Protein AF-0000000084420882 (afdb_homodimer)

Secondary structure (DSSP, 8-state):
------------------------------------------------------------S--SSGGGHHHHHHHTHHHHTT-TT-EEEEE--TTSHHHHHHHHHTS-STT-EEEEE--GGGT-GGGHHHHHHHHHHHHHTT-TTSTTTEEEE-S-HHHHHHHHHHHHHHHHHHHHHHHHHHHHHHHS--S---------------------------------SS--S--HHHHHGGGTT--EEEEEE-S--SHHHHHHHHHHHHTTEEEEEEEEE--TT--S-TT-GGG-SHHHHHHHHHHTGGGEEEEEESSSEEEEE---/------------------------------------------------------------S--SSGGGHHHHHHHTHHHHTT-TT-EEEEE--TTSHHHHHHHHHTS-STT-EEEEE--GGGT-GGGHHHHHHHHHHHHHTT-TTSTTTEEEE-S-HHHHHHHHHHHHHHHHHHHHHHHHHHHHHHHS-SS---------------------------------SS--S--HHHHHTT--S--EEEEEE-S--SHHHHHHHHHHHHTTEEEEEEEEE--TT--S-TT-GGGSTHHHHHHHHHHTGGGEEEEEESSSEEEEE---

Solvent-accessible surface area (backbone atoms only — not comparable to full-atom values): 37674 Å² total; per-residue (Å²): 131,86,76,79,74,81,80,79,82,80,77,81,81,80,76,86,84,71,92,75,83,88,89,86,71,91,71,80,81,72,85,66,74,79,66,74,70,61,77,69,67,62,70,64,70,65,64,62,71,65,67,72,69,72,69,57,75,71,66,71,96,72,80,87,45,70,86,50,42,70,60,40,59,69,72,46,27,80,77,34,43,73,35,72,63,32,28,33,40,35,31,39,45,67,47,29,63,60,58,53,50,38,39,64,47,29,23,47,22,82,67,6,20,37,39,37,30,38,34,43,34,81,80,37,64,81,29,43,58,34,47,53,36,17,53,49,31,35,44,49,70,63,41,48,84,38,81,70,28,45,44,78,43,79,34,50,59,87,60,48,46,29,47,50,44,44,53,26,41,52,50,34,50,51,50,51,50,49,49,51,50,51,49,54,60,65,61,50,72,77,86,82,72,81,76,70,84,75,80,77,67,78,71,75,76,70,76,80,76,78,83,71,81,83,73,75,80,71,72,79,72,68,78,72,66,81,72,69,79,72,64,69,62,72,52,53,63,63,51,46,29,36,68,22,46,34,37,40,48,52,52,65,44,34,8,49,55,35,34,47,50,48,52,54,47,55,60,27,42,25,66,71,11,37,40,38,37,51,49,46,60,53,90,57,48,83,89,42,56,66,54,20,30,40,62,19,52,51,38,48,51,63,42,43,38,93,36,43,45,82,76,41,88,53,52,44,34,28,33,31,32,71,47,113,132,85,83,69,73,83,70,81,70,77,70,84,73,78,71,92,62,83,71,73,74,90,75,86,88,81,78,89,83,74,90,65,74,78,66,75,66,63,75,68,69,59,68,66,71,65,65,63,72,65,68,72,70,75,70,56,79,69,67,70,96,72,78,88,45,71,88,52,42,69,60,40,59,68,71,44,28,80,78,34,45,72,34,72,62,33,28,34,38,34,31,40,46,66,48,28,63,58,57,53,48,38,38,65,47,29,23,46,22,83,67,6,19,38,40,37,28,38,33,44,33,82,79,38,65,82,30,44,60,36,48,53,36,18,54,50,30,36,44,49,70,63,41,49,85,39,82,71,28,44,44,77,44,80,33,49,58,87,60,47,45,29,46,51,46,45,51,26,42,52,51,42,51,50,51,50,50,49,50,51,52,52,48,55,59,64,63,49,72,75,86,79,74,79,74,75,83,76,80,80,70,86,79,79,77,71,77,78,76,79,84,74,78,82,76,76,81,70,73,79,72,66,81,70,67,80,74,68,76,71,63,68,61,72,53,50,64,58,59,40,30,41,68,21,46,34,37,38,46,51,55,66,43,33,8,49,54,35,34,46,49,49,53,54,48,55,61,26,42,25,66,72,12,39,41,37,38,51,48,46,60,52,92,57,50,82,89,42,56,67,55,20,29,39,61,19,52,50,37,47,51,63,43,42,40,93,36,44,44,81,76,41,87,52,51,43,35,30,33,31,30,73,47,117

InterPro domains:
  IPR029063 S-adenosyl-L-methionine-dependent methyltransferase superfamily [G3DSA:3.40.50.150] (49-195)
  IPR029063 S-adenosyl-L-methionine-dependent methyltransferase superfamily [G3DSA:3.40.50.150] (230-313)
  IPR029063 S-adenosyl-L-methionine-dependent methyltransferase superfamily [SSF53335] (42-303)

pLDDT: mean 72.56, std 33.21, range [13.52, 98.94]

Radius of gyration: 39.11 Å; Cα contacts (8 Å, |Δi|>4): 878; chains: 2; bounding box: 100×159×98 Å

Structure (mmCIF, N/CA/C/O backbone):
data_AF-0000000084420882-model_v1
#
loop_
_entity.id
_entity.type
_entity.pdbx_description
1 polymer 'Methyltransferase domain-containing protein'
#
loop_
_atom_site.group_PDB
_atom_site.id
_atom_site.type_symbol
_atom_site.label_atom_id
_atom_site.label_alt_id
_atom_site.label_comp_id
_atom_site.label_asym_id
_atom_site.label_entity_id
_atom_site.label_seq_id
_atom_site.pdbx_PDB_ins_code
_atom_site.Cartn_x
_atom_site.Cartn_y
_atom_site.Cartn_z
_atom_site.occupancy
_atom_site.B_iso_or_equiv
_atom_site.auth_seq_id
_atom_site.auth_comp_id
_atom_site.auth_asym_id
_atom_site.auth_atom_id
_atom_site.pdbx_PDB_model_num
ATOM 1 N N . MET A 1 1 ? -30.562 -25.547 -27.672 1 20.39 1 MET A N 1
ATOM 2 C CA . MET A 1 1 ? -29.25 -25.688 -28.297 1 20.39 1 MET A CA 1
ATOM 3 C C . MET A 1 1 ? -28.594 -27 -27.891 1 20.39 1 MET A C 1
ATOM 5 O O . MET A 1 1 ? -28.703 -27.438 -26.75 1 20.39 1 MET A O 1
ATOM 9 N N . GLU A 1 2 ? -28.203 -27.766 -28.875 1 18.38 2 GLU A N 1
ATOM 10 C CA . GLU A 1 2 ? -27.859 -29.172 -28.891 1 18.38 2 GLU A CA 1
ATOM 11 C C . GLU A 1 2 ? -26.656 -29.453 -27.984 1 18.38 2 GLU A C 1
ATOM 13 O O . GLU A 1 2 ? -25.734 -28.656 -27.891 1 18.38 2 GLU A O 1
ATOM 18 N N . GLY A 1 3 ? -26.844 -30.266 -26.938 1 19.25 3 GLY A N 1
ATOM 19 C CA . GLY A 1 3 ? -26.281 -30.875 -25.75 1 19.25 3 GLY A CA 1
ATOM 20 C C . GLY A 1 3 ? -25.062 -31.734 -26.031 1 19.25 3 GLY A C 1
ATOM 21 O O . GLY A 1 3 ? -24.734 -32.625 -25.25 1 19.25 3 GLY A O 1
ATOM 22 N N . THR A 1 4 ? -24.234 -31.203 -27.156 1 18.59 4 THR A N 1
ATOM 23 C CA . THR A 1 4 ? -23.5 -32.281 -27.812 1 18.59 4 THR A CA 1
ATOM 24 C C . THR A 1 4 ? -22.547 -32.969 -26.844 1 18.59 4 THR A C 1
ATOM 26 O O . THR A 1 4 ? -21.781 -32.281 -26.125 1 18.59 4 THR A O 1
ATOM 29 N N . ALA A 1 5 ? -22.891 -34.156 -26.422 1 18.45 5 ALA A N 1
ATOM 30 C CA . ALA A 1 5 ? -22.406 -35.25 -25.578 1 18.45 5 ALA A CA 1
ATOM 31 C C . ALA A 1 5 ? -20.953 -35.594 -25.906 1 18.45 5 ALA A C 1
ATOM 33 O O . ALA A 1 5 ? -20.609 -35.844 -27.062 1 18.45 5 ALA A O 1
ATOM 34 N N . VAL A 1 6 ? -19.953 -34.812 -25.312 1 19.2 6 VAL A N 1
ATOM 35 C CA . VAL A 1 6 ? -18.547 -34.938 -25.641 1 19.2 6 VAL A CA 1
ATOM 36 C C . VAL A 1 6 ? -18.109 -36.406 -25.453 1 19.2 6 VAL A C 1
ATOM 38 O O . VAL A 1 6 ? -18.359 -37 -24.406 1 19.2 6 VAL A O 1
ATOM 41 N N . PRO A 1 7 ? -17.734 -37.219 -26.547 1 15.79 7 PRO A N 1
ATOM 42 C CA . PRO A 1 7 ? -17.516 -38.656 -26.781 1 15.79 7 PRO A CA 1
ATOM 43 C C . PRO A 1 7 ? -16.391 -39.219 -25.922 1 15.79 7 PRO A C 1
ATOM 45 O O . PRO A 1 7 ? -15.5 -38.5 -25.5 1 15.79 7 PRO A O 1
ATOM 48 N N . THR A 1 8 ? -16.578 -40.312 -25.062 1 17.08 8 THR A N 1
ATOM 49 C CA . THR A 1 8 ? -16.016 -41.25 -24.109 1 17.08 8 THR A CA 1
ATOM 50 C C . THR A 1 8 ? -14.883 -42.062 -24.75 1 17.08 8 THR A C 1
ATOM 52 O O . THR A 1 8 ? -14.359 -43 -24.141 1 17.08 8 THR A O 1
ATOM 55 N N . SER A 1 9 ? -13.875 -41.281 -25.422 1 14.81 9 SER A N 1
ATOM 56 C CA . SER A 1 9 ? -13.031 -42.031 -26.344 1 14.81 9 SER A CA 1
ATOM 57 C C . SER A 1 9 ? -12.43 -43.25 -25.688 1 14.81 9 SER A C 1
ATOM 59 O O . SER A 1 9 ? -11.961 -43.188 -24.547 1 14.81 9 SER A O 1
ATOM 61 N N . ALA A 1 10 ? -12.797 -44.438 -26.203 1 15.46 10 ALA A N 1
ATOM 62 C CA . ALA A 1 10 ? -12.781 -45.906 -26.156 1 15.46 10 ALA A CA 1
ATOM 63 C C . ALA A 1 10 ? -11.367 -46.438 -25.922 1 15.46 10 ALA A C 1
ATOM 65 O O . ALA A 1 10 ? -10.391 -45.688 -26.078 1 15.46 10 ALA A O 1
ATOM 66 N N . ALA A 1 11 ? -11.164 -47.594 -26.391 1 15.02 11 ALA A N 1
ATOM 67 C CA . ALA A 1 11 ? -10.844 -49.031 -26.312 1 15.02 11 ALA A CA 1
ATOM 68 C C . ALA A 1 11 ? -9.445 -49.312 -26.859 1 15.02 11 ALA A C 1
ATOM 70 O O . ALA A 1 11 ? -9.266 -49.469 -28.062 1 15.02 11 ALA A O 1
ATOM 71 N N . LYS A 1 12 ? -8.484 -48.25 -26.609 1 14.68 12 LYS A N 1
ATOM 72 C CA . LYS A 1 12 ? -7.27 -48.594 -27.344 1 14.68 12 LYS A CA 1
ATOM 73 C C . LYS A 1 12 ? -6.824 -50.031 -27.078 1 14.68 12 LYS A C 1
ATOM 75 O O . LYS A 1 12 ? -6.922 -50.5 -25.953 1 14.68 12 LYS A O 1
ATOM 80 N N . GLY A 1 13 ? -6.43 -50.688 -28.203 1 14.84 13 GLY A N 1
ATOM 81 C CA . GLY A 1 13 ? -6.203 -51.969 -28.844 1 14.84 13 GLY A CA 1
ATOM 82 C C . GLY A 1 13 ? -5.148 -52.812 -28.141 1 14.84 13 GLY A C 1
ATOM 83 O O . GLY A 1 13 ? -4.406 -52.281 -27.297 1 14.84 13 GLY A O 1
ATOM 84 N N . GLN A 1 14 ? -5.031 -54 -28.625 1 14.63 14 GLN A N 1
ATOM 85 C CA . GLN A 1 14 ? -4.832 -55.438 -28.562 1 14.63 14 GLN A CA 1
ATOM 86 C C . GLN A 1 14 ? -3.35 -55.781 -28.641 1 14.63 14 GLN A C 1
ATOM 88 O O . GLN A 1 14 ? -2.994 -56.969 -28.766 1 14.63 14 GLN A O 1
ATOM 93 N N . GLN A 1 15 ? -2.49 -54.594 -28.594 1 13.52 15 GLN A N 1
ATOM 94 C CA . GLN A 1 15 ? -1.379 -55.062 -29.422 1 13.52 15 GLN A CA 1
ATOM 95 C C . GLN A 1 15 ? -0.81 -56.375 -28.922 1 13.52 15 GLN A C 1
ATOM 97 O O . GLN A 1 15 ? -1.011 -56.75 -27.766 1 13.52 15 GLN A O 1
ATOM 102 N N . ALA A 1 16 ? 0.568 -56.5 -29.297 1 15.27 16 ALA A N 1
ATOM 103 C CA . ALA A 1 16 ? 1.396 -57.406 -30.109 1 15.27 16 ALA A CA 1
ATOM 104 C C . ALA A 1 16 ? 1.843 -58.625 -29.297 1 15.27 16 ALA A C 1
ATOM 106 O O . ALA A 1 16 ? 1.871 -58.594 -28.062 1 15.27 16 ALA A O 1
ATOM 107 N N . ALA A 1 17 ? 2.648 -59.281 -30.047 1 15.38 17 ALA A N 1
ATOM 108 C CA . ALA A 1 17 ? 2.963 -60.562 -30.688 1 15.38 17 ALA A CA 1
ATOM 109 C C . ALA A 1 17 ? 3.719 -61.469 -29.734 1 15.38 17 ALA A C 1
ATOM 111 O O . ALA A 1 17 ? 4.254 -61.031 -28.719 1 15.38 17 ALA A O 1
ATOM 112 N N . GLN A 1 18 ? 4.457 -62.281 -30.406 1 13.72 18 GLN A N 1
ATOM 113 C CA . GLN A 1 18 ? 4.613 -63.688 -30.719 1 13.72 18 GLN A CA 1
ATOM 114 C C . GLN A 1 18 ? 5.738 -64.312 -29.891 1 13.72 18 GLN A C 1
ATOM 116 O O . GLN A 1 18 ? 5.844 -65.562 -29.797 1 13.72 18 GLN A O 1
ATOM 121 N N . GLN A 1 19 ? 6.84 -63.5 -29.672 1 14.3 19 GLN A N 1
ATOM 122 C CA . GLN A 1 19 ? 8.023 -64.25 -30.078 1 14.3 19 GLN A CA 1
ATOM 123 C C . GLN A 1 19 ? 8.242 -65.5 -29.203 1 14.3 19 GLN A C 1
ATOM 125 O O . GLN A 1 19 ? 8.242 -65.375 -27.969 1 14.3 19 GLN A O 1
ATOM 130 N N . GLN A 1 20 ? 8.281 -66.562 -29.938 1 14.43 20 GLN A N 1
ATOM 131 C CA . GLN A 1 20 ? 8.109 -68 -29.859 1 14.43 20 GLN A CA 1
ATOM 132 C C . GLN A 1 20 ? 9.133 -68.625 -28.906 1 14.43 20 GLN A C 1
ATOM 134 O O . GLN A 1 20 ? 8.766 -69.375 -28 1 14.43 20 GLN A O 1
ATOM 139 N N . GLN A 1 21 ? 10.336 -69.062 -29.594 1 14.05 21 GLN A N 1
ATOM 140 C CA . GLN A 1 21 ? 10.57 -70.5 -29.812 1 14.05 21 GLN A CA 1
ATOM 141 C C . GLN A 1 21 ? 11.398 -71.125 -28.688 1 14.05 21 GLN A C 1
ATOM 143 O O . GLN A 1 21 ? 11.031 -72.125 -28.125 1 14.05 21 GLN A O 1
ATOM 148 N N . GLN A 1 22 ? 12.82 -71.062 -28.891 1 14.97 22 GLN A N 1
ATOM 149 C CA . GLN A 1 22 ? 13.609 -72.188 -29.297 1 14.97 22 GLN A CA 1
ATOM 150 C C . GLN A 1 22 ? 14.008 -73.062 -28.078 1 14.97 22 GLN A C 1
ATOM 152 O O . GLN A 1 22 ? 13.969 -72.562 -26.938 1 14.97 22 GLN A O 1
ATOM 157 N N . ARG A 1 23 ? 15.305 -73.688 -28.203 1 15.77 23 ARG A N 1
ATOM 158 C CA . ARG A 1 23 ? 15.891 -75 -28.391 1 15.77 23 ARG A CA 1
ATOM 159 C C . ARG A 1 23 ? 16.266 -75.625 -27.062 1 15.77 23 ARG A C 1
ATOM 161 O O . ARG A 1 23 ? 16.469 -74.938 -26.062 1 15.77 23 ARG A O 1
ATOM 168 N N . ASP A 1 24 ? 16.703 -76.875 -27.156 1 15.92 24 ASP A N 1
ATOM 169 C CA . ASP A 1 24 ? 16.547 -78.25 -26.703 1 15.92 24 ASP A CA 1
ATOM 170 C C . ASP A 1 24 ? 17.375 -78.5 -25.453 1 15.92 24 ASP A C 1
ATOM 172 O O . ASP A 1 24 ? 16.828 -78.938 -24.438 1 15.92 24 ASP A O 1
ATOM 176 N N . GLN A 1 25 ? 18.547 -79.312 -25.688 1 15.8 25 GLN A N 1
ATOM 177 C CA . GLN A 1 25 ? 18.766 -80.75 -25.344 1 15.8 25 GLN A CA 1
ATOM 178 C C . GLN A 1 25 ? 19.641 -80.875 -24.094 1 15.8 25 GLN A C 1
ATOM 180 O O . GLN A 1 25 ? 19.812 -82 -23.578 1 15.8 25 GLN A O 1
ATOM 185 N N . VAL A 1 26 ? 20.547 -80.062 -23.938 1 18.17 26 VAL A N 1
ATOM 186 C CA . VAL A 1 26 ? 21.844 -80.625 -23.609 1 18.17 26 VAL A CA 1
ATOM 187 C C . VAL A 1 26 ? 21.75 -81.375 -22.266 1 18.17 26 VAL A C 1
ATOM 189 O O . VAL A 1 26 ? 21.219 -80.812 -21.297 1 18.17 26 VAL A O 1
ATOM 192 N N . GLY A 1 27 ? 22.094 -82.688 -22.219 1 16.78 27 GLY A N 1
ATOM 193 C CA . GLY A 1 27 ? 21.906 -83.938 -21.516 1 16.78 27 GLY A CA 1
ATOM 194 C C . GLY A 1 27 ? 22.516 -83.938 -20.125 1 16.78 27 GLY A C 1
ATOM 195 O O . GLY A 1 27 ? 22.203 -84.812 -19.297 1 16.78 27 GLY A O 1
ATOM 196 N N . GLY A 1 28 ? 23.797 -83.5 -20.125 1 18.58 28 GLY A N 1
ATOM 197 C CA . GLY A 1 28 ? 24.766 -84.312 -19.406 1 18.58 28 GLY A CA 1
ATOM 198 C C . GLY A 1 28 ? 24.406 -84.562 -17.953 1 18.58 28 GLY A C 1
ATOM 199 O O . GLY A 1 28 ? 23.766 -83.688 -17.328 1 18.58 28 GLY A O 1
ATOM 200 N N . GLU A 1 29 ? 24.703 -85.75 -17.516 1 19.34 29 GLU A N 1
ATOM 201 C CA . GLU A 1 29 ? 24.234 -86.688 -16.516 1 19.34 29 GLU A CA 1
ATOM 202 C C . GLU A 1 29 ? 24.406 -86.125 -15.109 1 19.34 29 GLU A C 1
ATOM 204 O O . GLU A 1 29 ? 25.031 -85.062 -14.922 1 19.34 29 GLU A O 1
ATOM 209 N N . GLU A 1 30 ? 24.859 -87.062 -14.289 1 19.81 30 GLU A N 1
ATOM 210 C CA . GLU A 1 30 ? 24.25 -87.75 -13.141 1 19.81 30 GLU A CA 1
ATOM 211 C C . GLU A 1 30 ? 24.656 -87.062 -11.828 1 19.81 30 GLU A C 1
ATOM 213 O O . GLU A 1 30 ? 23.875 -87 -10.883 1 19.81 30 GLU A O 1
ATOM 218 N N . LEU A 1 31 ? 26.078 -86.875 -11.688 1 23.55 31 LEU A N 1
ATOM 219 C CA . LEU A 1 31 ? 26.562 -87.312 -10.391 1 23.55 31 LEU A CA 1
ATOM 220 C C . LEU A 1 31 ? 25.828 -86.625 -9.258 1 23.55 31 LEU A C 1
ATOM 222 O O . LEU A 1 31 ? 25.562 -85.375 -9.328 1 23.55 31 LEU A O 1
ATOM 226 N N . GLN A 1 32 ? 25.328 -87.312 -8.336 1 20.06 32 GLN A N 1
ATOM 227 C CA . GLN A 1 32 ? 24.25 -87.188 -7.375 1 20.06 32 GLN A CA 1
ATOM 228 C C . GLN A 1 32 ? 24.672 -86.312 -6.207 1 20.06 32 GLN A C 1
ATOM 230 O O . GLN A 1 32 ? 23.906 -86.062 -5.277 1 20.06 32 GLN A O 1
ATOM 235 N N . PRO A 1 33 ? 25.984 -85.875 -6.254 1 24.27 33 PRO A N 1
ATOM 236 C CA . PRO A 1 33 ? 26.312 -85.625 -4.844 1 24.27 33 PRO A CA 1
ATOM 237 C C . PRO A 1 33 ? 25.234 -84.875 -4.098 1 24.27 33 PRO A C 1
ATOM 239 O O . PRO A 1 33 ? 24.531 -84.062 -4.703 1 24.27 33 PRO A O 1
ATOM 242 N N . GLN A 1 34 ? 24.734 -85.375 -3.105 1 20.5 34 GLN A N 1
ATOM 243 C CA . GLN A 1 34 ? 23.625 -84.812 -2.332 1 20.5 34 GLN A CA 1
ATOM 244 C C . GLN A 1 34 ? 23.906 -83.438 -1.835 1 20.5 34 GLN A C 1
ATOM 246 O O . GLN A 1 34 ? 24.828 -83.188 -1.039 1 20.5 34 GLN A O 1
ATOM 251 N N . ALA A 1 35 ? 23.969 -82.438 -2.607 1 22.84 35 ALA A N 1
ATOM 252 C CA . ALA A 1 35 ? 24.328 -81.125 -2.219 1 22.84 35 ALA A CA 1
ATOM 253 C C . ALA A 1 35 ? 23.469 -80.625 -1.06 1 22.84 35 ALA A C 1
ATOM 255 O O . ALA A 1 35 ? 22.234 -80.75 -1.095 1 22.84 35 ALA A O 1
ATOM 256 N N . ARG A 1 36 ? 24.094 -80.688 0.025 1 23.47 36 ARG A N 1
ATOM 257 C CA . ARG A 1 36 ? 23.391 -80.125 1.172 1 23.47 36 ARG A CA 1
ATOM 258 C C . ARG A 1 36 ? 22.609 -78.875 0.772 1 23.47 36 ARG A C 1
ATOM 260 O O . ARG A 1 36 ? 23.141 -78 0.088 1 23.47 36 ARG A O 1
ATOM 267 N N . THR A 1 37 ? 21.422 -78.938 0.604 1 22.7 37 THR A N 1
ATOM 268 C CA . THR A 1 37 ? 20.547 -77.812 0.237 1 22.7 37 THR A CA 1
ATOM 269 C C . THR A 1 37 ? 20.828 -76.625 1.106 1 22.7 37 THR A C 1
ATOM 271 O O . THR A 1 37 ? 20.812 -76.688 2.336 1 22.7 37 THR A O 1
ATOM 274 N N . GLN A 1 38 ? 21.953 -75.938 0.766 1 22.3 38 GLN A N 1
ATOM 275 C CA . GLN A 1 38 ? 21.938 -74.688 1.511 1 22.3 38 GLN A CA 1
ATOM 276 C C . GLN A 1 38 ? 20.516 -74.125 1.611 1 22.3 38 GLN A C 1
ATOM 278 O O . GLN A 1 38 ? 19.75 -74.188 0.652 1 22.3 38 GLN A O 1
ATOM 283 N N . PRO A 1 39 ? 19.969 -74 2.777 1 23.14 39 PRO A N 1
ATOM 284 C CA . PRO A 1 39 ? 18.609 -73.438 2.695 1 23.14 39 PRO A CA 1
ATOM 285 C C . PRO A 1 39 ? 18.516 -72.25 1.696 1 23.14 39 PRO A C 1
ATOM 287 O O . PRO A 1 39 ? 19.453 -71.5 1.543 1 23.14 39 PRO A O 1
ATOM 290 N N . GLN A 1 40 ? 18.016 -72.562 0.459 1 23.89 40 GLN A N 1
ATOM 291 C CA . GLN A 1 40 ? 17.734 -71.438 -0.41 1 23.89 40 GLN A CA 1
ATOM 292 C C . GLN A 1 40 ? 17.172 -70.25 0.386 1 23.89 40 GLN A C 1
ATOM 294 O O . GLN A 1 40 ? 16.125 -70.375 1.009 1 23.89 40 GLN A O 1
ATOM 299 N N . LEU A 1 41 ? 18.078 -69.5 0.971 1 25.73 41 LEU A N 1
ATOM 300 C CA . LEU A 1 41 ? 17.422 -68.312 1.439 1 25.73 41 LEU A CA 1
ATOM 301 C C . LEU A 1 41 ? 16.406 -67.812 0.425 1 25.73 41 LEU A C 1
ATOM 303 O O . LEU A 1 41 ? 16.734 -67.625 -0.75 1 25.73 41 LEU A O 1
ATOM 307 N N . GLN A 1 42 ? 15.203 -68.312 0.526 1 25.09 42 GLN A N 1
ATOM 308 C CA . GLN A 1 42 ? 14.258 -67.688 -0.382 1 25.09 42 GLN A CA 1
ATOM 309 C C . GLN A 1 42 ? 14.617 -66.25 -0.617 1 25.09 42 GLN A C 1
ATOM 311 O O . GLN A 1 42 ? 15.031 -65.5 0.308 1 25.09 42 GLN A O 1
ATOM 316 N N . PRO A 1 43 ? 15.211 -65.938 -1.956 1 26.53 43 PRO A N 1
ATOM 317 C CA . PRO A 1 43 ? 15.352 -64.5 -2.025 1 26.53 43 PRO A CA 1
ATOM 318 C C . PRO A 1 43 ? 14.258 -63.75 -1.269 1 26.53 43 PRO A C 1
ATOM 320 O O . PRO A 1 43 ? 13.117 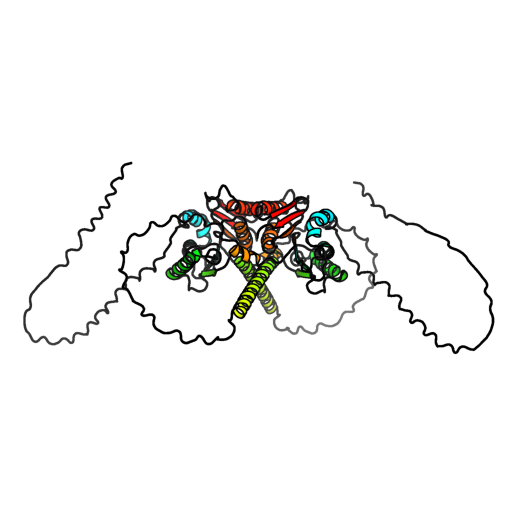-64.25 -1.222 1 26.53 43 PRO A O 1
ATOM 323 N N . SER A 1 44 ? 14.625 -63.312 -0.084 1 29.59 44 SER A N 1
ATOM 324 C CA . SER A 1 44 ? 13.586 -62.438 0.429 1 29.59 44 SER A CA 1
ATOM 325 C C . SER A 1 44 ? 12.836 -61.75 -0.707 1 29.59 44 SER A C 1
ATOM 327 O O . SER A 1 44 ? 13.445 -61.25 -1.652 1 29.59 44 SER A O 1
ATOM 329 N N . GLU A 1 45 ? 11.695 -62.469 -1.071 1 30.45 45 GLU A N 1
ATOM 330 C CA . GLU A 1 45 ? 10.93 -61.625 -2.006 1 30.45 45 GLU A CA 1
ATOM 331 C C . GLU A 1 45 ? 11.281 -60.156 -1.854 1 30.45 45 GLU A C 1
ATOM 333 O O . GLU A 1 45 ? 11.086 -59.562 -0.786 1 30.45 45 GLU A O 1
ATOM 338 N N . LYS A 1 46 ? 12.547 -59.75 -2.49 1 31.95 46 LYS A N 1
ATOM 339 C CA . LYS A 1 46 ? 12.539 -58.281 -2.625 1 31.95 46 LYS A CA 1
ATOM 340 C C . LYS A 1 46 ? 11.117 -57.75 -2.758 1 31.95 46 LYS A C 1
ATOM 342 O O . LYS A 1 46 ? 10.367 -58.188 -3.637 1 31.95 46 LYS A O 1
ATOM 347 N N . SER A 1 47 ? 10.539 -57.625 -1.589 1 33.25 47 SER A N 1
ATOM 348 C CA . SER A 1 47 ? 9.297 -56.875 -1.739 1 33.25 47 SER A CA 1
ATOM 349 C C . SER A 1 47 ? 9.305 -56.031 -3.004 1 33.25 47 SER A C 1
ATOM 351 O O . SER A 1 47 ? 10.266 -55.281 -3.25 1 33.25 47 SER A O 1
ATOM 353 N N . GLN A 1 48 ? 8.875 -56.719 -4.242 1 32.41 48 GLN A N 1
ATOM 354 C CA . GLN A 1 48 ? 8.703 -55.781 -5.324 1 32.41 48 GLN A CA 1
ATOM 355 C C . GLN A 1 48 ? 8.5 -54.375 -4.777 1 32.41 48 GLN A C 1
ATOM 357 O O . GLN A 1 48 ? 7.844 -54.188 -3.748 1 32.41 48 GLN A O 1
ATOM 362 N N . PRO A 1 49 ? 9.547 -53.5 -4.977 1 33.56 49 PRO A N 1
ATOM 363 C CA . PRO A 1 49 ? 9.094 -52.156 -4.551 1 33.56 49 PRO A CA 1
ATOM 364 C C . PRO A 1 49 ? 7.59 -51.969 -4.711 1 33.56 49 PRO A C 1
ATOM 366 O O . PRO A 1 49 ? 7 -52.469 -5.676 1 33.56 49 PRO A O 1
ATOM 369 N N . GLN A 1 50 ? 6.852 -52.219 -3.557 1 38.53 50 GLN A N 1
ATOM 370 C CA . GLN A 1 50 ? 5.473 -51.781 -3.754 1 38.53 50 GLN A CA 1
ATOM 371 C C . GLN A 1 50 ? 5.363 -50.781 -4.902 1 38.53 50 GLN A C 1
ATOM 373 O O . GLN A 1 50 ? 6.281 -50 -5.129 1 38.53 50 GLN A O 1
ATOM 378 N N . PRO A 1 51 ? 4.711 -51.219 -6.016 1 37.62 51 PRO A N 1
ATOM 379 C CA . PRO A 1 51 ? 4.57 -50.125 -6.98 1 37.62 51 PRO A CA 1
ATOM 380 C C . PRO A 1 51 ? 4.57 -48.75 -6.316 1 37.62 51 PRO A C 1
ATOM 382 O O . PRO A 1 51 ? 4.191 -48.625 -5.148 1 37.62 51 PRO A O 1
ATOM 385 N N . PRO A 1 52 ? 5.496 -47.938 -6.727 1 37.5 52 PRO A N 1
ATOM 386 C CA . PRO A 1 52 ? 5.398 -46.594 -6.125 1 37.5 52 PRO A CA 1
ATOM 387 C C . PRO A 1 52 ? 3.967 -46.219 -5.758 1 37.5 52 PRO A C 1
ATOM 389 O O . PRO A 1 52 ? 3.018 -46.688 -6.398 1 37.5 52 PRO A O 1
ATOM 392 N N . GLN A 1 53 ? 3.68 -46.219 -4.445 1 40.03 53 GLN A N 1
ATOM 393 C CA . GLN A 1 53 ? 2.389 -45.625 -4.086 1 40.03 53 GLN A CA 1
ATOM 394 C C . GLN A 1 53 ? 1.946 -44.594 -5.113 1 40.03 53 GLN A C 1
ATOM 396 O O . GLN A 1 53 ? 2.775 -43.875 -5.668 1 40.03 53 GLN A O 1
ATOM 401 N N . PRO A 1 54 ? 0.838 -44.906 -5.863 1 39.66 54 PRO A N 1
ATOM 402 C CA . PRO A 1 54 ? 0.423 -43.875 -6.789 1 39.66 54 PRO A CA 1
ATOM 403 C C . PRO A 1 54 ? 0.711 -42.469 -6.258 1 39.66 54 PRO A C 1
ATOM 405 O O . PRO A 1 54 ? 0.711 -42.25 -5.043 1 39.66 54 PRO A O 1
ATOM 408 N N . LEU A 1 55 ? 1.578 -41.75 -6.812 1 44.19 55 LEU A N 1
ATOM 409 C CA . LEU A 1 55 ? 1.74 -40.344 -6.5 1 44.19 55 LEU A CA 1
ATOM 410 C C . LEU A 1 55 ? 0.431 -39.719 -5.996 1 44.19 55 LEU A C 1
ATOM 412 O O . LEU A 1 55 ? -0.639 -40.031 -6.531 1 44.19 55 LEU A O 1
ATOM 416 N N . PRO A 1 56 ? 0.28 -39.469 -4.695 1 53.38 56 PRO A N 1
ATOM 417 C CA . PRO A 1 56 ? -0.964 -38.875 -4.207 1 53.38 56 PRO A CA 1
ATOM 418 C C . PRO A 1 56 ? -1.614 -37.938 -5.238 1 53.38 56 PRO A C 1
ATOM 420 O O . PRO A 1 56 ? -0.914 -37.25 -5.984 1 53.38 56 PRO A O 1
ATOM 423 N N . GLN A 1 57 ? -2.717 -38.344 -5.871 1 73.06 57 GLN A N 1
ATOM 424 C CA . GLN A 1 57 ? -3.465 -37.781 -6.98 1 73.06 57 GLN A CA 1
ATOM 425 C C . GLN A 1 57 ? -3.812 -36.312 -6.707 1 73.06 57 GLN A C 1
ATOM 427 O O . GLN A 1 57 ? -4.355 -36 -5.652 1 73.06 57 GLN A O 1
ATOM 432 N N . LEU A 1 58 ? -3.115 -35.406 -7.348 1 84.44 58 LEU A N 1
ATOM 433 C CA . LEU A 1 58 ? -3.512 -34 -7.363 1 84.44 58 LEU A CA 1
ATOM 434 C C . LEU A 1 58 ? -4.941 -33.844 -7.871 1 84.44 58 LEU A C 1
ATOM 436 O O . LEU A 1 58 ? -5.355 -34.531 -8.797 1 84.44 58 LEU A O 1
ATOM 440 N N . HIS A 1 59 ? -5.773 -33.188 -7.09 1 90.75 59 HIS A N 1
ATOM 441 C CA . HIS A 1 59 ? -7.16 -32.938 -7.461 1 90.75 59 HIS A CA 1
ATOM 442 C C . HIS A 1 59 ? -7.41 -31.469 -7.738 1 90.75 59 HIS A C 1
ATOM 444 O O . HIS A 1 59 ? -7.305 -30.641 -6.836 1 90.75 59 HIS A O 1
ATOM 450 N N . PHE A 1 60 ? -7.617 -31.172 -9.047 1 94.5 60 PHE A N 1
ATOM 451 C CA . PHE A 1 60 ? -7.992 -29.828 -9.438 1 94.5 60 PHE A CA 1
ATOM 452 C C . PHE A 1 60 ? -9.375 -29.812 -10.086 1 94.5 60 PHE A C 1
ATOM 454 O O . PHE A 1 60 ? -9.664 -30.625 -10.969 1 94.5 60 PHE A O 1
ATOM 461 N N . SER A 1 61 ? -10.172 -28.875 -9.688 1 94.56 61 SER A N 1
ATOM 462 C CA . SER A 1 61 ? -11.5 -28.781 -10.273 1 94.56 61 SER A CA 1
ATOM 463 C C . SER A 1 61 ? -11.484 -27.906 -11.531 1 94.56 61 SER A C 1
ATOM 465 O O . SER A 1 61 ? -12.422 -27.953 -12.328 1 94.56 61 SER A O 1
ATOM 467 N N . VAL A 1 62 ? -10.422 -27.047 -11.664 1 94.25 62 VAL A N 1
ATOM 468 C CA . VAL A 1 62 ? -10.281 -26.156 -12.805 1 94.25 62 VAL A CA 1
ATOM 469 C C . VAL A 1 62 ? -8.805 -25.969 -13.141 1 94.25 62 VAL A C 1
ATOM 471 O O . VAL A 1 62 ? -7.934 -26.234 -12.312 1 94.25 62 VAL A O 1
ATOM 474 N N . ASP A 1 63 ? -8.602 -25.625 -14.43 1 95.56 63 ASP A N 1
ATOM 475 C CA . ASP A 1 63 ? -7.246 -25.328 -14.883 1 95.56 63 ASP A CA 1
ATOM 476 C C . ASP A 1 63 ? -7.145 -23.906 -15.43 1 95.56 63 ASP A C 1
ATOM 478 O O . ASP A 1 63 ? -7.371 -23.672 -16.625 1 95.56 63 ASP A O 1
ATOM 482 N N . TRP A 1 64 ? -6.625 -23.016 -14.602 1 94.19 64 TRP A N 1
ATOM 483 C CA . TRP A 1 64 ? -6.484 -21.625 -15 1 94.19 64 TRP A CA 1
ATOM 484 C C . TRP A 1 64 ? -5.027 -21.297 -15.312 1 94.19 64 TRP A C 1
ATOM 486 O O . TRP A 1 64 ? -4.688 -20.141 -15.555 1 94.19 64 TRP A O 1
ATOM 496 N N . MET A 1 65 ? -4.18 -22.25 -15.32 1 95.94 65 MET A N 1
ATOM 497 C CA . MET A 1 65 ? -2.75 -22 -15.484 1 95.94 65 MET A CA 1
ATOM 498 C C . MET A 1 65 ? -2.277 -22.422 -16.875 1 95.94 65 MET A C 1
ATOM 500 O O . MET A 1 65 ? -1.561 -21.672 -17.547 1 95.94 65 MET A O 1
ATOM 504 N N . THR A 1 66 ? -2.74 -23.578 -17.312 1 95.5 66 THR A N 1
ATOM 505 C CA . THR A 1 66 ? -2.213 -24.203 -18.516 1 95.5 66 THR A CA 1
ATOM 506 C C . THR A 1 66 ? -2.348 -23.281 -19.719 1 95.5 66 THR A C 1
ATOM 508 O O . THR A 1 66 ? -1.413 -23.141 -20.516 1 95.5 66 THR A O 1
ATOM 511 N N . PRO A 1 67 ? -3.432 -22.578 -19.906 1 96.56 67 PRO A N 1
ATOM 512 C CA . PRO A 1 67 ? -3.572 -21.734 -21.094 1 96.56 67 PRO A CA 1
ATOM 513 C C . PRO A 1 67 ? -2.537 -20.609 -21.141 1 96.56 67 PRO A C 1
ATOM 515 O O . PRO A 1 67 ? -2.25 -20.078 -22.219 1 96.56 67 PRO A O 1
ATOM 518 N N . HIS A 1 68 ? -1.931 -20.234 -20.062 1 97.62 68 HIS A N 1
ATOM 519 C CA . HIS A 1 68 ? -1.028 -19.094 -20.016 1 97.62 68 HIS A CA 1
ATOM 520 C C . HIS A 1 68 ? 0.429 -19.547 -20.031 1 97.62 68 HIS A C 1
ATOM 522 O O . HIS A 1 68 ? 1.336 -18.703 -20.125 1 97.62 68 HIS A O 1
ATOM 528 N N . GLN A 1 69 ? 0.708 -20.812 -20.031 1 97.5 69 GLN A N 1
ATOM 529 C CA . GLN A 1 69 ? 2.041 -21.391 -19.906 1 97.5 69 GLN A CA 1
ATOM 530 C C . GLN A 1 69 ? 2.965 -20.891 -21.016 1 97.5 69 GLN A C 1
ATOM 532 O O . GLN A 1 69 ? 4.129 -20.578 -20.766 1 97.5 69 GLN A O 1
ATOM 537 N N . PRO A 1 70 ? 2.514 -20.812 -22.297 1 98.06 70 PRO A N 1
ATOM 538 C CA . PRO A 1 70 ? 3.438 -20.391 -23.359 1 98.06 70 PRO A CA 1
ATOM 539 C C . PRO A 1 70 ? 4.047 -19.016 -23.094 1 98.06 70 PRO A C 1
ATOM 541 O O . PRO A 1 70 ? 5.238 -18.812 -23.344 1 98.06 70 PRO A O 1
ATOM 544 N N . VAL A 1 71 ? 3.236 -18.078 -22.578 1 98.62 71 VAL A N 1
ATOM 545 C CA . VAL A 1 71 ? 3.744 -16.734 -22.312 1 98.62 71 VAL A CA 1
ATOM 546 C C . VAL A 1 71 ? 4.711 -16.766 -21.141 1 98.62 71 VAL A C 1
ATOM 548 O O . VAL A 1 71 ? 5.742 -16.078 -21.156 1 98.62 71 VAL A O 1
ATOM 551 N N . TRP A 1 72 ? 4.414 -17.578 -20.094 1 98.75 72 TRP A N 1
ATOM 552 C CA . TRP A 1 72 ? 5.301 -17.734 -18.938 1 98.75 72 TRP A CA 1
ATOM 553 C C . TRP A 1 72 ? 6.629 -18.359 -19.359 1 98.75 72 TRP A C 1
ATOM 555 O O . TRP A 1 72 ? 7.688 -17.953 -18.875 1 98.75 72 TRP A O 1
ATOM 565 N N . LEU A 1 73 ? 6.57 -19.359 -20.234 1 98.62 73 LEU A N 1
ATOM 566 C CA . LEU A 1 73 ? 7.766 -20.047 -20.719 1 98.62 73 LEU A CA 1
ATOM 567 C C . LEU A 1 73 ? 8.633 -19.094 -21.531 1 98.62 73 LEU A C 1
ATOM 569 O O . LEU A 1 73 ? 9.859 -19.25 -21.578 1 98.62 73 LEU A O 1
ATOM 573 N N . GLN A 1 74 ? 8.055 -18.094 -22.109 1 98.62 74 GLN A N 1
ATOM 574 C CA . GLN A 1 74 ? 8.781 -17.125 -22.922 1 98.62 74 GLN A CA 1
ATOM 575 C C . GLN A 1 74 ? 9.391 -16.031 -22.047 1 98.62 74 GLN A C 1
ATOM 577 O O . GLN A 1 74 ? 10.539 -15.641 -22.25 1 98.62 74 GLN A O 1
ATOM 582 N N . HIS A 1 75 ? 8.656 -15.523 -21 1 98.69 75 HIS A N 1
ATOM 583 C CA . HIS A 1 75 ? 9.047 -14.25 -20.406 1 98.69 75 HIS A CA 1
ATOM 584 C C . HIS A 1 75 ? 9.477 -14.43 -18.953 1 98.69 75 HIS A C 1
ATOM 586 O O . HIS A 1 75 ? 10.156 -13.562 -18.391 1 98.69 75 HIS A O 1
ATOM 592 N N . VAL A 1 76 ? 9.094 -15.539 -18.312 1 98.81 76 VAL A N 1
ATOM 593 C CA . VAL A 1 76 ? 9.312 -15.656 -16.875 1 98.81 76 VAL A CA 1
ATOM 594 C C . VAL A 1 76 ? 10.312 -16.781 -16.594 1 98.81 76 VAL A C 1
ATOM 596 O O . VAL A 1 76 ? 11.352 -16.547 -15.961 1 98.81 76 VAL A O 1
ATOM 599 N N . VAL A 1 77 ? 10.062 -17.938 -17.141 1 98.81 77 VAL A N 1
ATOM 600 C CA . VAL A 1 77 ? 10.797 -19.156 -16.781 1 98.81 77 VAL A CA 1
ATOM 601 C C . VAL A 1 77 ? 12.281 -18.969 -17.094 1 98.81 77 VAL A C 1
ATOM 603 O O . VAL A 1 77 ? 13.133 -19.266 -16.25 1 98.81 77 VAL A O 1
ATOM 606 N N . PRO A 1 78 ? 12.703 -18.422 -18.25 1 98.56 78 PRO A N 1
ATOM 607 C CA . PRO A 1 78 ? 14.133 -18.297 -18.547 1 98.56 78 PRO A CA 1
ATOM 608 C C . PRO A 1 78 ? 14.867 -17.406 -17.547 1 98.56 78 PRO A C 1
ATOM 610 O O . PRO A 1 78 ? 16.094 -17.5 -17.422 1 98.56 78 PRO A O 1
ATOM 613 N N . ARG A 1 79 ? 14.188 -16.609 -16.828 1 97.88 79 ARG A N 1
ATOM 614 C CA . ARG A 1 79 ? 14.805 -15.641 -15.922 1 97.88 79 ARG A CA 1
ATOM 615 C C . ARG A 1 79 ? 15.141 -16.281 -14.586 1 97.88 79 ARG A C 1
ATOM 617 O O . ARG A 1 79 ? 16.078 -15.859 -13.906 1 97.88 79 ARG A O 1
ATOM 624 N N . PHE A 1 80 ? 14.383 -17.359 -14.25 1 98.5 80 PHE A N 1
ATOM 625 C CA . PHE A 1 80 ? 14.477 -17.766 -12.852 1 98.5 80 PHE A CA 1
ATOM 626 C C . PHE A 1 80 ? 14.742 -19.25 -12.734 1 98.5 80 PHE A C 1
ATOM 628 O O . PHE A 1 80 ? 15.266 -19.719 -11.719 1 98.5 80 PHE A O 1
ATOM 635 N N . ALA A 1 81 ? 14.375 -20 -13.734 1 98.38 81 ALA A N 1
ATOM 636 C CA . ALA A 1 81 ? 14.484 -21.453 -13.664 1 98.38 81 ALA A CA 1
ATOM 637 C C . ALA A 1 81 ? 15.906 -21.875 -13.297 1 98.38 81 ALA A C 1
ATOM 639 O O . ALA A 1 81 ? 16.875 -21.344 -13.828 1 98.38 81 ALA A O 1
ATOM 640 N N . GLY A 1 82 ? 15.961 -22.781 -12.32 1 97.69 82 GLY A N 1
ATOM 641 C CA . GLY A 1 82 ? 17.234 -23.359 -11.945 1 97.69 82 GLY A CA 1
ATOM 642 C C . GLY A 1 82 ? 18.031 -22.5 -10.977 1 97.69 82 GLY A C 1
ATOM 643 O O . GLY A 1 82 ? 19.031 -22.953 -10.422 1 97.69 82 GLY A O 1
ATOM 644 N N . ARG A 1 83 ? 17.641 -21.312 -10.703 1 97.94 83 ARG A N 1
ATOM 645 C CA . ARG A 1 83 ? 18.375 -20.391 -9.82 1 97.94 83 ARG A CA 1
ATOM 646 C C . ARG A 1 83 ? 18.047 -20.672 -8.359 1 97.94 83 ARG A C 1
ATOM 648 O O . ARG A 1 83 ? 16.875 -20.859 -8 1 97.94 83 ARG A O 1
ATOM 655 N N . PRO A 1 84 ? 19.094 -20.719 -7.562 1 98.06 84 PRO A N 1
ATOM 656 C CA . PRO A 1 84 ? 18.828 -20.859 -6.129 1 98.06 84 PRO A CA 1
ATOM 657 C C . PRO A 1 84 ? 18.266 -19.578 -5.504 1 98.06 84 PRO A C 1
ATOM 659 O O . PRO A 1 84 ? 18.547 -18.469 -5.992 1 98.06 84 PRO A O 1
ATOM 662 N N . GLY A 1 85 ? 17.5 -19.719 -4.535 1 97.38 85 GLY A N 1
ATOM 663 C CA . GLY A 1 85 ? 17.078 -18.609 -3.695 1 97.38 85 GLY A CA 1
ATOM 664 C C . GLY A 1 85 ? 16 -17.75 -4.34 1 97.38 85 GLY A C 1
ATOM 665 O O . GLY A 1 85 ? 15.789 -16.609 -3.932 1 97.38 85 GLY A O 1
ATOM 666 N N . VAL A 1 86 ? 15.297 -18.25 -5.395 1 98.5 86 VAL A N 1
ATOM 667 C CA . VAL A 1 86 ? 14.195 -17.516 -6.02 1 98.5 86 VAL A CA 1
ATOM 668 C C . VAL A 1 86 ? 13 -17.484 -5.074 1 98.5 86 VAL A C 1
ATOM 670 O O . VAL A 1 86 ? 12.578 -18.516 -4.551 1 98.5 86 VAL A O 1
ATOM 673 N N . ARG A 1 87 ? 12.508 -16.312 -4.832 1 98.38 87 ARG A N 1
ATOM 674 C CA . ARG A 1 87 ? 11.352 -16.125 -3.967 1 98.38 87 ARG A CA 1
ATOM 675 C C . ARG A 1 87 ? 10.156 -15.602 -4.758 1 98.38 87 ARG A C 1
ATOM 677 O O . ARG A 1 87 ? 10.258 -14.578 -5.438 1 98.38 87 ARG A O 1
ATOM 684 N N . VAL A 1 88 ? 9.023 -16.266 -4.625 1 98.81 88 VAL A N 1
ATOM 685 C CA . VAL A 1 88 ? 7.805 -15.93 -5.359 1 98.81 88 VAL A CA 1
ATOM 686 C C . VAL A 1 88 ? 6.703 -15.539 -4.375 1 98.81 88 VAL A C 1
ATOM 688 O O . VAL A 1 88 ? 6.547 -16.172 -3.326 1 98.81 88 VAL A O 1
ATOM 691 N N . LEU A 1 89 ? 6.004 -14.477 -4.68 1 98.88 89 LEU A N 1
ATOM 692 C CA . LEU A 1 89 ? 4.777 -14.102 -3.986 1 98.88 89 LEU A CA 1
ATOM 693 C C . LEU A 1 89 ? 3.561 -14.312 -4.879 1 98.88 89 LEU A C 1
ATOM 695 O O . LEU A 1 89 ? 3.494 -13.773 -5.984 1 98.88 89 LEU A O 1
ATOM 699 N N . GLU A 1 90 ? 2.666 -15.133 -4.445 1 98.94 90 GLU A N 1
ATOM 700 C CA . GLU A 1 90 ? 1.407 -15.352 -5.152 1 98.94 90 GLU A CA 1
ATOM 701 C C . GLU A 1 90 ? 0.22 -14.859 -4.324 1 98.94 90 GLU A C 1
ATOM 703 O O . GLU A 1 90 ? 0.051 -15.266 -3.174 1 98.94 90 GLU A O 1
ATOM 708 N N . ILE A 1 91 ? -0.545 -13.984 -4.922 1 98.94 91 ILE A N 1
ATOM 709 C CA . ILE A 1 91 ? -1.795 -13.523 -4.328 1 98.94 91 ILE A CA 1
ATOM 710 C C . ILE A 1 91 ? -2.977 -14.18 -5.035 1 98.94 91 ILE A C 1
ATOM 712 O O . ILE A 1 91 ? -3.242 -13.898 -6.207 1 98.94 91 ILE A O 1
ATOM 716 N N . GLY A 1 92 ? -3.717 -14.992 -4.34 1 98.62 92 GLY A N 1
ATOM 717 C CA . GLY A 1 92 ? -4.738 -15.836 -4.938 1 98.62 92 GLY A CA 1
ATOM 718 C C . GLY A 1 92 ? -4.199 -17.172 -5.414 1 98.62 92 GLY A C 1
ATOM 719 O O . GLY A 1 92 ? -3.617 -17.266 -6.5 1 98.62 92 GLY A O 1
ATOM 720 N N . CYS A 1 93 ? -4.523 -18.266 -4.586 1 97.19 93 CYS A N 1
ATOM 721 C CA . CYS A 1 93 ? -3.877 -19.531 -4.91 1 97.19 93 CYS A CA 1
ATOM 722 C C . CYS A 1 93 ? -4.91 -20.594 -5.266 1 97.19 93 CYS A C 1
ATOM 724 O O . CYS A 1 93 ? -4.562 -21.641 -5.805 1 97.19 93 CYS A O 1
ATOM 726 N N . TRP A 1 94 ? -6.191 -20.297 -4.953 1 96.94 94 TRP A N 1
ATOM 727 C CA . TRP A 1 94 ? -7.289 -21.203 -5.281 1 96.94 94 TRP A CA 1
ATOM 728 C C . TRP A 1 94 ? -6.977 -22.625 -4.836 1 96.94 94 TRP A C 1
ATOM 730 O O . TRP A 1 94 ? -6.781 -22.891 -3.646 1 96.94 94 TRP A O 1
ATOM 740 N N . GLU A 1 95 ? -6.77 -23.578 -5.816 1 97.94 95 GLU A N 1
ATOM 741 C CA . GLU A 1 95 ? -6.543 -24.969 -5.441 1 97.94 95 GLU A CA 1
ATOM 742 C C . GLU A 1 95 ? -5.066 -25.328 -5.539 1 97.94 95 GLU A C 1
ATOM 744 O O . GLU A 1 95 ? -4.695 -26.5 -5.355 1 97.94 95 GLU A O 1
ATOM 749 N N . GLY A 1 96 ? -4.109 -24.391 -5.922 1 98.25 96 GLY A N 1
ATOM 750 C CA . GLY A 1 96 ? -2.67 -24.578 -5.793 1 98.25 96 GLY A CA 1
ATOM 751 C C . GLY A 1 96 ? -1.996 -24.938 -7.105 1 98.25 96 GLY A C 1
ATOM 752 O O . GLY A 1 96 ? -0.781 -25.141 -7.148 1 98.25 96 GLY A O 1
ATOM 753 N N . ARG A 1 97 ? -2.77 -24.969 -8.234 1 98.06 97 ARG A N 1
ATOM 754 C CA . ARG A 1 97 ? -2.176 -25.359 -9.508 1 98.06 97 ARG A CA 1
ATOM 755 C C . ARG A 1 97 ? -1.073 -24.391 -9.922 1 98.06 97 ARG A C 1
ATOM 757 O O . ARG A 1 97 ? 0.012 -24.812 -10.328 1 98.06 97 ARG A O 1
ATOM 764 N N . SER A 1 98 ? -1.358 -23.078 -9.828 1 98.31 98 SER A N 1
ATOM 765 C CA . SER A 1 98 ? -0.345 -22.094 -10.203 1 98.31 98 SER A CA 1
ATOM 766 C C . SER A 1 98 ? 0.842 -22.141 -9.242 1 98.31 98 SER A C 1
ATOM 768 O O . SER A 1 98 ? 1.992 -22.016 -9.672 1 98.31 98 SER A O 1
ATOM 770 N N . ALA A 1 99 ? 0.598 -22.281 -7.984 1 98.44 99 ALA A N 1
ATOM 771 C CA . ALA A 1 99 ? 1.684 -22.406 -7.012 1 98.44 99 ALA A CA 1
ATOM 772 C C . ALA A 1 99 ? 2.605 -23.562 -7.355 1 98.44 99 ALA A C 1
ATOM 774 O O . ALA A 1 99 ? 3.826 -23.406 -7.414 1 98.44 99 ALA A O 1
ATOM 775 N N . LEU A 1 100 ? 1.995 -24.719 -7.605 1 98.12 100 LEU A N 1
ATOM 776 C CA . LEU A 1 100 ? 2.781 -25.906 -7.926 1 98.12 100 LEU A CA 1
ATOM 777 C C . LEU A 1 100 ? 3.516 -25.734 -9.25 1 98.12 100 LEU A C 1
ATOM 779 O O . LEU A 1 100 ? 4.656 -26.172 -9.398 1 98.12 100 LEU A O 1
ATOM 783 N N . TRP A 1 101 ? 2.814 -25.141 -10.195 1 98.31 101 TRP A N 1
ATOM 784 C CA . TRP A 1 101 ? 3.459 -24.875 -11.477 1 98.31 101 TRP A CA 1
ATOM 785 C C . TRP A 1 101 ? 4.691 -24 -11.305 1 98.31 101 TRP A C 1
ATOM 787 O O . TRP A 1 101 ? 5.75 -24.281 -11.867 1 98.31 101 TRP A O 1
ATOM 797 N N . MET A 1 102 ? 4.598 -22.938 -10.492 1 98.69 102 MET A N 1
ATOM 798 C CA . MET A 1 102 ? 5.715 -22.016 -10.266 1 98.69 102 MET A CA 1
ATOM 799 C C . MET A 1 102 ? 6.832 -22.703 -9.484 1 98.69 102 MET A C 1
ATOM 801 O O . MET A 1 102 ? 8.016 -22.453 -9.727 1 98.69 102 MET A O 1
ATOM 805 N N . LEU A 1 103 ? 6.477 -23.578 -8.602 1 98.44 103 LEU A N 1
ATOM 806 C CA . LEU A 1 103 ? 7.48 -24.344 -7.867 1 98.44 103 LEU A CA 1
ATOM 807 C C . LEU A 1 103 ? 8.234 -25.281 -8.797 1 98.44 103 LEU A C 1
ATOM 809 O O . LEU A 1 103 ? 9.414 -25.562 -8.57 1 98.44 103 LEU A O 1
ATOM 813 N N . GLN A 1 104 ? 7.57 -25.734 -9.82 1 97.88 104 GLN A N 1
ATOM 814 C CA . GLN A 1 104 ? 8.156 -26.703 -10.742 1 97.88 104 GLN A CA 1
ATOM 815 C C . GLN A 1 104 ? 9 -26.016 -11.805 1 97.88 104 GLN A C 1
ATOM 817 O O . GLN A 1 104 ? 10.023 -26.547 -12.242 1 97.88 104 GLN A O 1
ATOM 822 N N . HIS A 1 105 ? 8.656 -24.797 -12.188 1 98.44 105 HIS A N 1
ATOM 823 C CA . HIS A 1 105 ? 9.25 -24.25 -13.406 1 98.44 105 HIS A CA 1
ATOM 824 C C . HIS A 1 105 ? 10.016 -22.969 -13.109 1 98.44 105 HIS A C 1
ATOM 826 O O . HIS A 1 105 ? 10.828 -22.516 -13.922 1 98.44 105 HIS A O 1
ATOM 832 N N . VAL A 1 106 ? 9.711 -22.266 -11.977 1 98.69 106 VAL A N 1
ATOM 833 C CA . VAL A 1 106 ? 10.289 -20.969 -11.672 1 98.69 106 VAL A CA 1
ATOM 834 C C . VAL A 1 106 ? 11.133 -21.062 -10.406 1 98.69 106 VAL A C 1
ATOM 836 O O . VAL A 1 106 ? 12.336 -20.766 -10.422 1 98.69 106 VAL A O 1
ATOM 839 N N . ALA A 1 107 ? 10.492 -21.453 -9.367 1 98.56 107 ALA A N 1
ATOM 840 C CA . ALA A 1 107 ? 11.156 -21.688 -8.086 1 98.56 107 ALA A CA 1
ATOM 841 C C . ALA A 1 107 ? 11.5 -23.156 -7.91 1 98.56 107 ALA A C 1
ATOM 843 O O . ALA A 1 107 ? 11.172 -23.75 -6.883 1 98.56 107 ALA A O 1
ATOM 844 N N . ASP A 1 108 ? 12.195 -23.703 -8.898 1 97.94 108 ASP A N 1
ATOM 845 C CA . ASP A 1 108 ? 12.367 -25.156 -8.969 1 97.94 108 ASP A CA 1
ATOM 846 C C . ASP A 1 108 ? 13.586 -25.609 -8.164 1 97.94 108 ASP A C 1
ATOM 848 O O . ASP A 1 108 ? 13.734 -26.797 -7.859 1 97.94 108 ASP A O 1
ATOM 852 N N . HIS A 1 109 ? 14.508 -24.734 -7.766 1 97.94 109 HIS A N 1
ATOM 853 C CA . HIS A 1 109 ? 15.625 -25.078 -6.895 1 97.94 109 HIS A CA 1
ATOM 854 C C . HIS A 1 109 ? 15.148 -25.359 -5.473 1 97.94 109 HIS A C 1
ATOM 856 O O .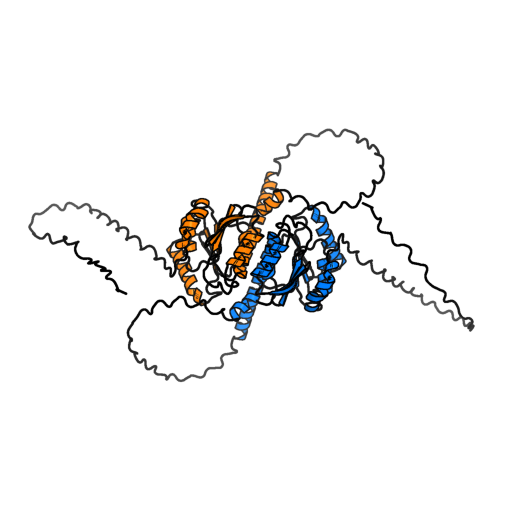 HIS A 1 109 ? 14.258 -24.672 -4.969 1 97.94 109 HIS A O 1
ATOM 862 N N . PRO A 1 110 ? 15.742 -26.25 -4.766 1 96.12 110 PRO A N 1
ATOM 863 C CA . PRO A 1 110 ? 15.289 -26.625 -3.426 1 96.12 110 PRO A CA 1
ATOM 864 C C . PRO A 1 110 ? 15.344 -25.469 -2.43 1 96.12 110 PRO A C 1
ATOM 866 O O . PRO A 1 110 ? 14.625 -25.484 -1.43 1 96.12 110 PRO A O 1
ATOM 869 N N . SER A 1 111 ? 16.188 -24.484 -2.715 1 97.31 111 SER A N 1
ATOM 870 C CA . SER A 1 111 ? 16.297 -23.359 -1.799 1 97.31 111 SER A CA 1
ATOM 871 C C . SER A 1 111 ? 15.297 -22.266 -2.143 1 97.31 111 SER A C 1
ATOM 873 O O . SER A 1 111 ? 15.188 -21.266 -1.429 1 97.31 111 SER A O 1
ATOM 875 N N . SER A 1 112 ? 14.617 -22.406 -3.232 1 98.19 112 SER A N 1
ATOM 876 C CA . SER A 1 112 ? 13.625 -21.438 -3.682 1 98.19 112 SER A CA 1
ATOM 877 C C . SER A 1 112 ? 12.242 -21.75 -3.104 1 98.19 112 SER A C 1
ATOM 879 O O . SER A 1 112 ? 12.016 -22.828 -2.578 1 98.19 112 SER A O 1
ATOM 881 N N . GLY A 1 113 ? 11.344 -20.734 -3.072 1 98.25 113 GLY A N 1
ATOM 882 C CA . GLY A 1 113 ? 10.047 -20.984 -2.461 1 98.25 113 GLY A CA 1
ATOM 883 C C . GLY A 1 113 ? 8.984 -20 -2.9 1 98.25 113 GLY A C 1
ATOM 884 O O . GLY A 1 113 ? 9.273 -19.047 -3.643 1 98.25 113 GLY A O 1
ATOM 885 N N . VAL A 1 114 ? 7.762 -20.281 -2.477 1 98.62 114 VAL A N 1
ATOM 886 C CA . VAL A 1 114 ? 6.602 -19.469 -2.805 1 98.62 114 VAL A CA 1
ATOM 887 C C . VAL A 1 114 ? 5.859 -19.094 -1.526 1 98.62 114 VAL A C 1
ATOM 889 O O . VAL A 1 114 ? 5.676 -19.922 -0.636 1 98.62 114 VAL A O 1
ATOM 892 N N . VAL A 1 115 ? 5.59 -17.828 -1.37 1 98.69 115 VAL A N 1
ATOM 893 C CA . VAL A 1 115 ? 4.641 -17.328 -0.375 1 98.69 115 VAL A CA 1
ATOM 894 C C . VAL A 1 115 ? 3.262 -17.172 -1.013 1 98.69 115 VAL A C 1
ATOM 896 O O . VAL A 1 115 ? 3.1 -16.406 -1.97 1 98.69 115 VAL A O 1
ATOM 899 N N . CYS A 1 116 ? 2.299 -17.922 -0.518 1 98.75 116 CYS A N 1
ATOM 900 C CA . CYS A 1 116 ? 0.929 -17.891 -1.021 1 98.75 116 CYS A CA 1
ATOM 901 C C . CYS A 1 116 ? 0.018 -17.109 -0.081 1 98.75 116 CYS A C 1
ATOM 903 O O . CYS A 1 116 ? -0.093 -17.453 1.101 1 98.75 116 CYS A O 1
ATOM 905 N N . VAL A 1 117 ? -0.653 -16.125 -0.618 1 98.88 117 VAL A N 1
ATOM 906 C CA . VAL A 1 117 ? -1.596 -15.32 0.154 1 98.88 117 VAL A CA 1
ATOM 907 C C . VAL A 1 117 ? -3.016 -15.555 -0.354 1 98.88 117 VAL A C 1
ATOM 909 O O . VAL A 1 117 ? -3.314 -15.297 -1.522 1 98.88 117 VAL A O 1
ATOM 912 N N . ASP A 1 118 ? -3.855 -16.031 0.492 1 98.75 118 ASP A N 1
ATOM 913 C CA . ASP A 1 118 ? -5.258 -16.281 0.171 1 98.75 118 ASP A CA 1
ATOM 914 C C . ASP A 1 118 ? -6.102 -16.391 1.439 1 98.75 118 ASP A C 1
ATOM 916 O O . ASP A 1 118 ? -5.793 -17.203 2.324 1 98.75 118 ASP A O 1
ATOM 920 N N . PRO A 1 119 ? -7.184 -15.609 1.489 1 98.12 119 PRO A N 1
ATOM 921 C CA . PRO A 1 119 ? -8.008 -15.695 2.697 1 98.12 119 PRO A CA 1
ATOM 922 C C . PRO A 1 119 ? -8.969 -16.891 2.674 1 98.12 119 PRO A C 1
ATOM 924 O O . PRO A 1 119 ? -9.461 -17.297 3.723 1 98.12 119 PRO A O 1
ATOM 927 N N . PHE A 1 120 ? -9.289 -17.375 1.469 1 97.81 120 PHE A N 1
ATOM 928 C CA . PHE A 1 120 ? -10.211 -18.484 1.295 1 97.81 120 PHE A CA 1
ATOM 929 C C . PHE A 1 120 ? -11.5 -18.266 2.076 1 97.81 120 PHE A C 1
ATOM 931 O O . PHE A 1 120 ? -12.188 -17.266 1.861 1 97.81 120 PHE A O 1
ATOM 938 N N . GLU A 1 121 ? -11.867 -19.156 3.035 1 96.44 121 GLU A N 1
ATOM 939 C CA . GLU A 1 121 ? -13.156 -19.141 3.723 1 96.44 121 GLU A CA 1
ATOM 940 C C . GLU A 1 121 ? -13.266 -17.938 4.656 1 96.44 121 GLU A C 1
ATOM 942 O O . GLU A 1 121 ? -14.367 -17.578 5.086 1 96.44 121 GLU A O 1
ATOM 947 N N . LEU A 1 122 ? -12.156 -17.344 5.023 1 94.5 122 LEU A N 1
ATOM 948 C CA . LEU A 1 122 ? -12.219 -16.172 5.902 1 94.5 122 LEU A CA 1
ATOM 949 C C . LEU A 1 122 ? -12.977 -15.031 5.238 1 94.5 122 LEU A C 1
ATOM 951 O O . LEU A 1 122 ? -13.617 -14.227 5.922 1 94.5 122 LEU A O 1
ATOM 955 N N . CYS A 1 123 ? -12.938 -14.984 3.9 1 94.06 123 CYS A N 1
ATOM 956 C CA . CYS A 1 123 ? -13.68 -13.961 3.166 1 94.06 123 CYS A CA 1
ATOM 957 C C . CYS A 1 123 ? -14.898 -14.562 2.48 1 94.06 123 CYS A C 1
ATOM 959 O O . CYS A 1 123 ? -15.906 -13.875 2.293 1 94.06 123 CYS A O 1
ATOM 961 N N . HIS A 1 124 ? -14.734 -15.812 2.094 1 94.62 124 HIS A N 1
ATOM 962 C CA . HIS A 1 124 ? -15.812 -16.531 1.412 1 94.62 124 HIS A CA 1
ATOM 963 C C . HIS A 1 124 ? -15.977 -17.938 1.974 1 94.62 124 HIS A C 1
ATOM 965 O O . HIS A 1 124 ? -15.336 -18.875 1.507 1 94.62 124 HIS A O 1
ATOM 971 N N . PRO A 1 125 ? -16.922 -18.094 2.861 1 94.88 125 PRO A N 1
ATOM 972 C CA . PRO A 1 125 ? -17.062 -19.359 3.596 1 94.88 125 PRO A CA 1
ATOM 973 C C . PRO A 1 125 ? -17.047 -20.578 2.68 1 94.88 125 PRO A C 1
ATOM 975 O O . PRO A 1 125 ? -16.391 -21.578 2.988 1 94.88 125 PRO A O 1
ATOM 978 N N . PRO A 1 126 ? -17.625 -20.594 1.459 1 94.94 126 PRO A N 1
ATOM 979 C CA . PRO A 1 126 ? -17.594 -21.781 0.6 1 94.94 126 PRO A CA 1
ATOM 980 C C . PRO A 1 126 ? -16.188 -22.125 0.122 1 94.94 126 PRO A C 1
ATOM 982 O O . PRO A 1 126 ? -15.945 -23.234 -0.367 1 94.94 126 PRO A O 1
ATOM 985 N N . PHE A 1 127 ? -15.195 -21.234 0.307 1 96.38 127 PHE A N 1
ATOM 986 C CA . PHE A 1 127 ? -13.852 -21.469 -0.198 1 96.38 127 PHE A CA 1
ATOM 987 C C . PHE A 1 127 ? -13.023 -22.266 0.812 1 96.38 127 PHE A C 1
ATOM 989 O O . PHE A 1 127 ? -11.828 -22.469 0.609 1 96.38 127 PHE A O 1
ATOM 996 N N . LEU A 1 128 ? -13.711 -22.703 1.876 1 96.88 128 LEU A N 1
ATOM 997 C CA . LEU A 1 128 ? -13.055 -23.656 2.75 1 96.88 128 LEU A CA 1
ATOM 998 C C . LEU A 1 128 ? -12.594 -24.891 1.96 1 96.88 128 LEU A C 1
ATOM 1000 O O . LEU A 1 128 ? -11.484 -25.375 2.168 1 96.88 128 LEU A O 1
ATOM 1004 N N . ARG A 1 129 ? -13.469 -25.312 1.082 1 96.19 129 ARG A N 1
ATOM 1005 C CA . ARG A 1 129 ? -13.141 -26.453 0.234 1 96.19 129 ARG A CA 1
ATOM 1006 C C . ARG A 1 129 ? -11.875 -26.203 -0.566 1 96.19 129 ARG A C 1
ATOM 1008 O O . ARG A 1 129 ? -11 -27.062 -0.655 1 96.19 129 ARG A O 1
ATOM 1015 N N . ASN A 1 130 ? -11.719 -25.016 -1.167 1 96.69 130 ASN A N 1
ATOM 1016 C CA . ASN A 1 130 ? -10.547 -24.656 -1.956 1 96.69 130 ASN A CA 1
ATOM 1017 C C . ASN A 1 130 ? -9.273 -24.688 -1.112 1 96.69 130 ASN A C 1
ATOM 1019 O O . ASN A 1 130 ? -8.227 -25.125 -1.577 1 96.69 130 ASN A O 1
ATOM 1023 N N . ARG A 1 131 ? -9.359 -24.156 0.123 1 97.81 131 ARG A N 1
ATOM 1024 C CA . ARG A 1 131 ? -8.188 -24.156 0.989 1 97.81 131 ARG A CA 1
ATOM 1025 C C . ARG A 1 131 ? -7.723 -25.578 1.287 1 97.81 131 ARG A C 1
ATOM 1027 O O . ARG A 1 131 ? -6.527 -25.875 1.23 1 97.81 131 ARG A O 1
ATOM 1034 N N . LEU A 1 132 ? -8.719 -26.422 1.569 1 97.25 132 LEU A N 1
ATOM 1035 C CA . LEU A 1 132 ? -8.383 -27.812 1.895 1 97.25 132 LEU A CA 1
ATOM 1036 C C . LEU A 1 132 ? -7.746 -28.516 0.701 1 97.25 132 LEU A C 1
ATOM 1038 O O . LEU A 1 132 ? -6.77 -29.25 0.858 1 97.25 132 LEU A O 1
ATOM 1042 N N . VAL A 1 133 ? -8.281 -28.297 -0.468 1 97.5 133 VAL A N 1
ATOM 1043 C CA . VAL A 1 133 ? -7.746 -28.891 -1.688 1 97.5 133 VAL A CA 1
ATOM 1044 C C . VAL A 1 133 ? -6.359 -28.328 -1.97 1 97.5 133 VAL A C 1
ATOM 1046 O O . VAL A 1 133 ? -5.445 -29.062 -2.344 1 97.5 133 VAL A O 1
ATOM 1049 N N . PHE A 1 134 ? -6.152 -27.047 -1.779 1 98.06 134 PHE A N 1
ATOM 1050 C CA . PHE A 1 134 ? -4.871 -26.375 -1.922 1 98.06 134 PHE A CA 1
ATOM 1051 C C . PHE A 1 134 ? -3.807 -27.031 -1.058 1 98.06 134 PHE A C 1
ATOM 1053 O O . PHE A 1 134 ? -2.75 -27.438 -1.558 1 98.06 134 PHE A O 1
ATOM 1060 N N . GLU A 1 135 ? -4.09 -27.172 0.183 1 97.38 135 GLU A N 1
ATOM 1061 C CA . GLU A 1 135 ? -3.146 -27.781 1.117 1 97.38 135 GLU A CA 1
ATOM 1062 C C . GLU A 1 135 ? -2.865 -29.234 0.747 1 97.38 135 GLU A C 1
ATOM 1064 O O . GLU A 1 135 ? -1.712 -29.672 0.766 1 97.38 135 GLU A O 1
ATOM 1069 N N . ALA A 1 136 ? -3.92 -29.953 0.395 1 97.19 136 ALA A N 1
ATOM 1070 C CA . ALA A 1 136 ? -3.781 -31.359 0.032 1 97.19 136 ALA A CA 1
ATOM 1071 C C . ALA A 1 136 ? -2.904 -31.516 -1.207 1 97.19 136 ALA A C 1
ATOM 1073 O O . ALA A 1 136 ? -2.051 -32.406 -1.259 1 97.19 136 ALA A O 1
ATOM 1074 N N . ASN A 1 137 ? -3.121 -30.656 -2.186 1 98 137 ASN A N 1
ATOM 1075 C CA . ASN A 1 137 ? -2.344 -30.734 -3.42 1 98 137 ASN A CA 1
ATOM 1076 C C . ASN A 1 137 ? -0.865 -30.453 -3.168 1 98 137 ASN A C 1
ATOM 1078 O O . ASN A 1 137 ? 0.001 -31.156 -3.686 1 98 137 ASN A O 1
ATOM 1082 N N . LEU A 1 138 ? -0.582 -29.453 -2.379 1 97.81 138 LEU A N 1
ATOM 1083 C CA . LEU A 1 138 ? 0.812 -29.094 -2.123 1 97.81 138 LEU A CA 1
ATOM 1084 C C . LEU A 1 138 ? 1.496 -30.172 -1.289 1 97.81 138 LEU A C 1
ATOM 1086 O O . LEU A 1 138 ? 2.686 -30.438 -1.47 1 97.81 138 LEU A O 1
ATOM 1090 N N . ARG A 1 139 ? 0.748 -30.797 -0.401 1 96.5 139 ARG A N 1
ATOM 1091 C CA . ARG A 1 139 ? 1.289 -31.906 0.375 1 96.5 139 ARG A CA 1
ATOM 1092 C C . ARG A 1 139 ? 1.562 -33.125 -0.515 1 96.5 139 ARG A C 1
ATOM 1094 O O . ARG A 1 139 ? 2.625 -33.719 -0.421 1 96.5 139 ARG A O 1
ATOM 1101 N N . ALA A 1 140 ? 0.567 -33.438 -1.34 1 96.31 140 ALA A N 1
ATOM 1102 C CA . ALA A 1 140 ? 0.702 -34.594 -2.238 1 96.31 140 ALA A CA 1
ATOM 1103 C C . ALA A 1 140 ? 1.904 -34.438 -3.162 1 96.31 140 ALA A C 1
ATOM 1105 O O . ALA A 1 140 ? 2.564 -35.406 -3.516 1 96.31 140 ALA A O 1
ATOM 1106 N N . ALA A 1 141 ? 2.197 -33.188 -3.479 1 96.31 141 ALA A N 1
ATOM 1107 C CA . ALA A 1 141 ? 3.322 -32.875 -4.363 1 96.31 141 ALA A CA 1
ATOM 1108 C C . ALA A 1 141 ? 4.641 -32.875 -3.592 1 96.31 141 ALA A C 1
ATOM 1110 O O . ALA A 1 141 ? 5.711 -32.719 -4.184 1 96.31 141 ALA A O 1
ATOM 1111 N N . GLY A 1 142 ? 4.574 -32.969 -2.236 1 95.31 142 GLY A N 1
ATOM 1112 C CA . GLY A 1 142 ? 5.766 -33.031 -1.4 1 95.31 142 GLY A CA 1
ATOM 1113 C C . GLY A 1 142 ? 6.371 -31.641 -1.152 1 95.31 142 GLY A C 1
ATOM 1114 O O . GLY A 1 142 ? 7.543 -31.531 -0.787 1 95.31 142 GLY A O 1
ATOM 1115 N N . GLU A 1 143 ? 5.605 -30.625 -1.389 1 96.81 143 GLU A N 1
ATOM 1116 C CA . GLU A 1 143 ? 6.156 -29.266 -1.314 1 96.81 143 GLU A CA 1
ATOM 1117 C C . GLU A 1 143 ? 5.773 -28.594 -0.002 1 96.81 143 GLU A C 1
ATOM 1119 O O . GLU A 1 143 ? 6.492 -27.703 0.478 1 96.81 143 GLU A O 1
ATOM 1124 N N . TRP A 1 144 ? 4.766 -28.969 0.653 1 95.81 144 TRP A N 1
ATOM 1125 C CA . TRP A 1 144 ? 4.125 -28.266 1.76 1 95.81 144 TRP A CA 1
ATOM 1126 C C . TRP A 1 144 ? 4.988 -28.328 3.016 1 95.81 144 TRP A C 1
ATOM 1128 O O . TRP A 1 144 ? 5.125 -27.328 3.732 1 95.81 144 TRP A O 1
ATOM 1138 N N . ASP A 1 145 ? 5.633 -29.438 3.246 1 92.81 145 ASP A N 1
ATOM 1139 C CA . ASP A 1 145 ? 6.285 -29.656 4.531 1 92.81 145 ASP A CA 1
ATOM 1140 C C . ASP A 1 145 ? 7.781 -29.359 4.449 1 92.81 145 ASP A C 1
ATOM 1142 O O . ASP A 1 145 ? 8.492 -29.453 5.449 1 92.81 145 ASP A O 1
ATOM 1146 N N . ARG A 1 146 ? 8.281 -29.016 3.316 1 94.44 146 ARG A N 1
ATOM 1147 C CA . ARG A 1 146 ? 9.68 -28.641 3.168 1 94.44 146 ARG A CA 1
ATOM 1148 C C . ARG A 1 146 ? 9.93 -27.219 3.652 1 94.44 146 ARG A C 1
ATOM 1150 O O . ARG A 1 146 ? 9.281 -26.281 3.191 1 94.44 146 ARG A O 1
ATOM 1157 N N . PRO A 1 147 ? 10.867 -27.094 4.527 1 93 147 PRO A N 1
ATOM 1158 C CA . PRO A 1 147 ? 11.109 -25.766 5.082 1 93 147 PRO A CA 1
ATOM 1159 C C . PRO A 1 147 ? 11.469 -24.734 4.012 1 93 147 PRO A C 1
ATOM 1161 O O . PRO A 1 147 ? 12.344 -24.984 3.178 1 93 147 PRO A O 1
ATOM 1164 N N . GLY A 1 148 ? 10.766 -23.688 4.023 1 93.44 148 GLY A N 1
ATOM 1165 C CA . GLY A 1 148 ? 11.086 -22.562 3.17 1 93.44 148 GLY A CA 1
ATOM 1166 C C . GLY A 1 148 ? 10.508 -22.688 1.771 1 93.44 148 GLY A C 1
ATOM 1167 O O . GLY A 1 148 ? 10.609 -21.75 0.966 1 93.44 148 GLY A O 1
ATOM 1168 N N . ARG A 1 149 ? 9.93 -23.812 1.456 1 97.19 149 ARG A N 1
ATOM 1169 C CA . ARG A 1 149 ? 9.438 -24.062 0.104 1 97.19 149 ARG A CA 1
ATOM 1170 C C . ARG A 1 149 ? 8.102 -23.359 -0.132 1 97.19 149 ARG A C 1
ATOM 1172 O O . ARG A 1 149 ? 7.902 -22.734 -1.17 1 97.19 149 ARG A O 1
ATOM 1179 N N . VAL A 1 150 ? 7.172 -23.594 0.868 1 98.38 150 VAL A N 1
ATOM 1180 C CA . VAL A 1 150 ? 5.852 -22.984 0.77 1 98.38 150 VAL A CA 1
ATOM 1181 C C . VAL A 1 150 ? 5.496 -22.312 2.09 1 98.38 150 VAL A C 1
ATOM 1183 O O . VAL A 1 150 ? 5.625 -22.906 3.158 1 98.38 150 VAL A O 1
ATOM 1186 N N . THR A 1 151 ? 5.191 -21.094 2.08 1 98 151 THR A N 1
ATOM 1187 C CA . THR A 1 151 ? 4.566 -20.375 3.188 1 98 151 THR A CA 1
ATOM 1188 C C . THR A 1 151 ? 3.154 -19.938 2.814 1 98 151 THR A C 1
ATOM 1190 O O . THR A 1 151 ? 2.959 -19.25 1.811 1 98 151 THR A O 1
ATOM 1193 N N . HIS A 1 152 ? 2.23 -20.391 3.514 1 98.19 152 HIS A N 1
ATOM 1194 C CA . HIS A 1 152 ? 0.848 -19.984 3.293 1 98.19 152 HIS A CA 1
ATOM 1195 C C . HIS A 1 152 ? 0.423 -18.906 4.297 1 98.19 152 HIS A C 1
ATOM 1197 O O . HIS A 1 152 ? 0.42 -19.156 5.508 1 98.19 152 HIS A O 1
ATOM 1203 N N . MET A 1 153 ? 0.125 -17.766 3.795 1 98.44 153 MET A N 1
ATOM 1204 C CA . MET A 1 153 ? -0.486 -16.719 4.602 1 98.44 153 MET A CA 1
ATOM 1205 C C . MET A 1 153 ? -2.002 -16.703 4.43 1 98.44 153 MET A C 1
ATOM 1207 O O . MET A 1 153 ? -2.521 -16.109 3.49 1 98.44 153 MET A O 1
ATOM 1211 N N . HIS A 1 154 ? -2.664 -17.359 5.32 1 98.38 154 HIS A N 1
ATOM 1212 C CA . HIS A 1 154 ? -4.113 -17.516 5.32 1 98.38 154 HIS A CA 1
ATOM 1213 C C . HIS A 1 154 ? -4.809 -16.266 5.816 1 98.38 154 HIS A C 1
ATOM 1215 O O . HIS A 1 154 ? -5.328 -16.234 6.934 1 98.38 154 HIS A O 1
ATOM 1221 N N . MET A 1 155 ? -4.828 -15.25 5.039 1 96.88 155 MET A N 1
ATOM 1222 C CA . MET A 1 155 ? -5.375 -13.938 5.375 1 96.88 155 MET A CA 1
ATOM 1223 C C . MET A 1 155 ? -5.559 -13.094 4.125 1 96.88 155 MET A C 1
ATOM 1225 O O . MET A 1 155 ? -5.094 -13.461 3.043 1 96.88 155 MET A O 1
ATOM 1229 N N . GLU A 1 156 ? -6.285 -12.023 4.168 1 97 156 GLU A N 1
ATOM 1230 C CA . GLU A 1 156 ? -6.449 -11.078 3.068 1 97 156 GLU A CA 1
ATOM 1231 C C . GLU A 1 156 ? -5.117 -10.445 2.68 1 97 156 GLU A C 1
ATOM 1233 O O . GLU A 1 156 ? -4.281 -10.172 3.543 1 97 156 GLU A O 1
ATOM 1238 N N . SER A 1 157 ? -4.977 -10.156 1.394 1 98.19 157 SER A N 1
ATOM 1239 C CA . SER A 1 157 ? -3.734 -9.555 0.915 1 98.19 157 SER A CA 1
ATOM 1240 C C . SER A 1 157 ? -3.502 -8.188 1.545 1 98.19 157 SER A C 1
ATOM 1242 O O . SER A 1 157 ? -2.359 -7.809 1.809 1 98.19 157 SER A O 1
ATOM 1244 N N . ARG A 1 158 ? -4.57 -7.406 1.809 1 95.81 158 ARG A N 1
ATOM 1245 C CA . ARG A 1 158 ? -4.426 -6.082 2.402 1 95.81 158 ARG A CA 1
ATOM 1246 C C . ARG A 1 158 ? -3.855 -6.172 3.812 1 95.81 158 ARG A C 1
ATOM 1248 O O . ARG A 1 158 ? -3.377 -5.176 4.359 1 95.81 158 ARG A O 1
ATOM 1255 N N . ILE A 1 159 ? -3.932 -7.332 4.449 1 96.06 159 ILE A N 1
ATOM 1256 C CA . ILE A 1 159 ? -3.365 -7.586 5.77 1 96.06 159 ILE A CA 1
ATOM 1257 C C . ILE A 1 159 ? -1.976 -8.203 5.629 1 96.06 159 ILE A C 1
ATOM 1259 O O . ILE A 1 159 ? -1.042 -7.812 6.332 1 96.06 159 ILE A O 1
ATOM 1263 N N . ALA A 1 160 ? -1.822 -9.078 4.711 1 97.88 160 ALA A N 1
ATOM 1264 C CA . ALA A 1 160 ? -0.585 -9.836 4.523 1 97.88 160 ALA A CA 1
ATOM 1265 C C . ALA A 1 160 ? 0.526 -8.945 3.979 1 97.88 160 ALA A C 1
ATOM 1267 O O . ALA A 1 160 ? 1.667 -9.008 4.441 1 97.88 160 ALA A O 1
ATOM 1268 N N . LEU A 1 161 ? 0.188 -8.141 2.961 1 98.12 161 LEU A N 1
ATOM 1269 C CA . LEU A 1 161 ? 1.217 -7.414 2.221 1 98.12 161 LEU A CA 1
ATOM 1270 C C . LEU A 1 161 ? 1.897 -6.379 3.107 1 98.12 161 LEU A C 1
ATOM 1272 O O . LEU A 1 161 ? 3.125 -6.273 3.117 1 98.12 161 LEU A O 1
ATOM 1276 N N . PRO A 1 162 ? 1.136 -5.609 3.936 1 97.44 162 PRO A N 1
ATOM 1277 C CA . PRO A 1 162 ? 1.838 -4.723 4.863 1 97.44 162 PRO A CA 1
ATOM 1278 C C . PRO A 1 162 ? 2.756 -5.477 5.824 1 97.44 162 PRO A C 1
ATOM 1280 O O . PRO A 1 162 ? 3.836 -4.984 6.164 1 97.44 162 PRO A O 1
ATOM 1283 N N . ARG A 1 163 ? 2.365 -6.598 6.273 1 97.38 163 ARG A N 1
ATOM 1284 C CA . ARG A 1 163 ? 3.201 -7.398 7.168 1 97.38 163 ARG A CA 1
ATOM 1285 C C . ARG A 1 163 ? 4.477 -7.844 6.465 1 97.38 163 ARG A C 1
ATOM 1287 O O . ARG A 1 163 ? 5.555 -7.84 7.062 1 97.38 163 ARG A O 1
ATOM 1294 N N . LEU A 1 164 ? 4.312 -8.211 5.238 1 97.94 164 LEU A N 1
ATOM 1295 C CA . LEU A 1 164 ? 5.484 -8.602 4.461 1 97.94 164 LEU A CA 1
ATOM 1296 C C . LEU A 1 164 ? 6.414 -7.41 4.246 1 97.94 164 LEU A C 1
ATOM 1298 O O . LEU A 1 164 ? 7.637 -7.559 4.297 1 97.94 164 LEU A O 1
ATOM 1302 N N . ILE A 1 165 ? 5.859 -6.215 4 1 97.62 165 ILE A N 1
ATOM 1303 C CA . ILE A 1 165 ? 6.668 -5.02 3.803 1 97.62 165 ILE A CA 1
ATOM 1304 C C . ILE A 1 165 ? 7.43 -4.691 5.086 1 97.62 165 ILE A C 1
ATOM 1306 O O . ILE A 1 165 ? 8.633 -4.43 5.047 1 97.62 165 ILE A O 1
ATOM 1310 N N . VAL A 1 166 ? 6.719 -4.754 6.23 1 96.81 166 VAL A N 1
ATOM 1311 C CA . VAL A 1 166 ? 7.336 -4.449 7.516 1 96.81 166 VAL A CA 1
ATOM 1312 C C . VAL A 1 166 ? 8.453 -5.453 7.805 1 96.81 166 VAL A C 1
ATOM 1314 O O . VAL A 1 166 ? 9.547 -5.074 8.219 1 96.81 166 VAL A O 1
ATOM 1317 N N . ALA A 1 167 ? 8.18 -6.711 7.566 1 95.81 167 ALA A N 1
ATOM 1318 C CA . ALA A 1 167 ? 9.18 -7.742 7.801 1 95.81 167 ALA A CA 1
ATOM 1319 C C . ALA A 1 167 ? 10.414 -7.516 6.93 1 95.81 167 ALA A C 1
ATOM 1321 O O . ALA A 1 167 ? 11.547 -7.676 7.391 1 95.81 167 ALA A O 1
ATOM 1322 N N . ALA A 1 168 ? 10.156 -7.176 5.684 1 95.06 168 ALA A N 1
ATOM 1323 C CA . ALA A 1 168 ? 11.258 -6.93 4.758 1 95.06 168 ALA A CA 1
ATOM 1324 C C . ALA A 1 168 ? 12.094 -5.734 5.211 1 95.06 168 ALA A C 1
ATOM 1326 O O . ALA A 1 168 ? 13.328 -5.781 5.168 1 95.06 168 ALA A O 1
ATOM 1327 N N . GLU A 1 169 ? 11.422 -4.672 5.637 1 93.38 169 GLU A N 1
ATOM 1328 C CA . GLU A 1 169 ? 12.109 -3.469 6.09 1 93.38 169 GLU A CA 1
ATOM 1329 C C . GLU A 1 169 ? 12.914 -3.738 7.359 1 93.38 169 GLU A C 1
ATOM 1331 O O . GLU A 1 169 ? 14.031 -3.24 7.512 1 93.38 169 GLU A O 1
ATOM 1336 N N . ASP A 1 170 ? 12.32 -4.504 8.289 1 92.81 170 ASP A N 1
ATOM 1337 C CA . ASP A 1 170 ? 13.016 -4.848 9.523 1 92.81 170 ASP A CA 1
ATOM 1338 C C . ASP A 1 170 ? 14.25 -5.703 9.25 1 92.81 170 ASP A C 1
ATOM 1340 O O . ASP A 1 170 ? 15.297 -5.516 9.867 1 92.81 170 ASP A O 1
ATOM 1344 N N . ALA A 1 171 ? 14.117 -6.594 8.344 1 90.56 171 ALA A N 1
ATOM 1345 C CA . ALA A 1 171 ? 15.25 -7.438 7.973 1 90.56 171 ALA A CA 1
ATOM 1346 C C . ALA A 1 171 ? 16.375 -6.613 7.34 1 90.56 171 ALA A C 1
ATOM 1348 O O . ALA A 1 171 ? 17.547 -6.828 7.629 1 90.56 171 ALA A O 1
ATOM 1349 N N . ALA A 1 172 ? 15.992 -5.703 6.512 1 89.25 172 ALA A N 1
ATOM 1350 C CA . ALA A 1 172 ? 16.984 -4.836 5.867 1 89.25 172 ALA A CA 1
ATOM 1351 C C . ALA A 1 172 ? 17.703 -3.969 6.895 1 89.25 172 ALA A C 1
ATOM 1353 O O . ALA A 1 172 ? 18.922 -3.793 6.816 1 89.25 172 ALA A O 1
ATOM 1354 N N . ALA A 1 173 ? 16.953 -3.461 7.816 1 88.12 173 ALA A N 1
ATOM 1355 C CA . ALA A 1 173 ? 17.547 -2.635 8.867 1 88.12 173 ALA A CA 1
ATOM 1356 C C . ALA A 1 173 ? 18.516 -3.445 9.727 1 88.12 173 ALA A C 1
ATOM 1358 O O . ALA A 1 173 ? 19.578 -2.957 10.094 1 88.12 173 ALA A O 1
ATOM 1359 N N . ALA A 1 174 ? 18.141 -4.648 10.008 1 88.19 174 ALA A N 1
ATOM 1360 C CA . ALA A 1 174 ? 18.984 -5.527 10.805 1 88.19 174 ALA A CA 1
ATOM 1361 C C . ALA A 1 174 ? 20.281 -5.863 10.055 1 88.19 174 ALA A C 1
ATOM 1363 O O . ALA A 1 174 ? 21.359 -5.891 10.648 1 88.19 174 ALA A O 1
ATOM 1364 N N . ALA A 1 175 ? 20.141 -6.066 8.82 1 86.44 175 ALA A N 1
ATOM 1365 C CA . ALA A 1 175 ? 21.312 -6.383 8.008 1 86.44 175 ALA A CA 1
ATOM 1366 C C . ALA A 1 175 ? 22.266 -5.191 7.938 1 86.44 175 ALA A C 1
ATOM 1368 O O . ALA A 1 175 ? 23.484 -5.363 8.008 1 86.44 175 ALA A O 1
ATOM 1369 N N . GLU A 1 176 ? 21.672 -4.051 7.797 1 84.38 176 GLU A N 1
ATOM 1370 C CA . GLU A 1 176 ? 22.484 -2.84 7.754 1 84.38 176 GLU A CA 1
ATOM 1371 C C . GLU A 1 176 ? 23.203 -2.609 9.078 1 84.38 176 GLU A C 1
ATOM 1373 O O . GLU A 1 176 ? 24.375 -2.234 9.094 1 84.38 176 GLU A O 1
ATOM 1378 N N . ALA A 1 177 ? 22.5 -2.844 10.109 1 86.62 177 ALA A N 1
ATOM 1379 C CA . ALA A 1 177 ? 23.094 -2.693 11.438 1 86.62 177 ALA A CA 1
ATOM 1380 C C . ALA A 1 177 ? 24.234 -3.697 11.641 1 86.62 177 ALA A C 1
ATOM 1382 O O . ALA A 1 177 ? 25.281 -3.352 12.188 1 86.62 177 ALA A O 1
ATOM 1383 N N . ALA A 1 178 ? 23.984 -4.816 11.188 1 86.88 178 ALA A N 1
ATOM 1384 C CA . ALA A 1 178 ? 25 -5.863 11.312 1 86.88 178 ALA A CA 1
ATOM 1385 C C . ALA A 1 178 ? 26.234 -5.539 10.477 1 86.88 178 ALA A C 1
ATOM 1387 O O . ALA A 1 178 ? 27.359 -5.746 10.914 1 86.88 178 ALA A O 1
ATOM 1388 N N . ALA A 1 179 ? 25.969 -5.027 9.375 1 86.19 179 ALA A N 1
ATOM 1389 C CA . ALA A 1 179 ? 27.062 -4.664 8.492 1 86.19 179 ALA A CA 1
ATOM 1390 C C . ALA A 1 179 ? 27.891 -3.52 9.086 1 86.19 179 ALA A C 1
ATOM 1392 O O . ALA A 1 179 ? 29.125 -3.529 9.016 1 86.19 179 ALA A O 1
ATOM 1393 N N . THR A 1 180 ? 27.203 -2.582 9.633 1 86.38 180 THR A N 1
ATOM 1394 C CA . THR A 1 180 ? 27.875 -1.448 10.266 1 86.38 180 THR A CA 1
ATOM 1395 C C . THR A 1 180 ? 28.688 -1.903 11.469 1 86.38 180 THR A C 1
ATOM 1397 O O . THR A 1 180 ? 29.828 -1.466 11.648 1 86.38 180 THR A O 1
ATOM 1400 N N . ALA A 1 181 ? 28.141 -2.791 12.203 1 87.62 181 ALA A N 1
ATOM 1401 C CA . ALA A 1 181 ? 28.844 -3.33 13.359 1 87.62 181 ALA A CA 1
ATOM 1402 C C . ALA A 1 181 ? 30.062 -4.125 12.938 1 87.62 181 ALA A C 1
ATOM 1404 O O . ALA A 1 181 ? 31.141 -3.994 13.539 1 87.62 181 ALA A O 1
ATOM 1405 N N . ALA A 1 182 ? 29.906 -4.855 11.914 1 88.25 182 ALA A N 1
ATOM 1406 C CA . ALA A 1 182 ? 31.016 -5.652 11.406 1 88.25 182 ALA A CA 1
ATOM 1407 C C . ALA A 1 182 ? 32.125 -4.758 10.859 1 88.25 182 ALA A C 1
ATOM 1409 O O . ALA A 1 182 ? 33.312 -5.031 11.062 1 88.25 182 ALA A O 1
ATOM 1410 N N . ALA A 1 183 ? 31.766 -3.691 10.25 1 86.69 183 ALA A N 1
ATOM 1411 C CA . ALA A 1 183 ? 32.719 -2.744 9.711 1 86.69 183 ALA A CA 1
ATOM 1412 C C . ALA A 1 183 ? 33.469 -2.014 10.828 1 86.69 183 ALA A C 1
ATOM 1414 O O . ALA A 1 183 ? 34.688 -1.765 10.727 1 86.69 183 ALA A O 1
ATOM 1415 N N . ALA A 1 184 ? 32.719 -1.674 11.82 1 83.94 184 ALA A N 1
ATOM 1416 C CA . ALA A 1 184 ? 33.344 -1.018 12.969 1 83.94 184 ALA A CA 1
ATOM 1417 C C . ALA A 1 184 ? 34.344 -1.942 13.664 1 83.94 184 ALA A C 1
ATOM 1419 O O . ALA A 1 184 ? 35.406 -1.502 14.102 1 83.94 184 ALA A O 1
ATOM 1420 N N . LEU A 1 185 ? 34.062 -3.166 13.688 1 82.06 185 LEU A N 1
ATOM 1421 C CA . LEU A 1 185 ? 34.938 -4.16 14.297 1 82.06 185 LEU A CA 1
ATOM 1422 C C . LEU A 1 185 ? 36.188 -4.391 13.438 1 82.06 185 LEU A C 1
ATOM 1424 O O . LEU A 1 185 ? 37.281 -4.574 13.969 1 82.06 185 LEU A O 1
ATOM 1428 N N . ALA A 1 186 ? 35.938 -4.309 12.18 1 81.5 186 ALA A N 1
ATOM 1429 C CA . ALA A 1 186 ? 37.062 -4.508 11.258 1 81.5 186 ALA A CA 1
ATOM 1430 C C . ALA A 1 186 ? 37.969 -3.295 11.242 1 81.5 186 ALA A C 1
ATOM 1432 O O . ALA A 1 186 ? 39.188 -3.422 10.977 1 81.5 186 ALA A O 1
ATOM 1433 N N . ALA A 1 187 ? 37.438 -2.133 11.391 1 70.44 187 ALA A N 1
ATOM 1434 C CA . ALA A 1 187 ? 38.219 -0.897 11.414 1 70.44 187 ALA A CA 1
ATOM 1435 C C . ALA A 1 187 ? 38.906 -0.714 12.758 1 70.44 187 ALA A C 1
ATOM 1437 O O . ALA A 1 187 ? 39.781 0.162 12.906 1 70.44 187 ALA A O 1
ATOM 1438 N N . ALA A 1 188 ? 38.594 -1.459 13.695 1 61 188 ALA A N 1
ATOM 1439 C CA . ALA A 1 188 ? 39.312 -1.333 14.953 1 61 188 ALA A CA 1
ATOM 1440 C C . ALA A 1 188 ? 40.781 -1.646 14.773 1 61 188 ALA A C 1
ATOM 1442 O O . ALA A 1 188 ? 41.156 -2.713 14.266 1 61 188 ALA A O 1
ATOM 1443 N N . PRO A 1 189 ? 41.594 -0.605 14.609 1 53.5 189 PRO A N 1
ATOM 1444 C CA . PRO A 1 189 ? 43.031 -0.749 14.375 1 53.5 189 PRO A CA 1
ATOM 1445 C C . PRO A 1 189 ? 43.625 -1.906 15.156 1 53.5 189 PRO A C 1
ATOM 1447 O O . PRO A 1 189 ? 43.125 -2.283 16.219 1 53.5 189 PRO A O 1
ATOM 1450 N N . ASP A 1 190 ? 44.438 -2.746 14.602 1 46.56 190 ASP A N 1
ATOM 1451 C CA . ASP A 1 190 ? 45.406 -3.551 15.359 1 46.56 190 ASP A CA 1
ATOM 1452 C C . ASP A 1 190 ? 46.031 -2.738 16.484 1 46.56 190 ASP A C 1
ATOM 1454 O O . ASP A 1 190 ? 46.062 -1.507 16.422 1 46.56 190 ASP A O 1
ATOM 1458 N N . GLY A 1 191 ? 46.906 -3.357 17.547 1 33.84 191 GLY A N 1
ATOM 1459 C CA . GLY A 1 191 ? 47.562 -2.717 18.672 1 33.84 191 GLY A CA 1
ATOM 1460 C C . GLY A 1 191 ? 48.344 -1.465 18.281 1 33.84 191 GLY A C 1
ATOM 1461 O O . GLY A 1 191 ? 48.625 -1.254 17.109 1 33.84 191 GLY A O 1
ATOM 1462 N N . ALA A 1 192 ? 48.594 -0.575 19.438 1 29.61 192 ALA A N 1
ATOM 1463 C CA . ALA A 1 192 ? 49.312 0.651 19.797 1 29.61 192 ALA A CA 1
ATOM 1464 C C . ALA A 1 192 ? 50.719 0.651 19.234 1 29.61 192 ALA A C 1
ATOM 1466 O O . ALA A 1 192 ? 51.594 -0.073 19.734 1 29.61 192 ALA A O 1
ATOM 1467 N N . ALA A 1 193 ? 50.969 0.475 18.062 1 28.06 193 ALA A N 1
ATOM 1468 C CA . ALA A 1 193 ? 52.375 0.798 17.859 1 28.06 193 ALA A CA 1
ATOM 1469 C C . ALA A 1 193 ? 52.781 2.051 18.625 1 28.06 193 ALA A C 1
ATOM 1471 O O . ALA A 1 193 ? 52 3.008 18.703 1 28.06 193 ALA A O 1
ATOM 1472 N N . ALA A 1 194 ? 53.812 1.954 19.516 1 27.14 194 ALA A N 1
ATOM 1473 C CA . ALA A 1 194 ? 54.438 2.867 20.469 1 27.14 194 ALA A CA 1
ATOM 1474 C C . ALA A 1 194 ? 54.781 4.195 19.797 1 27.14 194 ALA A C 1
ATOM 1476 O O . ALA A 1 194 ? 55.625 4.246 18.891 1 27.14 194 ALA A O 1
ATOM 1477 N N . ALA A 1 195 ? 53.906 5.078 19.547 1 26.53 195 ALA A N 1
ATOM 1478 C CA . ALA A 1 195 ? 54.156 6.395 18.969 1 26.53 195 ALA A CA 1
ATOM 1479 C C . ALA A 1 195 ? 55.25 7.125 19.734 1 26.53 195 ALA A C 1
ATOM 1481 O O . ALA A 1 195 ? 55.25 7.168 20.969 1 26.53 195 ALA A O 1
ATOM 1482 N N . GLY A 1 196 ? 56.531 7.016 19.203 1 27.8 196 GLY A N 1
ATOM 1483 C CA . GLY A 1 196 ? 57.656 7.754 19.719 1 27.8 196 GLY A CA 1
ATOM 1484 C C . GLY A 1 196 ? 57.344 9.203 20.047 1 27.8 196 GLY A C 1
ATOM 1485 O O . GLY A 1 196 ? 56.344 9.734 19.578 1 27.8 196 GLY A O 1
ATOM 1486 N N . PRO A 1 197 ? 58.094 9.859 21.016 1 25.66 197 PRO A N 1
ATOM 1487 C CA . PRO A 1 197 ? 57.875 11.102 21.766 1 25.66 197 PRO A CA 1
ATOM 1488 C C . PRO A 1 197 ? 57.875 12.336 20.875 1 25.66 197 PRO A C 1
ATOM 1490 O O . PRO A 1 197 ? 58.844 12.602 20.156 1 25.66 197 PRO A O 1
ATOM 1493 N N . ALA A 1 198 ? 56.938 12.492 19.938 1 22.98 198 ALA A N 1
ATOM 1494 C CA . ALA A 1 198 ? 57.094 13.656 19.062 1 22.98 198 ALA A CA 1
ATOM 1495 C C . ALA A 1 198 ? 57.312 14.93 19.891 1 22.98 198 ALA A C 1
ATOM 1497 O O . ALA A 1 198 ? 56.812 15.047 21.016 1 22.98 198 ALA A O 1
ATOM 1498 N N . ASP A 1 199 ? 58.5 15.523 19.656 1 23.03 199 ASP A N 1
ATOM 1499 C CA . ASP A 1 199 ? 59.062 16.766 20.172 1 23.03 199 ASP A CA 1
ATOM 1500 C C . ASP A 1 199 ? 58.094 17.922 20.031 1 23.03 199 ASP A C 1
ATOM 1502 O O . ASP A 1 199 ? 57.281 17.953 19.094 1 23.03 199 ASP A O 1
ATOM 1506 N N . GLY A 1 200 ? 57.781 18.656 21.109 1 22.3 200 GLY A N 1
ATOM 1507 C CA . GLY A 1 200 ? 56.875 19.641 21.641 1 22.3 200 GLY A CA 1
ATOM 1508 C C . GLY A 1 200 ? 56.875 20.953 20.875 1 22.3 200 GLY A C 1
ATOM 1509 O O . GLY A 1 200 ? 56.219 21.922 21.266 1 22.3 200 GLY A O 1
ATOM 1510 N N . ASN A 1 201 ? 57.719 21.047 19.781 1 21.39 201 ASN A N 1
ATOM 1511 C CA . ASN A 1 201 ? 58.094 22.453 19.844 1 21.39 201 ASN A CA 1
ATOM 1512 C C . ASN A 1 201 ? 56.969 23.375 19.391 1 21.39 201 ASN A C 1
ATOM 1514 O O . ASN A 1 201 ? 57.125 24.594 19.344 1 21.39 201 ASN A O 1
ATOM 1518 N N . ALA A 1 202 ? 55.906 22.922 18.844 1 21.2 202 ALA A N 1
ATOM 1519 C CA . ALA A 1 202 ? 55.406 23.875 17.844 1 21.2 202 ALA A CA 1
ATOM 1520 C C . ALA A 1 202 ? 54.781 25.094 18.516 1 21.2 202 ALA A C 1
ATOM 1522 O O . ALA A 1 202 ? 53.938 24.953 19.406 1 21.2 202 ALA A O 1
ATOM 1523 N N . GLY A 1 203 ? 55.562 26.109 18.812 1 21.97 203 GLY A N 1
ATOM 1524 C CA . GLY A 1 203 ? 55.125 27.344 19.438 1 21.97 203 GLY A CA 1
ATOM 1525 C C . GLY A 1 203 ? 53.969 28 18.703 1 21.97 203 GLY A C 1
ATOM 1526 O O . GLY A 1 203 ? 54 28.125 17.469 1 21.97 203 GLY A O 1
ATOM 1527 N N . PRO A 1 204 ? 52.75 27.672 19 1 22.02 204 PRO A N 1
ATOM 1528 C CA . PRO A 1 204 ? 51.594 28.094 18.234 1 22.02 204 PRO A CA 1
ATOM 1529 C C . PRO A 1 204 ? 51.438 29.609 18.172 1 22.02 204 PRO A C 1
ATOM 1531 O O . PRO A 1 204 ? 51.469 30.281 19.203 1 22.02 204 PRO A O 1
ATOM 1534 N N . SER A 1 205 ? 52.25 30.25 17.297 1 21.23 205 SER A N 1
ATOM 1535 C CA . SER A 1 205 ? 52.125 31.688 17.219 1 21.23 205 SER A CA 1
ATOM 1536 C C . SER A 1 205 ? 50.688 32.094 16.953 1 21.23 205 SER A C 1
ATOM 1538 O O . SER A 1 205 ? 50.031 31.547 16.062 1 21.23 205 SER A O 1
ATOM 1540 N N . THR A 1 206 ? 50 32.5 17.969 1 21.41 206 THR A N 1
ATOM 1541 C CA . THR A 1 206 ? 48.594 32.844 18.109 1 21.41 206 THR A CA 1
ATOM 1542 C C . THR A 1 206 ? 48.25 34.094 17.328 1 21.41 206 THR A C 1
ATOM 1544 O O . THR A 1 206 ? 47.094 34.562 17.344 1 21.41 206 THR A O 1
ATOM 1547 N N . SER A 1 207 ? 48.781 34.25 16.031 1 21.73 207 SER A N 1
ATOM 1548 C CA . SER A 1 207 ? 48.531 35.625 15.609 1 21.73 207 SER A CA 1
ATOM 1549 C C . SER A 1 207 ? 47.031 35.938 15.617 1 21.73 207 SER A C 1
ATOM 1551 O O . SER A 1 207 ? 46.219 35.094 15.344 1 21.73 207 SER A O 1
ATOM 1553 N N . PRO A 1 208 ? 46.688 37.094 16.266 1 22.66 208 PRO A N 1
ATOM 1554 C CA . PRO A 1 208 ? 45.375 37.625 16.625 1 22.66 208 PRO A CA 1
ATOM 1555 C C . PRO A 1 208 ? 44.562 38.094 15.391 1 22.66 208 PRO A C 1
ATOM 1557 O O . PRO A 1 208 ? 45.031 38.938 14.648 1 22.66 208 PRO A O 1
ATOM 1560 N N . GLY A 1 209 ? 44.312 37.188 14.438 1 20 209 GLY A N 1
ATOM 1561 C CA . GLY A 1 209 ? 43.688 37.75 13.234 1 20 209 GLY A CA 1
ATOM 1562 C C . GLY A 1 209 ? 42.5 38.625 13.531 1 20 209 GLY A C 1
ATOM 1563 O O . GLY A 1 209 ? 41.875 38.5 14.586 1 20 209 GLY A O 1
ATOM 1564 N N . THR A 1 210 ? 42.531 39.781 12.875 1 23.06 210 THR A N 1
ATOM 1565 C CA . THR A 1 210 ? 41.688 40.969 12.789 1 23.06 210 THR A CA 1
ATOM 1566 C C . THR A 1 210 ? 40.25 40.594 12.367 1 23.06 210 THR A C 1
ATOM 1568 O O . THR A 1 210 ? 40.062 39.688 11.547 1 23.06 210 THR A O 1
ATOM 1571 N N . ALA A 1 211 ? 39.25 40.969 13.234 1 21.7 211 ALA A N 1
ATOM 1572 C CA . ALA A 1 211 ? 37.812 40.75 13.297 1 21.7 211 ALA A CA 1
ATOM 1573 C C . ALA A 1 211 ? 37.094 41.375 12.078 1 21.7 211 ALA A C 1
ATOM 1575 O O . ALA A 1 211 ? 37.156 42.594 11.875 1 21.7 211 ALA A O 1
ATOM 1576 N N . ALA A 1 212 ? 37.5 40.875 10.797 1 22.48 212 ALA A N 1
ATOM 1577 C CA . ALA A 1 212 ? 36.844 41.594 9.711 1 22.48 212 ALA A CA 1
ATOM 1578 C C . ALA A 1 212 ? 35.344 41.719 9.953 1 22.48 212 ALA A C 1
ATOM 1580 O O . ALA A 1 212 ? 34.75 40.875 10.625 1 22.48 212 ALA A O 1
ATOM 1581 N N . PRO A 1 213 ? 34.844 42.812 9.297 1 22.48 213 PRO A N 1
ATOM 1582 C CA . PRO A 1 213 ? 33.5 43.406 9.43 1 22.48 213 PRO A CA 1
ATOM 1583 C C . PRO A 1 213 ? 32.375 42.406 9.07 1 22.48 213 PRO A C 1
ATOM 1585 O O . PRO A 1 213 ? 32.625 41.406 8.406 1 22.48 213 PRO A O 1
ATOM 1588 N N . GLY A 1 214 ? 31.234 42.562 9.703 1 25.34 214 GLY A N 1
ATOM 1589 C CA . GLY A 1 214 ? 30.016 41.781 9.883 1 25.34 214 GLY A CA 1
ATOM 1590 C C . GLY A 1 214 ? 29.234 41.594 8.602 1 25.34 214 GLY A C 1
ATOM 1591 O O . GLY A 1 214 ? 28.203 40.938 8.586 1 25.34 214 GLY A O 1
ATOM 1592 N N . PRO A 1 215 ? 29.703 42.125 7.34 1 25.84 215 PRO A N 1
ATOM 1593 C CA . PRO A 1 215 ? 28.516 42.844 6.852 1 25.84 215 PRO A CA 1
ATOM 1594 C C . PRO A 1 215 ? 27.359 41.906 6.52 1 25.84 215 PRO A C 1
ATOM 1596 O O . PRO A 1 215 ? 26.281 42 7.094 1 25.84 215 PRO A O 1
ATOM 1599 N N . PRO A 1 216 ? 26.938 41.969 5.168 1 26.08 216 PRO A N 1
ATOM 1600 C CA . PRO A 1 216 ? 25.609 42.188 4.617 1 26.08 216 PRO A CA 1
ATOM 1601 C C . PRO A 1 216 ? 24.797 40.906 4.473 1 26.08 216 PRO A C 1
ATOM 1603 O O . PRO A 1 216 ? 25.375 39.844 4.328 1 26.08 216 PRO A O 1
ATOM 1606 N N . VAL A 1 217 ? 23.594 40.875 5.008 1 27.61 217 VAL A N 1
ATOM 1607 C CA . VAL A 1 217 ? 22.625 39.781 5.02 1 27.61 217 VAL A CA 1
ATOM 1608 C C . VAL A 1 217 ? 22.422 39.25 3.602 1 27.61 217 VAL A C 1
ATOM 1610 O O . VAL A 1 217 ? 22.031 40 2.703 1 27.61 217 VAL A O 1
ATOM 1613 N N . PRO A 1 218 ? 23.344 38.375 3.123 1 29.22 218 PRO A N 1
ATOM 1614 C CA . PRO A 1 218 ? 23.109 38 1.725 1 29.22 218 PRO A CA 1
ATOM 1615 C C . PRO A 1 218 ? 21.641 37.656 1.44 1 29.22 218 PRO A C 1
ATOM 1617 O O . PRO A 1 218 ? 20.906 37.281 2.354 1 29.22 218 PRO A O 1
ATOM 1620 N N . PRO A 1 219 ? 21.141 38.219 0.325 1 28.72 219 PRO A N 1
ATOM 1621 C CA . PRO A 1 219 ? 19.766 38 -0.133 1 28.72 219 PRO A CA 1
ATOM 1622 C C . PRO A 1 219 ? 19.344 36.531 -0.057 1 28.72 219 PRO A C 1
ATOM 1624 O O . PRO A 1 219 ? 20.188 35.625 -0.143 1 28.72 219 PRO A O 1
ATOM 1627 N N . LEU A 1 220 ? 18.281 36.344 0.634 1 29.62 220 LEU A N 1
ATOM 1628 C CA . LEU A 1 220 ? 17.688 35.031 0.868 1 29.62 220 LEU A CA 1
ATOM 1629 C C . LEU A 1 220 ? 17.734 34.188 -0.402 1 29.62 220 LEU A C 1
ATOM 1631 O O . LEU A 1 220 ? 17.234 34.594 -1.448 1 29.62 220 LEU A O 1
ATOM 1635 N N . PRO A 1 221 ? 18.891 33.406 -0.699 1 31.39 221 PRO A N 1
ATOM 1636 C CA . PRO A 1 221 ? 18.922 32.656 -1.962 1 31.39 221 PRO A CA 1
ATOM 1637 C C . PRO A 1 221 ? 17.562 32.031 -2.297 1 31.39 221 PRO A C 1
ATOM 1639 O O . PRO A 1 221 ? 16.781 31.75 -1.395 1 31.39 221 PRO A O 1
ATOM 1642 N N . LEU A 1 222 ? 17.078 32.344 -3.512 1 32.94 222 LEU A N 1
ATOM 1643 C CA . LEU A 1 222 ? 15.953 31.688 -4.172 1 32.94 222 LEU A CA 1
ATOM 1644 C C . LEU A 1 222 ? 15.914 30.188 -3.84 1 32.94 222 LEU A C 1
ATOM 1646 O O . LEU A 1 222 ? 16.953 29.578 -3.619 1 32.94 222 LEU A O 1
ATOM 1650 N N . PRO A 1 223 ? 14.859 29.703 -3.24 1 35.03 223 PRO A N 1
ATOM 1651 C CA . PRO A 1 223 ? 14.891 28.281 -2.932 1 35.03 223 PRO A CA 1
ATOM 1652 C C . PRO A 1 223 ? 15.594 27.453 -4.008 1 35.03 223 PRO A C 1
ATOM 1654 O O . PRO A 1 223 ? 15.461 27.75 -5.199 1 35.03 223 PRO A O 1
ATOM 1657 N N . PRO A 1 224 ? 16.891 27.062 -3.779 1 35.75 224 PRO A N 1
ATOM 1658 C CA . PRO A 1 224 ? 17.641 26.344 -4.824 1 35.75 224 PRO A CA 1
ATOM 1659 C C . PRO A 1 224 ? 16.75 25.422 -5.645 1 35.75 224 PRO A C 1
ATOM 1661 O O . PRO A 1 224 ? 15.688 25 -5.176 1 35.75 224 PRO A O 1
ATOM 1664 N N . PRO A 1 225 ? 16.938 25.438 -7.016 1 35.28 225 PRO A N 1
ATOM 1665 C CA . PRO A 1 225 ? 16.25 24.484 -7.887 1 35.28 225 PRO A CA 1
ATOM 1666 C C . PRO A 1 225 ? 16.078 23.125 -7.238 1 35.28 225 PRO A C 1
ATOM 1668 O O . PRO A 1 225 ? 16.812 22.766 -6.316 1 35.28 225 PRO A O 1
ATOM 1671 N N . PRO A 1 226 ? 14.961 22.516 -7.43 1 35.97 226 PRO A N 1
ATOM 1672 C CA . PRO A 1 226 ? 14.828 21.188 -6.812 1 35.97 226 PRO A CA 1
ATOM 1673 C C . PRO A 1 226 ? 16.125 20.375 -6.855 1 35.97 226 PRO A C 1
ATOM 1675 O O . PRO A 1 226 ? 16.828 20.406 -7.863 1 35.97 226 PRO A O 1
ATOM 1678 N N . PRO A 1 227 ? 16.859 20.344 -5.734 1 34.72 227 PRO A N 1
ATOM 1679 C CA . PRO A 1 227 ? 18.156 19.641 -5.828 1 34.72 227 PRO A CA 1
ATOM 1680 C C . PRO A 1 227 ? 18.125 18.469 -6.809 1 34.72 227 PRO A C 1
ATOM 1682 O O . PRO A 1 227 ? 17.062 17.922 -7.082 1 34.72 227 PRO A O 1
ATOM 1685 N N . ALA A 1 228 ? 19.234 18.375 -7.684 1 32.94 228 ALA A N 1
ATOM 1686 C CA . ALA A 1 228 ? 19.547 17.188 -8.484 1 32.94 228 ALA A CA 1
ATOM 1687 C C . ALA A 1 228 ? 19.094 15.914 -7.777 1 32.94 228 ALA A C 1
ATOM 1689 O O . ALA A 1 228 ? 19.016 15.867 -6.547 1 32.94 228 ALA A O 1
ATOM 1690 N N . VAL A 1 229 ? 18.484 15.008 -8.539 1 35.41 229 VAL A N 1
ATOM 1691 C CA . VAL A 1 229 ? 18.156 13.672 -8.062 1 35.41 229 VAL A CA 1
ATOM 1692 C C . VAL A 1 229 ? 19.203 13.227 -7.031 1 35.41 229 VAL A C 1
ATOM 1694 O O . VAL A 1 229 ? 20.406 13.328 -7.27 1 35.41 229 VAL A O 1
ATOM 1697 N N . PRO A 1 230 ? 18.953 13.445 -5.773 1 36.44 230 PRO A N 1
ATOM 1698 C CA . PRO A 1 230 ? 20.016 13.031 -4.848 1 36.44 230 PRO A CA 1
ATOM 1699 C C . PRO A 1 230 ? 20.828 11.844 -5.363 1 36.44 230 PRO A C 1
ATOM 1701 O O . PRO A 1 230 ? 20.328 11.047 -6.16 1 36.44 230 PRO A O 1
ATOM 1704 N N . PRO A 1 231 ? 22.172 11.898 -5.219 1 32.69 231 PRO A N 1
ATOM 1705 C CA . PRO A 1 231 ? 23.062 10.805 -5.617 1 32.69 231 PRO A CA 1
ATOM 1706 C C . PRO A 1 231 ? 22.5 9.43 -5.289 1 32.69 231 PRO A C 1
ATOM 1708 O O . PRO A 1 231 ? 21.656 9.305 -4.402 1 32.69 231 PRO A O 1
ATOM 1711 N N . SER A 1 232 ? 22.859 8.367 -6.188 1 33.25 232 SER A N 1
ATOM 1712 C CA . SER A 1 232 ? 22.625 6.934 -6.277 1 33.25 232 SER A CA 1
ATOM 1713 C C . SER A 1 232 ? 22.656 6.281 -4.898 1 33.25 232 SER A C 1
ATOM 1715 O O . SER A 1 232 ? 22.094 5.195 -4.711 1 33.25 232 SER A O 1
ATOM 1717 N N . THR A 1 233 ? 23.438 6.895 -4.031 1 32 233 THR A N 1
ATOM 1718 C CA . THR A 1 233 ? 23.672 6.121 -2.816 1 32 233 THR A CA 1
ATOM 1719 C C . THR A 1 233 ? 22.406 6.062 -1.965 1 32 233 THR A C 1
ATOM 1721 O O . THR A 1 233 ? 22.125 5.039 -1.342 1 32 233 THR A O 1
ATOM 1724 N N . ALA A 1 234 ? 21.797 7.246 -1.711 1 36.06 234 ALA A N 1
ATOM 1725 C CA . ALA A 1 234 ? 20.609 7.23 -0.859 1 36.06 234 ALA A CA 1
ATOM 1726 C C . ALA A 1 234 ? 19.5 6.379 -1.476 1 36.06 234 ALA A C 1
ATOM 1728 O O . ALA A 1 234 ? 18.703 5.777 -0.757 1 36.06 234 ALA A O 1
ATOM 1729 N N . ARG A 1 235 ? 19.406 6.328 -2.766 1 37.44 235 ARG A N 1
ATOM 1730 C CA . ARG A 1 235 ? 18.516 5.434 -3.494 1 37.44 235 ARG A CA 1
ATOM 1731 C C . ARG A 1 235 ? 18.953 3.98 -3.344 1 37.44 235 ARG A C 1
ATOM 1733 O O . ARG A 1 235 ? 18.172 3.064 -3.641 1 37.44 235 ARG A O 1
ATOM 1740 N N . ALA A 1 236 ? 20.328 3.77 -3.217 1 36.69 236 ALA A N 1
ATOM 1741 C CA . ALA A 1 236 ? 20.797 2.4 -3.02 1 36.69 236 ALA A CA 1
ATOM 1742 C C . ALA A 1 236 ? 20.109 1.75 -1.824 1 36.69 236 ALA A C 1
ATOM 1744 O O . ALA A 1 236 ? 19.828 0.549 -1.839 1 36.69 236 ALA A O 1
ATOM 1745 N N . ALA A 1 237 ? 19.969 2.48 -0.697 1 38.84 237 ALA A N 1
ATOM 1746 C CA . ALA A 1 237 ? 19.297 1.949 0.482 1 38.84 237 ALA A CA 1
ATOM 1747 C C . ALA A 1 237 ? 17.828 1.649 0.183 1 38.84 237 ALA A C 1
ATOM 1749 O O . ALA A 1 237 ? 17.125 1.052 1.006 1 38.84 237 ALA A O 1
ATOM 1750 N N . ALA A 1 238 ? 17.266 2.256 -0.817 1 43.03 238 ALA A N 1
ATOM 1751 C CA . ALA A 1 238 ? 15.852 2 -1.113 1 43.03 238 ALA A CA 1
ATOM 1752 C C . ALA A 1 238 ? 15.633 0.546 -1.521 1 43.03 238 ALA A C 1
ATOM 1754 O O . ALA A 1 238 ? 14.508 0.145 -1.83 1 43.03 238 ALA A O 1
ATOM 1755 N N . LEU A 1 239 ? 16.75 -0.111 -1.968 1 43.78 239 LEU A N 1
ATOM 1756 C CA . LEU A 1 239 ? 16.641 -1.502 -2.387 1 43.78 239 LEU A CA 1
ATOM 1757 C C . LEU A 1 239 ? 16.094 -2.365 -1.255 1 43.78 239 LEU A C 1
ATOM 1759 O O . LEU A 1 239 ? 16.078 -3.594 -1.356 1 43.78 239 LEU A O 1
ATOM 1763 N N . ALA A 1 240 ? 16.203 -1.812 -0.019 1 50.69 240 ALA A N 1
ATOM 1764 C CA . ALA A 1 240 ? 16.219 -2.758 1.094 1 50.69 240 ALA A CA 1
ATOM 1765 C C . ALA A 1 240 ? 15.086 -3.764 0.978 1 50.69 240 ALA A C 1
ATOM 1767 O O . ALA A 1 240 ? 15.266 -4.953 1.252 1 50.69 240 ALA A O 1
ATOM 1768 N N . ALA A 1 241 ? 13.844 -3.277 0.943 1 61.53 241 ALA A N 1
ATOM 1769 C CA . ALA A 1 241 ? 12.836 -4.199 1.46 1 61.53 241 ALA A CA 1
ATOM 1770 C C . ALA A 1 241 ? 12.297 -5.098 0.352 1 61.53 241 ALA A C 1
ATOM 1772 O O . ALA A 1 241 ? 11.297 -5.793 0.541 1 61.53 241 ALA A O 1
ATOM 1773 N N . HIS A 1 242 ? 13.148 -5.23 -0.737 1 76.19 242 HIS A N 1
ATOM 1774 C CA . HIS A 1 242 ? 12.609 -6.062 -1.811 1 76.19 242 HIS A CA 1
ATOM 1775 C C . HIS A 1 242 ? 12.93 -7.535 -1.579 1 76.19 242 HIS A C 1
ATOM 1777 O O . HIS A 1 242 ? 14.094 -7.91 -1.446 1 76.19 242 HIS A O 1
ATOM 1783 N N . GLN A 1 243 ? 11.914 -8.289 -1.537 1 89.31 243 GLN A N 1
ATOM 1784 C CA . GLN A 1 243 ? 12.07 -9.664 -1.066 1 89.31 243 GLN A CA 1
ATOM 1785 C C . GLN A 1 243 ? 11.789 -10.664 -2.186 1 89.31 243 GLN A C 1
ATOM 1787 O O . GLN A 1 243 ? 12.266 -11.797 -2.143 1 89.31 243 GLN A O 1
ATOM 1792 N N . PHE A 1 244 ? 11.141 -10.242 -3.238 1 98 244 PHE A N 1
ATOM 1793 C CA . PHE A 1 244 ? 10.641 -11.258 -4.156 1 98 244 PHE A CA 1
ATOM 1794 C C . PHE A 1 244 ? 11.195 -11.047 -5.559 1 98 244 PHE A C 1
ATOM 1796 O O . PHE A 1 244 ? 11.352 -9.906 -6.004 1 98 244 PHE A O 1
ATOM 1803 N N . ASP A 1 245 ? 11.469 -12.125 -6.227 1 98.38 245 ASP A N 1
ATOM 1804 C CA . ASP A 1 245 ? 11.922 -12.133 -7.613 1 98.38 245 ASP A CA 1
ATOM 1805 C C . ASP A 1 245 ? 10.727 -12.109 -8.57 1 98.38 245 ASP A C 1
ATOM 1807 O O . ASP A 1 245 ? 10.836 -11.594 -9.688 1 98.38 245 ASP A O 1
ATOM 1811 N N . 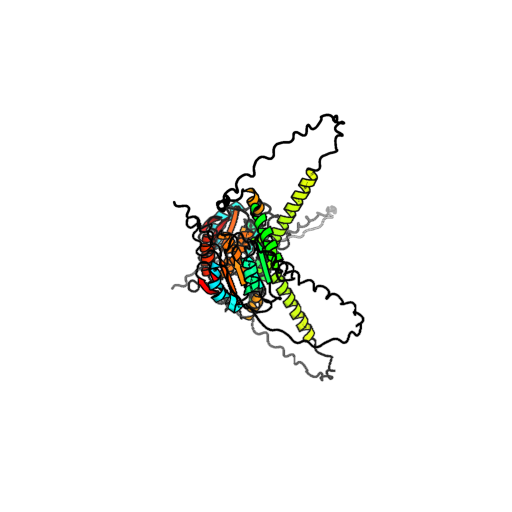LEU A 1 246 ? 9.656 -12.711 -8.148 1 98.81 246 LEU A N 1
ATOM 1812 C CA . LEU A 1 246 ? 8.43 -12.812 -8.93 1 98.81 246 LEU A CA 1
ATOM 1813 C C . LEU A 1 246 ? 7.203 -12.57 -8.055 1 98.81 246 LEU A C 1
ATOM 1815 O O . LEU A 1 246 ? 7.121 -13.078 -6.938 1 98.81 246 LEU A O 1
ATOM 1819 N N . VAL A 1 247 ? 6.301 -11.734 -8.562 1 98.88 247 VAL A N 1
ATOM 1820 C CA . VAL A 1 247 ? 5 -11.523 -7.934 1 98.88 247 VAL A CA 1
ATOM 1821 C C . VAL A 1 247 ? 3.889 -11.852 -8.93 1 98.88 247 VAL A C 1
ATOM 1823 O O . VAL A 1 247 ? 3.895 -11.367 -10.062 1 98.88 247 VAL A O 1
ATOM 1826 N N . TYR A 1 248 ? 3.008 -12.75 -8.539 1 98.94 248 TYR A N 1
ATOM 1827 C CA . TYR A 1 248 ? 1.828 -13.109 -9.312 1 98.94 248 TYR A CA 1
ATOM 1828 C C . TYR A 1 248 ? 0.554 -12.656 -8.609 1 98.94 248 TYR A C 1
ATOM 1830 O O . TYR A 1 248 ? 0.218 -13.156 -7.535 1 98.94 248 TYR A O 1
ATOM 1838 N N . VAL A 1 249 ? -0.172 -11.672 -9.219 1 98.94 249 VAL A N 1
ATOM 1839 C CA . VAL A 1 249 ? -1.382 -11.102 -8.633 1 98.94 249 VAL A CA 1
ATOM 1840 C C . VAL A 1 249 ? -2.613 -11.703 -9.305 1 98.94 249 VAL A C 1
ATOM 1842 O O . VAL A 1 249 ? -2.904 -11.406 -10.461 1 98.94 249 VAL A O 1
ATOM 1845 N N . ASP A 1 250 ? -3.336 -12.508 -8.609 1 98.62 250 ASP A N 1
ATOM 1846 C CA . ASP A 1 250 ? -4.543 -13.164 -9.109 1 98.62 250 ASP A CA 1
ATOM 1847 C C . ASP A 1 250 ? -5.539 -13.414 -7.977 1 98.62 250 ASP A C 1
ATOM 1849 O O . ASP A 1 250 ? -6.117 -14.5 -7.883 1 98.62 250 ASP A O 1
ATOM 1853 N N . GLY A 1 251 ? -5.648 -12.391 -7.043 1 98 251 GLY A N 1
ATOM 1854 C CA . GLY A 1 251 ? -6.637 -12.453 -5.977 1 98 251 GLY A CA 1
ATOM 1855 C C . GLY A 1 251 ? -7.988 -11.898 -6.383 1 98 251 GLY A C 1
ATOM 1856 O O . GLY A 1 251 ? -8.594 -12.367 -7.352 1 98 251 GLY A O 1
ATOM 1857 N N . SER A 1 252 ? -8.469 -10.859 -5.672 1 97.38 252 SER A N 1
ATOM 1858 C CA . SER A 1 252 ? -9.727 -10.172 -5.957 1 97.38 252 SER A CA 1
ATOM 1859 C C . SER A 1 252 ? -9.703 -9.539 -7.344 1 97.38 252 SER A C 1
ATOM 1861 O O . SER A 1 252 ? -8.672 -9.047 -7.797 1 97.38 252 SER A O 1
ATOM 1863 N N . HIS A 1 253 ? -10.914 -9.523 -7.988 1 97.75 253 HIS A N 1
ATOM 1864 C CA . HIS A 1 253 ? -11.016 -8.883 -9.297 1 97.75 253 HIS A CA 1
ATOM 1865 C C . HIS A 1 253 ? -11.555 -7.461 -9.172 1 97.75 253 HIS A C 1
ATOM 1867 O O . HIS A 1 253 ? -11.711 -6.762 -10.172 1 97.75 253 HIS A O 1
ATOM 1873 N N . LEU A 1 254 ? -11.891 -7.027 -7.918 1 96.94 254 LEU A N 1
ATOM 1874 C CA . LEU A 1 254 ? -12.281 -5.637 -7.715 1 96.94 254 LEU A CA 1
ATOM 1875 C C . LEU A 1 254 ? -11.102 -4.703 -7.98 1 96.94 254 LEU A C 1
ATOM 1877 O O . LEU A 1 254 ? -10.023 -4.879 -7.402 1 96.94 254 LEU A O 1
ATOM 1881 N N . ARG A 1 255 ? -11.312 -3.785 -8.812 1 97.81 255 ARG A N 1
ATOM 1882 C CA . ARG A 1 255 ? -10.203 -2.963 -9.297 1 97.81 255 ARG A CA 1
ATOM 1883 C C . ARG A 1 255 ? -9.492 -2.275 -8.133 1 97.81 255 ARG A C 1
ATOM 1885 O O . ARG A 1 255 ? -8.266 -2.115 -8.164 1 97.81 255 ARG A O 1
ATOM 1892 N N . ALA A 1 256 ? -10.227 -1.849 -7.059 1 97.81 256 ALA A N 1
ATOM 1893 C CA . ALA A 1 256 ? -9.586 -1.208 -5.91 1 97.81 256 ALA A CA 1
ATOM 1894 C C . ALA A 1 256 ? -8.664 -2.18 -5.18 1 97.81 256 ALA A C 1
ATOM 1896 O O . ALA A 1 256 ? -7.562 -1.81 -4.77 1 97.81 256 ALA A O 1
ATOM 1897 N N . ASP A 1 257 ? -9.102 -3.441 -5.027 1 98 257 ASP A N 1
ATOM 1898 C CA . ASP A 1 257 ? -8.281 -4.473 -4.406 1 98 257 ASP A CA 1
ATOM 1899 C C . ASP A 1 257 ? -7.051 -4.789 -5.258 1 98 257 ASP A C 1
ATOM 1901 O O . ASP A 1 257 ? -5.953 -4.969 -4.73 1 98 257 ASP A O 1
ATOM 1905 N N . VAL A 1 258 ? -7.277 -4.816 -6.566 1 98.81 258 VAL A N 1
ATOM 1906 C CA . VAL A 1 258 ? -6.203 -5.148 -7.496 1 98.81 258 VAL A CA 1
ATOM 1907 C C . VAL A 1 258 ? -5.109 -4.086 -7.426 1 98.81 258 VAL A C 1
ATOM 1909 O O . VAL A 1 258 ? -3.924 -4.414 -7.301 1 98.81 258 VAL A O 1
ATOM 1912 N N . LEU A 1 259 ? -5.492 -2.826 -7.473 1 98.88 259 LEU A N 1
ATOM 1913 C CA . LEU A 1 259 ? -4.48 -1.777 -7.414 1 98.88 259 LEU A CA 1
ATOM 1914 C C . LEU A 1 259 ? -3.768 -1.786 -6.062 1 98.88 259 LEU A C 1
ATOM 1916 O O . LEU A 1 259 ? -2.559 -1.557 -5.992 1 98.88 259 LEU A O 1
ATOM 1920 N N . THR A 1 260 ? -4.508 -2.023 -4.977 1 98.62 260 THR A N 1
ATOM 1921 C CA . THR A 1 260 ? -3.904 -2.115 -3.65 1 98.62 260 THR A CA 1
ATOM 1922 C C . THR A 1 260 ? -2.85 -3.217 -3.609 1 98.62 260 THR A C 1
ATOM 1924 O O . THR A 1 260 ? -1.729 -2.994 -3.146 1 98.62 260 THR A O 1
ATOM 1927 N N . ASP A 1 261 ? -3.191 -4.371 -4.137 1 98.88 261 ASP A N 1
ATOM 1928 C CA . ASP A 1 261 ? -2.254 -5.488 -4.195 1 98.88 261 ASP A CA 1
ATOM 1929 C C . ASP A 1 261 ? -1.019 -5.125 -5.016 1 98.88 261 ASP A C 1
ATOM 1931 O O . ASP A 1 261 ? 0.11 -5.391 -4.598 1 98.88 261 ASP A O 1
ATOM 1935 N N . ILE A 1 262 ? -1.272 -4.512 -6.172 1 98.88 262 ILE A N 1
ATOM 1936 C CA . ILE A 1 262 ? -0.186 -4.188 -7.086 1 98.88 262 ILE A CA 1
ATOM 1937 C C . ILE A 1 262 ? 0.784 -3.217 -6.418 1 98.88 262 ILE A C 1
ATOM 1939 O O . ILE A 1 262 ? 1.993 -3.455 -6.395 1 98.88 262 ILE A O 1
ATOM 1943 N N . VAL A 1 263 ? 0.249 -2.197 -5.824 1 98.44 263 VAL A N 1
ATOM 1944 C CA . VAL A 1 263 ? 1.071 -1.127 -5.27 1 98.44 263 VAL A CA 1
ATOM 1945 C C . VAL A 1 263 ? 1.866 -1.651 -4.074 1 98.44 263 VAL A C 1
ATOM 1947 O O . VAL A 1 263 ? 3.066 -1.389 -3.957 1 98.44 263 VAL A O 1
ATOM 1950 N N . MET A 1 264 ? 1.245 -2.402 -3.227 1 98.06 264 MET A N 1
ATOM 1951 C CA . MET A 1 264 ? 1.95 -2.918 -2.057 1 98.06 264 MET A CA 1
ATOM 1952 C C . MET A 1 264 ? 2.961 -3.986 -2.457 1 98.06 264 MET A C 1
ATOM 1954 O O . MET A 1 264 ? 4.086 -4 -1.953 1 98.06 264 MET A O 1
ATOM 1958 N N . ALA A 1 265 ? 2.586 -4.793 -3.402 1 98.38 265 ALA A N 1
ATOM 1959 C CA . ALA A 1 265 ? 3.498 -5.848 -3.838 1 98.38 265 ALA A CA 1
ATOM 1960 C C . ALA A 1 265 ? 4.684 -5.266 -4.605 1 98.38 265 ALA A C 1
ATOM 1962 O O . ALA A 1 265 ? 5.781 -5.82 -4.578 1 98.38 265 ALA A O 1
ATOM 1963 N N . TRP A 1 266 ? 4.445 -4.18 -5.324 1 97.69 266 TRP A N 1
ATOM 1964 C CA . TRP A 1 266 ? 5.52 -3.508 -6.047 1 97.69 266 TRP A CA 1
ATOM 1965 C C . TRP A 1 266 ? 6.645 -3.105 -5.098 1 97.69 266 TRP A C 1
ATOM 1967 O O . TRP A 1 266 ? 7.82 -3.137 -5.469 1 97.69 266 TRP A O 1
ATOM 1977 N N . GLN A 1 267 ? 6.262 -2.812 -3.781 1 96.31 267 GLN A N 1
ATOM 1978 C CA . GLN A 1 267 ? 7.262 -2.436 -2.791 1 96.31 267 GLN A CA 1
ATOM 1979 C C . GLN A 1 267 ? 8.148 -3.623 -2.428 1 96.31 267 GLN A C 1
ATOM 1981 O O . GLN A 1 267 ? 9.242 -3.445 -1.878 1 96.31 267 GLN A O 1
ATOM 1986 N N . LEU A 1 268 ? 7.691 -4.805 -2.738 1 97.31 268 LEU A N 1
ATOM 1987 C CA . LEU A 1 268 ? 8.359 -6.031 -2.312 1 97.31 268 LEU A CA 1
ATOM 1988 C C . LEU A 1 268 ? 9.164 -6.633 -3.453 1 97.31 268 LEU A C 1
ATOM 1990 O O . LEU A 1 268 ? 9.984 -7.531 -3.232 1 97.31 268 LEU A O 1
ATOM 1994 N N . LEU A 1 269 ? 8.922 -6.16 -4.656 1 97.62 269 LEU A N 1
ATOM 1995 C CA . LEU A 1 269 ? 9.547 -6.73 -5.844 1 97.62 269 LEU A CA 1
ATOM 1996 C C . LEU A 1 269 ? 10.953 -6.18 -6.039 1 97.62 269 LEU A C 1
ATOM 1998 O O . LEU A 1 269 ? 11.156 -4.961 -6.008 1 97.62 269 LEU A O 1
ATOM 2002 N N . LYS A 1 270 ? 11.906 -7.047 -6.266 1 96.06 270 LYS A N 1
ATOM 2003 C CA . LYS A 1 270 ? 13.297 -6.676 -6.508 1 96.06 270 LYS A CA 1
ATOM 2004 C C . LYS A 1 270 ? 13.453 -5.977 -7.855 1 96.06 270 LYS A C 1
ATOM 2006 O O . LYS A 1 270 ? 12.711 -6.262 -8.797 1 96.06 270 LYS A O 1
ATOM 2011 N N . PRO A 1 271 ? 14.461 -4.996 -7.914 1 94.56 271 PRO A N 1
ATOM 2012 C CA . PRO A 1 271 ? 14.867 -4.605 -9.266 1 94.56 271 PRO A CA 1
ATOM 2013 C C . PRO A 1 271 ? 15.25 -5.801 -10.141 1 94.56 271 PRO A C 1
ATOM 2015 O O . PRO A 1 271 ? 15.945 -6.707 -9.672 1 94.56 271 PRO A O 1
ATOM 2018 N N . GLY A 1 272 ? 14.75 -5.824 -11.305 1 96 272 GLY A N 1
ATOM 2019 C CA . GLY A 1 272 ? 14.969 -6.965 -12.18 1 96 272 GLY A CA 1
ATOM 2020 C C . GLY A 1 272 ? 13.922 -8.055 -12.016 1 96 272 GLY A C 1
ATOM 2021 O O . GLY A 1 272 ? 13.852 -8.984 -12.82 1 96 272 GLY A O 1
ATOM 2022 N N . GLY A 1 273 ? 13.102 -7.91 -10.969 1 97.94 273 GLY A N 1
ATOM 2023 C CA . GLY A 1 273 ? 12.023 -8.852 -10.75 1 97.94 273 GLY A CA 1
ATOM 2024 C C . GLY A 1 273 ? 10.883 -8.688 -11.742 1 97.94 273 GLY A C 1
ATOM 2025 O O . GLY A 1 273 ? 10.844 -7.715 -12.492 1 97.94 273 GLY A O 1
ATOM 2026 N N . VAL A 1 274 ? 9.961 -9.672 -11.75 1 98.81 274 VAL A N 1
ATOM 2027 C CA . VAL A 1 274 ? 8.836 -9.672 -12.68 1 98.81 274 VAL A CA 1
ATOM 2028 C C . VAL A 1 274 ? 7.523 -9.703 -11.906 1 98.81 274 VAL A C 1
ATOM 2030 O O . VAL A 1 274 ? 7.406 -10.406 -10.898 1 98.81 274 VAL A O 1
ATOM 2033 N N . MET A 1 275 ? 6.617 -8.906 -12.375 1 98.88 275 MET A N 1
ATOM 2034 C CA . MET A 1 275 ? 5.25 -8.953 -11.867 1 98.88 275 MET A CA 1
ATOM 2035 C C . MET A 1 275 ? 4.277 -9.391 -12.961 1 98.88 275 MET A C 1
ATOM 2037 O O . MET A 1 275 ? 4.32 -8.867 -14.078 1 98.88 275 MET A O 1
ATOM 2041 N N . VAL A 1 276 ? 3.465 -10.391 -12.625 1 98.94 276 VAL A N 1
ATOM 2042 C CA . VAL A 1 276 ? 2.426 -10.883 -13.523 1 98.94 276 VAL A CA 1
ATOM 2043 C C . VAL A 1 276 ? 1.05 -10.523 -12.969 1 98.94 276 VAL A C 1
ATOM 2045 O O . VAL A 1 276 ? 0.728 -10.859 -11.828 1 98.94 276 VAL A O 1
ATOM 2048 N N . LEU A 1 277 ? 0.286 -9.82 -13.758 1 98.94 277 LEU A N 1
ATOM 2049 C CA . LEU A 1 277 ? -1.052 -9.359 -13.391 1 98.94 277 LEU A CA 1
ATOM 2050 C C . LEU A 1 277 ? -2.115 -10.094 -14.203 1 98.94 277 LEU A C 1
ATOM 2052 O O . LEU A 1 277 ? -2.172 -9.961 -15.43 1 98.94 277 LEU A O 1
ATOM 2056 N N . ASP A 1 278 ? -2.943 -10.82 -13.539 1 98.69 278 ASP A N 1
ATOM 2057 C CA . ASP A 1 278 ? -3.885 -11.719 -14.203 1 98.69 278 ASP A CA 1
ATOM 2058 C C . ASP A 1 278 ? -5.156 -10.984 -14.609 1 98.69 278 ASP A C 1
ATOM 2060 O O . ASP A 1 278 ? -5.445 -9.898 -14.094 1 98.69 278 ASP A O 1
ATOM 2064 N N . ASP A 1 279 ? -5.891 -11.492 -15.602 1 98.31 279 ASP A N 1
ATOM 2065 C CA . ASP A 1 279 ? -7.266 -11.18 -15.977 1 98.31 279 ASP A CA 1
ATOM 2066 C C . ASP A 1 279 ? -7.367 -9.797 -16.625 1 98.31 279 ASP A C 1
ATOM 2068 O O . ASP A 1 279 ? -8.398 -9.141 -16.531 1 98.31 279 ASP A O 1
ATOM 2072 N N . TYR A 1 280 ? -6.328 -9.32 -17.203 1 98.38 280 TYR A N 1
ATOM 2073 C CA . TYR A 1 280 ? -6.363 -8.031 -17.875 1 98.38 280 TYR A CA 1
ATOM 2074 C C . TYR A 1 280 ? -7.387 -8.031 -19 1 98.38 280 TYR A C 1
ATOM 2076 O O . TYR A 1 280 ? -8.109 -7.059 -19.203 1 98.38 280 TYR A O 1
ATOM 2084 N N . SER A 1 281 ? -7.461 -9.125 -19.766 1 97.12 281 SER A N 1
ATOM 2085 C CA . SER A 1 281 ? -8.406 -9.227 -20.875 1 97.12 281 SER A CA 1
ATOM 2086 C C . SER A 1 281 ? -9.555 -10.18 -20.531 1 97.12 281 SER A C 1
ATOM 2088 O O . SER A 1 281 ? -10.055 -10.898 -21.406 1 97.12 281 SER A O 1
ATOM 2090 N N . TRP A 1 282 ? -9.875 -10.266 -19.219 1 95.38 282 TRP A N 1
ATOM 2091 C CA . TRP A 1 282 ? -11.008 -11.086 -18.781 1 95.38 282 TRP A CA 1
ATOM 2092 C C . TRP A 1 282 ? -12.289 -10.648 -19.484 1 95.38 282 TRP A C 1
ATOM 2094 O O . TRP A 1 282 ? -12.586 -9.453 -19.562 1 95.38 282 TRP A O 1
ATOM 2104 N N . ASP A 1 283 ? -13.031 -11.531 -20.016 1 94.56 283 ASP A N 1
ATOM 2105 C CA . ASP A 1 283 ? -14.18 -11.195 -20.844 1 94.56 283 ASP A CA 1
ATOM 2106 C C . ASP A 1 283 ? -15.461 -11.094 -20.016 1 94.56 283 ASP A C 1
ATOM 2108 O O . ASP A 1 283 ? -16.562 -11.125 -20.562 1 94.56 283 ASP A O 1
ATOM 2112 N N . GLN A 1 284 ? -15.312 -10.984 -18.75 1 92.25 284 GLN A N 1
ATOM 2113 C CA . GLN A 1 284 ? -16.469 -10.828 -17.875 1 92.25 284 GLN A CA 1
ATOM 2114 C C . GLN A 1 284 ? -16.484 -9.445 -17.234 1 92.25 284 GLN A C 1
ATOM 2116 O O . GLN A 1 284 ? -15.484 -8.742 -17.234 1 92.25 284 GLN A O 1
ATOM 2121 N N . TYR A 1 285 ? -17.688 -8.969 -16.766 1 92 285 TYR A N 1
ATOM 2122 C CA . TYR A 1 285 ? -17.906 -7.738 -16.016 1 92 285 TYR A CA 1
ATOM 2123 C C . TYR A 1 285 ? -17.5 -6.52 -16.828 1 92 285 TYR A C 1
ATOM 2125 O O . TYR A 1 285 ? -16.969 -5.547 -16.281 1 92 285 TYR A O 1
ATOM 2133 N N . LEU A 1 286 ? -17.672 -6.602 -18.125 1 92.06 286 LEU A N 1
ATOM 2134 C CA . LEU A 1 286 ? -17.312 -5.492 -19 1 92.06 286 LEU A CA 1
ATOM 2135 C C . LEU A 1 286 ? -18.297 -4.344 -18.859 1 92.06 286 LEU A C 1
ATOM 2137 O O . LEU A 1 286 ? -18.016 -3.217 -19.266 1 92.06 286 LEU A O 1
ATOM 2141 N N . ASP A 1 287 ? -19.453 -4.629 -18.172 1 92.81 287 ASP A N 1
ATOM 2142 C CA . ASP A 1 287 ? -20.469 -3.609 -17.922 1 92.81 287 ASP A CA 1
ATOM 2143 C C . ASP A 1 287 ? -20.312 -3 -16.531 1 92.81 287 ASP A C 1
ATOM 2145 O O . ASP A 1 287 ? -21.031 -2.068 -16.172 1 92.81 287 ASP A O 1
ATOM 2149 N N . ASN A 1 288 ? -19.516 -3.523 -15.734 1 93.62 288 ASN A N 1
ATOM 2150 C CA . ASN A 1 288 ? -19.203 -3.01 -14.406 1 93.62 288 ASN A CA 1
ATOM 2151 C C . ASN A 1 288 ? -17.703 -3.074 -14.117 1 93.62 288 ASN A C 1
ATOM 2153 O O . ASN A 1 288 ? -17.234 -3.969 -13.406 1 93.62 288 ASN A O 1
ATOM 2157 N N . LEU A 1 289 ? -17.078 -2.115 -14.453 1 93.62 289 LEU A N 1
ATOM 2158 C CA . LEU A 1 289 ? -15.625 -2.137 -14.484 1 93.62 289 LEU A CA 1
ATOM 2159 C C . LEU A 1 289 ? -15.055 -2.082 -13.07 1 93.62 289 LEU A C 1
ATOM 2161 O O . LEU A 1 289 ? -13.859 -2.336 -12.867 1 93.62 289 LEU A O 1
ATOM 2165 N N . ALA A 1 290 ? -15.852 -1.75 -12.07 1 94 290 ALA A N 1
ATOM 2166 C CA . ALA A 1 290 ? -15.398 -1.816 -10.68 1 94 290 ALA A CA 1
ATOM 2167 C C . ALA A 1 290 ? -15.055 -3.25 -10.289 1 94 290 ALA A C 1
ATOM 2169 O O . ALA A 1 290 ? -14.273 -3.475 -9.359 1 94 290 ALA A O 1
ATOM 2170 N N . CYS A 1 291 ? -15.562 -4.234 -11.062 1 96.56 291 CYS A N 1
ATOM 2171 C CA . CYS A 1 291 ? -15.359 -5.648 -10.773 1 96.56 291 CYS A CA 1
ATOM 2172 C C . CYS A 1 291 ? -14.383 -6.273 -11.766 1 96.56 291 CYS A C 1
ATOM 2174 O O . CYS A 1 291 ? -14.406 -7.484 -11.984 1 96.56 291 CYS A O 1
ATOM 2176 N N . HIS A 1 292 ? -13.609 -5.473 -12.375 1 97.94 292 HIS A N 1
ATOM 2177 C CA . HIS A 1 292 ? -12.672 -5.891 -13.406 1 97.94 292 HIS A CA 1
ATOM 2178 C C . HIS A 1 292 ? -11.281 -5.336 -13.141 1 97.94 292 HIS A C 1
ATOM 2180 O O . HIS A 1 292 ? -11.125 -4.16 -12.805 1 97.94 292 HIS A O 1
ATOM 2186 N N . PRO A 1 293 ? -10.188 -6.117 -13.391 1 98.5 293 PRO A N 1
ATOM 2187 C CA . PRO A 1 293 ? -8.836 -5.699 -13.023 1 98.5 293 PRO A CA 1
ATOM 2188 C C . PRO A 1 293 ? -8.266 -4.637 -13.953 1 98.5 293 PRO A C 1
ATOM 2190 O O . PRO A 1 293 ? -7.297 -3.961 -13.609 1 98.5 293 PRO A O 1
ATOM 2193 N N . LYS A 1 294 ? -8.82 -4.438 -15.086 1 98.56 294 LYS A N 1
ATOM 2194 C CA . LYS A 1 294 ? -8.172 -3.725 -16.188 1 98.56 294 LYS A CA 1
ATOM 2195 C C . LYS A 1 294 ? -7.836 -2.291 -15.781 1 98.56 294 LYS A C 1
ATOM 2197 O O . LYS A 1 294 ? -6.723 -1.818 -16.031 1 98.56 294 LYS A O 1
ATOM 2202 N N . GLN A 1 295 ? -8.789 -1.586 -15.18 1 98.5 295 GLN A N 1
ATOM 2203 C CA . GLN A 1 295 ? -8.539 -0.184 -14.859 1 98.5 295 GLN A CA 1
ATOM 2204 C C . GLN A 1 295 ? -7.445 -0.044 -13.812 1 98.5 295 GLN A C 1
ATOM 2206 O O . GLN A 1 295 ? -6.676 0.918 -13.836 1 98.5 295 GLN A O 1
ATOM 2211 N N . ALA A 1 296 ? -7.379 -0.989 -12.867 1 98.88 296 ALA A N 1
ATOM 2212 C CA . ALA A 1 296 ? -6.301 -0.986 -11.875 1 98.88 296 ALA A CA 1
ATOM 2213 C C . ALA A 1 296 ? -4.945 -1.201 -12.539 1 98.88 296 ALA A C 1
ATOM 2215 O O . ALA A 1 296 ? -3.98 -0.494 -12.242 1 98.88 296 ALA A O 1
ATOM 2216 N N . ILE A 1 297 ? -4.902 -2.117 -13.477 1 98.94 297 ILE A N 1
ATOM 2217 C CA . ILE A 1 297 ? -3.662 -2.447 -14.164 1 98.94 297 ILE A CA 1
ATOM 2218 C C . ILE A 1 297 ? -3.244 -1.284 -15.062 1 98.94 297 ILE A C 1
ATOM 2220 O O . ILE A 1 297 ? -2.068 -0.917 -15.102 1 98.94 297 ILE A O 1
ATOM 2224 N N . ASP A 1 298 ? -4.211 -0.654 -15.727 1 98.81 298 ASP A N 1
ATOM 2225 C CA . ASP A 1 298 ? -3.928 0.527 -16.531 1 98.81 298 ASP A CA 1
ATOM 2226 C C . ASP A 1 298 ? -3.344 1.65 -15.68 1 98.81 298 ASP A C 1
ATOM 2228 O O . ASP A 1 298 ? -2.387 2.312 -16.094 1 98.81 298 ASP A O 1
ATOM 2232 N N . ALA A 1 299 ? -3.928 1.872 -14.578 1 98.88 299 ALA A N 1
ATOM 2233 C CA . ALA A 1 299 ? -3.438 2.898 -13.664 1 98.88 299 ALA A CA 1
ATOM 2234 C C . ALA A 1 299 ? -1.999 2.613 -13.242 1 98.88 299 ALA A C 1
ATOM 2236 O O . ALA A 1 299 ? -1.157 3.514 -13.227 1 98.88 299 ALA A O 1
ATOM 2237 N N . PHE A 1 300 ? -1.737 1.353 -12.898 1 98.88 300 PHE A N 1
ATOM 2238 C CA . PHE A 1 300 ? -0.395 0.93 -12.516 1 98.88 300 PHE A CA 1
ATOM 2239 C C . PHE A 1 300 ? 0.6 1.202 -13.641 1 98.88 300 PHE A C 1
ATOM 2241 O O . PHE A 1 300 ? 1.65 1.805 -13.414 1 98.88 300 PHE A O 1
ATOM 2248 N N . LEU A 1 301 ? 0.253 0.835 -14.828 1 98.75 301 LEU A N 1
ATOM 2249 C CA . LEU A 1 301 ? 1.146 1.005 -15.969 1 98.75 301 LEU A CA 1
ATOM 2250 C C . LEU A 1 301 ? 1.405 2.482 -16.25 1 98.75 301 LEU A C 1
ATOM 2252 O O . LEU A 1 301 ? 2.514 2.863 -16.625 1 98.75 301 LEU A O 1
ATOM 2256 N N . THR A 1 302 ? 0.415 3.281 -16.031 1 98.38 302 THR A N 1
ATOM 2257 C CA . THR A 1 302 ? 0.564 4.715 -16.25 1 98.38 302 THR A CA 1
ATOM 2258 C C . THR A 1 302 ? 1.454 5.336 -15.172 1 98.38 302 THR A C 1
ATOM 2260 O O . THR A 1 302 ? 2.438 6.008 -15.492 1 98.38 302 THR A O 1
ATOM 2263 N N . VAL A 1 303 ? 1.204 5.078 -13.961 1 98.56 303 VAL A N 1
ATOM 2264 C CA . VAL A 1 303 ? 1.814 5.797 -12.844 1 98.56 303 VAL A CA 1
ATOM 2265 C C . VAL A 1 303 ? 3.225 5.262 -12.594 1 98.56 303 VAL A C 1
ATOM 2267 O O . VAL A 1 303 ? 4.137 6.027 -12.281 1 98.56 303 VAL A O 1
ATOM 2270 N N . PHE A 1 304 ? 3.441 3.99 -12.812 1 98.06 304 PHE A N 1
ATOM 2271 C CA . PHE A 1 304 ? 4.738 3.387 -12.531 1 98.06 304 PHE A CA 1
ATOM 2272 C C . PHE A 1 304 ? 5.508 3.131 -13.828 1 98.06 304 PHE A C 1
ATOM 2274 O O . PHE A 1 304 ? 6.559 2.486 -13.812 1 98.06 304 PHE A O 1
ATOM 2281 N N . GLY A 1 305 ? 5 3.617 -14.93 1 97.38 305 GLY A N 1
ATOM 2282 C CA . GLY A 1 305 ? 5.551 3.33 -16.25 1 97.38 305 GLY A CA 1
ATOM 2283 C C . GLY A 1 305 ? 7.031 3.641 -16.359 1 97.38 305 GLY A C 1
ATOM 2284 O O . GLY A 1 305 ? 7.77 2.934 -17.047 1 97.38 305 GLY A O 1
ATOM 2285 N N . HIS A 1 306 ? 7.555 4.648 -15.688 1 94.62 306 HIS A N 1
ATOM 2286 C CA . HIS A 1 306 ? 8.945 5.09 -15.773 1 94.62 306 HIS A CA 1
ATOM 2287 C C . HIS A 1 306 ? 9.875 4.129 -15.039 1 94.62 306 HIS A C 1
ATOM 2289 O O . HIS A 1 306 ? 11.094 4.23 -15.164 1 94.62 306 HIS A O 1
ATOM 2295 N N . GLN A 1 307 ? 9.266 3.154 -14.289 1 95.69 307 GLN A N 1
ATOM 2296 C CA . GLN A 1 307 ? 10.055 2.234 -13.477 1 95.69 307 GLN A CA 1
ATOM 2297 C C . GLN A 1 307 ? 9.977 0.812 -14.031 1 95.69 307 GLN A C 1
ATOM 2299 O O . GLN A 1 307 ? 10.438 -0.133 -13.383 1 95.69 307 GLN A O 1
ATOM 2304 N N . LEU A 1 308 ? 9.289 0.653 -15.195 1 97.81 308 LEU A N 1
ATOM 2305 C CA . LEU A 1 308 ? 9.055 -0.729 -15.602 1 97.81 308 LEU A CA 1
ATOM 2306 C C . LEU A 1 308 ? 9.203 -0.89 -17.109 1 97.81 308 LEU A C 1
ATOM 2308 O O . LEU A 1 308 ? 9.203 0.099 -17.844 1 97.81 308 LEU A O 1
ATOM 2312 N N . ARG A 1 309 ? 9.492 -2.109 -17.5 1 98.19 309 ARG A N 1
ATOM 2313 C CA . ARG A 1 309 ? 9.438 -2.562 -18.891 1 98.19 309 ARG A CA 1
ATOM 2314 C C . ARG A 1 309 ? 8.344 -3.607 -19.078 1 98.19 309 ARG A C 1
ATOM 2316 O O . ARG A 1 309 ? 8.266 -4.582 -18.328 1 98.19 309 ARG A O 1
ATOM 2323 N N . ILE A 1 310 ? 7.492 -3.373 -20.047 1 98.69 310 ILE A N 1
ATOM 2324 C CA . ILE A 1 310 ? 6.422 -4.324 -20.344 1 98.69 310 ILE A CA 1
ATOM 2325 C C . ILE A 1 310 ? 6.98 -5.516 -21.109 1 98.69 310 ILE A C 1
ATOM 2327 O O . ILE A 1 310 ? 7.598 -5.344 -22.172 1 98.69 310 ILE A O 1
ATOM 2331 N N . LEU A 1 311 ? 6.801 -6.684 -20.562 1 98.75 311 LEU A N 1
ATOM 2332 C CA . LEU A 1 311 ? 7.254 -7.914 -21.203 1 98.75 311 LEU A CA 1
ATOM 2333 C C . LEU A 1 311 ? 6.145 -8.523 -22.047 1 98.75 311 LEU A C 1
ATOM 2335 O O . LEU A 1 311 ? 6.41 -9.109 -23.094 1 98.75 311 LEU A O 1
ATOM 2339 N N . SER A 1 312 ? 4.914 -8.438 -21.609 1 98.69 312 SER A N 1
ATOM 2340 C CA . SER A 1 312 ? 3.738 -8.969 -22.281 1 98.69 312 SER A CA 1
ATOM 2341 C C . SER A 1 312 ? 2.482 -8.188 -21.922 1 98.69 312 SER A C 1
ATOM 2343 O O . SER A 1 312 ? 2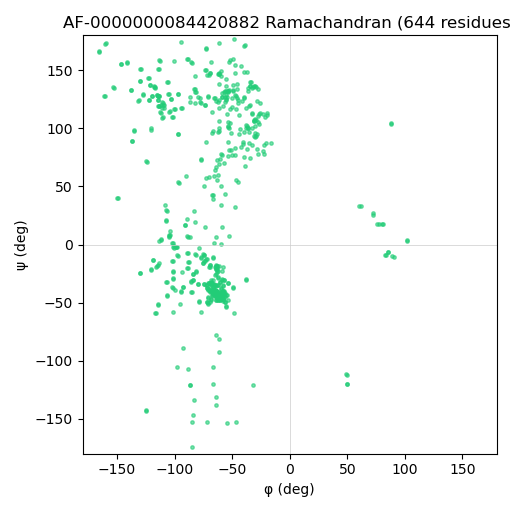.291 -7.828 -20.75 1 98.69 312 SER A O 1
ATOM 2345 N N . LEU A 1 313 ? 1.645 -7.844 -22.891 1 98.44 313 LEU A N 1
ATOM 2346 C CA . LEU A 1 313 ? 0.356 -7.184 -22.719 1 98.44 313 LEU A CA 1
ATOM 2347 C C . LEU A 1 313 ? -0.761 -7.988 -23.359 1 98.44 313 LEU A C 1
ATOM 2349 O O . LEU A 1 313 ? -1.329 -7.566 -24.375 1 98.44 313 LEU A O 1
ATOM 2353 N N . LEU A 1 314 ? -1.113 -9.094 -22.797 1 97.88 314 LEU A N 1
ATOM 2354 C CA . LEU A 1 314 ? -2.125 -10.031 -23.266 1 97.88 314 LEU A CA 1
ATOM 2355 C C . LEU A 1 314 ? -3.172 -10.297 -22.203 1 97.88 314 LEU A C 1
ATOM 2357 O O . LEU A 1 314 ? -3.646 -9.359 -21.547 1 97.88 314 LEU A O 1
ATOM 2361 N N . TYR A 1 315 ? -3.664 -11.531 -22.078 1 98.25 315 TYR A N 1
ATOM 2362 C CA . TYR A 1 315 ? -4.629 -11.844 -21.031 1 98.25 315 TYR A CA 1
ATOM 2363 C C . TYR A 1 315 ? -4.055 -11.547 -19.656 1 98.25 315 TYR A C 1
ATOM 2365 O O . TYR A 1 315 ? -4.77 -11.086 -18.766 1 98.25 315 TYR A O 1
ATOM 2373 N N . GLN A 1 316 ? -2.816 -11.891 -19.5 1 98.75 316 GLN A N 1
ATOM 2374 C CA . GLN A 1 316 ? -2.018 -11.461 -18.359 1 98.75 316 GLN A CA 1
ATOM 2375 C C . GLN A 1 316 ? -1.015 -10.383 -18.766 1 98.75 316 GLN A C 1
ATOM 2377 O O . GLN A 1 316 ? -0.42 -10.453 -19.844 1 98.75 316 GLN A O 1
ATOM 2382 N N . VAL A 1 317 ? -0.84 -9.375 -17.922 1 98.94 317 VAL A N 1
ATOM 2383 C CA . VAL A 1 317 ? 0.19 -8.359 -18.141 1 98.94 317 VAL A CA 1
ATOM 2384 C C . VAL A 1 317 ? 1.436 -8.719 -17.328 1 98.94 317 VAL A C 1
ATOM 2386 O O . VAL A 1 317 ? 1.338 -9.078 -16.156 1 98.94 317 VAL A O 1
ATOM 2389 N N . MET A 1 318 ? 2.607 -8.711 -18.016 1 98.94 318 MET A N 1
ATOM 2390 C CA . MET A 1 318 ? 3.881 -8.992 -17.359 1 98.94 318 MET A CA 1
ATOM 2391 C C . MET A 1 318 ? 4.828 -7.801 -17.469 1 98.94 318 MET A C 1
ATOM 2393 O O . MET A 1 318 ? 5.008 -7.25 -18.562 1 98.94 318 MET A O 1
ATOM 2397 N N . VAL A 1 319 ? 5.359 -7.375 -16.359 1 98.88 319 VAL A N 1
ATOM 2398 C CA . VAL A 1 319 ? 6.293 -6.254 -16.359 1 98.88 319 VAL A CA 1
ATOM 2399 C C . VAL A 1 319 ? 7.555 -6.621 -15.586 1 98.88 319 VAL A C 1
ATOM 2401 O O . VAL A 1 319 ? 7.512 -7.469 -14.688 1 98.88 319 VAL A O 1
ATOM 2404 N N . GLU A 1 320 ? 8.672 -6.035 -15.953 1 98.62 320 GLU A N 1
ATOM 2405 C CA . GLU A 1 320 ? 9.93 -6.09 -15.211 1 98.62 320 GLU A CA 1
ATOM 2406 C C . GLU A 1 320 ? 10.211 -4.773 -14.492 1 98.62 320 GLU A C 1
ATOM 2408 O O . GLU A 1 320 ? 10.062 -3.699 -15.078 1 98.62 320 GLU A O 1
ATOM 2413 N N . ARG A 1 321 ? 10.516 -4.82 -13.242 1 97.44 321 ARG A N 1
ATOM 2414 C CA . ARG A 1 321 ? 10.945 -3.619 -12.531 1 97.44 321 ARG A CA 1
ATOM 2415 C C . ARG A 1 321 ? 12.359 -3.227 -12.938 1 97.44 321 ARG A C 1
ATOM 2417 O O . ARG A 1 321 ? 13.312 -3.979 -12.703 1 97.44 321 ARG A O 1
ATOM 2424 N N . THR A 1 322 ? 12.578 -2.016 -13.5 1 94.19 322 THR A N 1
ATOM 2425 C CA . THR A 1 322 ? 13.883 -1.61 -14.023 1 94.19 322 THR A CA 1
ATOM 2426 C C . THR A 1 322 ? 14.602 -0.695 -13.031 1 94.19 322 THR A C 1
ATOM 2428 O O . THR A 1 322 ? 15.828 -0.571 -13.07 1 94.19 322 THR A O 1
ATOM 2431 N N . LEU A 1 323 ? 13.938 0.096 -12.211 1 74.31 323 LEU A N 1
ATOM 2432 C CA . LEU A 1 323 ? 14.555 1.048 -11.297 1 74.31 323 LEU A CA 1
ATOM 2433 C C . LEU A 1 323 ? 14.32 0.639 -9.852 1 74.31 323 LEU A C 1
ATOM 2435 O O . LEU A 1 323 ? 13.344 -0.045 -9.547 1 74.31 323 LEU A O 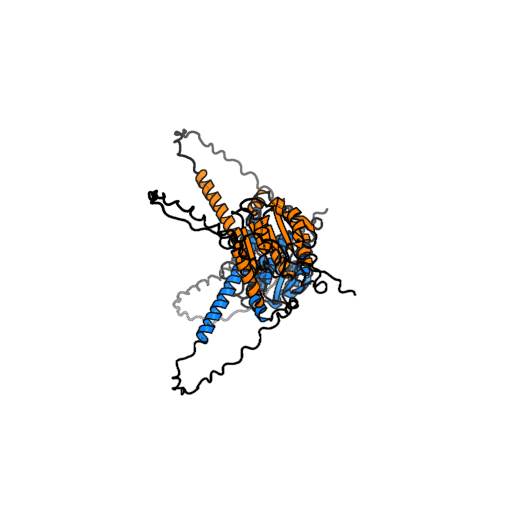1
ATOM 2439 N N . PRO A 1 324 ? 15.391 1.098 -9.07 1 66.19 324 PRO A N 1
ATOM 2440 C CA . PRO A 1 324 ? 15.133 0.833 -7.652 1 66.19 324 PRO A CA 1
ATOM 2441 C C . PRO A 1 324 ? 14.023 1.706 -7.078 1 66.19 324 PRO A C 1
ATOM 2443 O O . PRO A 1 324 ? 13.75 2.789 -7.602 1 66.19 324 PRO A O 1
ATOM 2446 N N . MET B 1 1 ? 9.984 53.125 -14.938 1 20.53 1 MET B N 1
ATOM 2447 C CA . MET B 1 1 ? 8.68 53.25 -14.297 1 20.53 1 MET B CA 1
ATOM 2448 C C . MET B 1 1 ? 8.836 53.719 -12.852 1 20.53 1 MET B C 1
ATOM 2450 O O . MET B 1 1 ? 9.781 53.344 -12.172 1 20.53 1 MET B O 1
ATOM 2454 N N . GLU B 1 2 ? 8.18 54.781 -12.531 1 20.27 2 GLU B N 1
ATOM 2455 C CA . GLU B 1 2 ? 8.227 55.781 -11.484 1 20.27 2 GL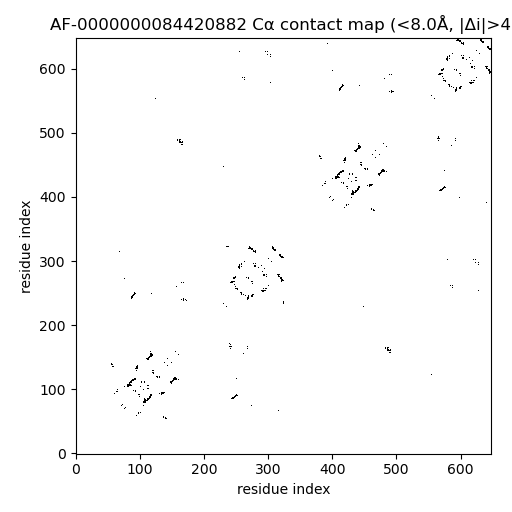U B CA 1
ATOM 2456 C C . GLU B 1 2 ? 8 55.188 -10.109 1 20.27 2 GLU B C 1
ATOM 2458 O O . GLU B 1 2 ? 7.098 54.344 -9.93 1 20.27 2 GLU B O 1
ATOM 2463 N N . GLY B 1 3 ? 9.117 54.969 -9.367 1 21.67 3 GLY B N 1
ATOM 2464 C CA . GLY B 1 3 ? 9.648 54.375 -8.141 1 21.67 3 GLY B CA 1
ATOM 2465 C C . GLY B 1 3 ? 8.977 54.906 -6.887 1 21.67 3 GLY B C 1
ATOM 2466 O O . GLY B 1 3 ? 9.523 55.781 -6.199 1 21.67 3 GL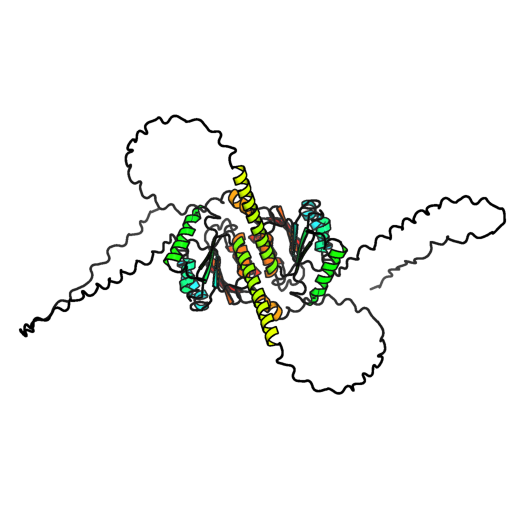Y B O 1
ATOM 2467 N N . THR B 1 4 ? 7.504 54.938 -7.203 1 19.86 4 THR B N 1
ATOM 2468 C CA . THR B 1 4 ? 6.727 55.906 -6.449 1 19.86 4 THR B CA 1
ATOM 2469 C C . THR B 1 4 ? 7.051 55.812 -4.961 1 19.86 4 THR B C 1
ATOM 2471 O O . THR B 1 4 ? 7.566 54.781 -4.488 1 19.86 4 THR B O 1
ATOM 2474 N N . ALA B 1 5 ? 6.535 56.594 -4.117 1 19.17 5 ALA B N 1
ATOM 2475 C CA . ALA B 1 5 ? 6.793 57.625 -3.111 1 19.17 5 ALA B CA 1
ATOM 2476 C C . ALA B 1 5 ? 6.66 57.031 -1.701 1 19.17 5 ALA B C 1
ATOM 2478 O O . ALA B 1 5 ? 7 57.719 -0.721 1 19.17 5 ALA B O 1
ATOM 2479 N N . VAL B 1 6 ? 6.578 55.5 -1.534 1 19.67 6 VAL B N 1
ATOM 2480 C CA . VAL B 1 6 ? 5.59 55.281 -0.486 1 19.67 6 VAL B CA 1
ATOM 2481 C C . VAL B 1 6 ? 6.113 55.812 0.844 1 19.67 6 VAL B C 1
ATOM 2483 O O . VAL B 1 6 ? 7.207 55.438 1.284 1 19.67 6 VAL B O 1
ATOM 2486 N N . PRO B 1 7 ? 5.766 57.031 1.315 1 18.33 7 PRO B N 1
ATOM 2487 C CA . PRO B 1 7 ? 6.223 57.969 2.354 1 18.33 7 PRO B CA 1
ATOM 2488 C C . PRO B 1 7 ? 6.066 57.406 3.762 1 18.33 7 PRO B C 1
ATOM 2490 O O . PRO B 1 7 ? 4.965 57 4.152 1 18.33 7 PRO B O 1
ATOM 2493 N N . THR B 1 8 ? 6.816 56.344 4.121 1 17.64 8 THR B N 1
ATOM 2494 C CA . THR B 1 8 ? 6.527 55.656 5.363 1 17.64 8 THR B CA 1
ATOM 2495 C C . THR B 1 8 ? 6.707 56.594 6.562 1 17.64 8 THR B C 1
ATOM 2497 O O . THR B 1 8 ? 7.812 57.031 6.836 1 17.64 8 THR B O 1
ATOM 2500 N N . SER B 1 9 ? 5.797 57.594 6.688 1 16.17 9 SER B N 1
ATOM 2501 C CA . SER B 1 9 ? 5.715 58.812 7.496 1 16.17 9 SER B CA 1
ATOM 2502 C C . SER B 1 9 ? 5.766 58.469 8.984 1 16.17 9 SER B C 1
ATOM 2504 O O . SER B 1 9 ? 5.434 59.312 9.82 1 16.17 9 SER B O 1
ATOM 2506 N N . ALA B 1 10 ? 6.176 57.25 9.32 1 16.95 10 ALA B N 1
ATOM 2507 C CA . ALA B 1 10 ? 5.762 56.812 10.648 1 16.95 10 ALA B CA 1
ATOM 2508 C C . ALA B 1 10 ? 6.43 57.656 11.734 1 16.95 10 ALA B C 1
ATOM 2510 O O . ALA B 1 10 ? 7.555 57.375 12.148 1 16.95 10 ALA B O 1
ATOM 2511 N N . ALA B 1 11 ? 6.457 58.969 11.477 1 16.78 11 ALA B N 1
ATOM 2512 C CA . ALA B 1 11 ? 7.109 59.875 12.438 1 16.78 11 ALA B CA 1
ATOM 2513 C C . ALA B 1 11 ? 6.551 59.656 13.836 1 16.78 11 ALA B C 1
ATOM 2515 O O . ALA B 1 11 ? 5.348 59.844 14.062 1 16.78 11 ALA B O 1
ATOM 2516 N N . LYS B 1 12 ? 6.996 58.688 14.523 1 18.38 12 LYS B N 1
ATOM 2517 C CA . LYS B 1 12 ? 6.809 58.062 15.82 1 18.38 12 LYS B CA 1
ATOM 2518 C C . LYS B 1 12 ? 6.797 59.094 16.938 1 18.38 12 LYS B C 1
ATOM 2520 O O . LYS B 1 12 ? 7.039 58.75 18.109 1 18.38 12 LYS B O 1
ATOM 2525 N N . GLY B 1 13 ? 6.258 60.438 16.672 1 15.65 13 GLY B N 1
ATOM 2526 C CA . GLY B 1 13 ? 6.684 61.594 17.406 1 15.65 13 GLY B CA 1
ATOM 2527 C C . GLY B 1 13 ? 6.391 61.5 18.891 1 15.65 13 GLY B C 1
ATOM 2528 O O . GLY B 1 13 ? 7.285 61.688 19.734 1 15.65 13 GLY B O 1
ATOM 2529 N N . GLN B 1 14 ? 5.129 61.812 19.297 1 15.95 14 GLN B N 1
ATOM 2530 C CA . GLN B 1 14 ? 4.922 63.031 20.078 1 15.95 14 GLN B CA 1
ATOM 2531 C C . GLN B 1 14 ? 4.82 62.688 21.578 1 15.95 14 GLN B C 1
ATOM 2533 O O . GLN B 1 14 ? 5.07 63.562 22.422 1 15.95 14 GLN B O 1
ATOM 2538 N N . GLN B 1 15 ? 4.117 61.5 21.922 1 15.62 15 GLN B N 1
ATOM 2539 C CA . GLN B 1 15 ? 3.07 61.875 22.875 1 15.62 15 GLN B CA 1
ATOM 2540 C C . GLN B 1 15 ? 3.643 62.094 24.266 1 15.62 15 GLN B C 1
ATOM 2542 O O . GLN B 1 15 ? 3.262 63.031 24.953 1 15.62 15 GLN B O 1
ATOM 2547 N N . ALA B 1 16 ? 4.34 61.094 24.953 1 18.48 16 ALA B N 1
ATOM 2548 C CA . ALA B 1 16 ? 3.844 60.812 26.297 1 18.48 16 ALA B CA 1
ATOM 2549 C C . ALA B 1 16 ? 4.531 61.688 27.344 1 18.48 16 ALA B C 1
ATOM 2551 O O . ALA B 1 16 ? 5.684 61.438 27.703 1 18.48 16 ALA B O 1
ATOM 2552 N N . ALA B 1 17 ? 4.332 62.969 27.078 1 17.41 17 ALA B N 1
ATOM 2553 C CA . ALA B 1 17 ? 5.129 64 27.734 1 17.41 17 ALA B CA 1
ATOM 2554 C C . ALA B 1 17 ? 5.012 63.875 29.25 1 17.41 17 ALA B C 1
ATOM 2556 O O . ALA B 1 17 ? 5.957 64.188 29.984 1 17.41 17 ALA B O 1
ATOM 2557 N N . GLN B 1 18 ? 3.779 63.781 29.688 1 16.41 18 GLN B N 1
ATOM 2558 C CA . GLN B 1 18 ? 3.42 64.875 30.609 1 16.41 18 GLN B CA 1
ATOM 2559 C C . GLN B 1 18 ? 3.918 64.562 32.031 1 16.41 18 GLN B C 1
ATOM 2561 O O . GLN B 1 18 ? 3.123 64.25 32.906 1 16.41 18 GLN B O 1
ATOM 2566 N N . GLN B 1 19 ? 4.875 63.656 32.25 1 18.33 19 GLN B N 1
ATOM 2567 C CA . GLN B 1 19 ? 4.949 63.031 33.531 1 18.33 19 GLN B CA 1
ATOM 2568 C C . GLN B 1 19 ? 5.492 63.969 34.594 1 18.33 19 GLN B C 1
ATOM 2570 O O . GLN B 1 19 ? 5.762 63.562 35.75 1 18.33 19 GLN B O 1
ATOM 2575 N N . GLN B 1 20 ? 5.488 65.312 34.219 1 15.12 20 GLN B N 1
ATOM 2576 C CA . GLN B 1 20 ? 6.68 65.875 34.875 1 15.12 20 GLN B CA 1
ATOM 2577 C C . GLN B 1 20 ? 6.57 65.812 36.375 1 15.12 20 GLN B C 1
ATOM 2579 O O . GLN B 1 20 ? 5.527 65.438 36.906 1 15.12 20 GLN B O 1
ATOM 2584 N N . GLN B 1 21 ? 6.871 67 37.125 1 16.59 21 GLN B N 1
ATOM 2585 C CA . GLN B 1 21 ? 7.953 67.375 38.031 1 16.59 21 GLN B CA 1
ATOM 2586 C C . GLN B 1 21 ? 7.445 67.562 39.469 1 16.59 21 GLN B C 1
ATOM 2588 O O . GLN B 1 21 ? 8.172 68 40.344 1 16.59 21 GLN B O 1
ATOM 2593 N N . GLN B 1 22 ? 6.129 67.312 39.719 1 16.86 22 GLN B N 1
ATOM 2594 C CA . GLN B 1 22 ? 5.613 68.188 40.781 1 16.86 22 GLN B CA 1
ATOM 2595 C C . GLN B 1 22 ? 6.43 68 42.062 1 16.86 22 GLN B C 1
ATOM 2597 O O . GLN B 1 22 ? 6.609 66.938 42.562 1 16.86 22 GLN B O 1
ATOM 2602 N N . ARG B 1 23 ? 7.059 69.125 42.5 1 16.08 23 ARG B N 1
ATOM 2603 C CA . ARG B 1 23 ? 8.211 69.562 43.281 1 16.08 23 ARG B CA 1
ATOM 2604 C C . ARG B 1 23 ? 8.07 69.188 44.75 1 16.08 23 ARG B C 1
ATOM 2606 O O . ARG B 1 23 ? 8.922 68.5 45.312 1 16.08 23 ARG B O 1
ATOM 2613 N N . ASP B 1 24 ? 7.773 70.188 45.594 1 16.2 24 ASP B N 1
ATOM 2614 C CA . ASP B 1 24 ? 8.766 70.75 46.5 1 16.2 24 ASP B CA 1
ATOM 2615 C C . ASP B 1 24 ? 8.633 70.125 47.906 1 16.2 24 ASP B C 1
ATOM 2617 O O . ASP B 1 24 ? 9.609 69.625 48.469 1 16.2 24 ASP B O 1
ATOM 2621 N N . GLN B 1 25 ? 8.023 70.938 49 1 18.06 25 GLN B N 1
ATOM 2622 C CA . GLN B 1 25 ? 8.664 71.562 50.156 1 18.06 25 GLN B CA 1
ATOM 2623 C C . GLN B 1 25 ? 8.445 70.688 51.406 1 18.06 25 GLN B C 1
ATOM 2625 O O . GLN B 1 25 ? 7.445 70 51.5 1 18.06 25 GLN B O 1
ATOM 2630 N N . VAL B 1 26 ? 9.375 70.875 52.469 1 19.06 26 VAL B N 1
ATOM 2631 C CA . VAL B 1 26 ? 10.148 70.062 53.438 1 19.06 26 VAL B CA 1
ATOM 2632 C C . VAL B 1 26 ? 9.375 69.938 54.75 1 19.06 26 VAL B C 1
ATOM 2634 O O . VAL B 1 26 ? 9.555 69 55.5 1 19.06 26 VAL B O 1
ATOM 2637 N N . GLY B 1 27 ? 8.391 70.875 55.156 1 19.06 27 GLY B N 1
ATOM 2638 C CA . GLY B 1 27 ? 8.758 71.312 56.469 1 19.06 27 GLY B CA 1
ATOM 2639 C C . GLY B 1 27 ? 8.57 70.312 57.562 1 19.06 27 GLY B C 1
ATOM 2640 O O . GLY B 1 27 ? 8 69.25 57.281 1 19.06 27 GLY B O 1
ATOM 2641 N N . GLY B 1 28 ? 8.344 70.875 58.875 1 19.16 28 GLY B N 1
ATOM 2642 C CA . GLY B 1 28 ? 8.914 70.625 60.188 1 19.16 28 GLY B CA 1
ATOM 2643 C C . GLY B 1 28 ? 8.273 69.438 60.906 1 19.16 28 GLY B C 1
ATOM 2644 O O . GLY B 1 28 ? 7.332 68.875 60.375 1 19.16 28 GLY B O 1
ATOM 2645 N N . GLU B 1 29 ? 7.914 69.625 62.281 1 22.91 29 GLU B N 1
ATOM 2646 C CA . GLU B 1 29 ? 8.602 69.062 63.438 1 22.91 29 GLU B CA 1
ATOM 2647 C C . GLU B 1 29 ? 7.855 67.875 63.969 1 22.91 29 GLU B C 1
ATOM 2649 O O . GLU B 1 29 ? 8.477 66.875 64.312 1 22.91 29 GLU B O 1
ATOM 2654 N N . GLU B 1 30 ? 6.672 68.125 64.312 1 26.98 30 GLU B N 1
ATOM 2655 C CA . GLU B 1 30 ? 6.133 67.75 65.625 1 26.98 30 GLU B CA 1
ATOM 2656 C C . GLU B 1 30 ? 5.988 66.25 65.812 1 26.98 30 GLU B C 1
ATOM 2658 O O . GLU B 1 30 ? 5.785 65.562 64.812 1 26.98 30 GLU B O 1
ATOM 2663 N N . LEU B 1 31 ? 5.965 65.75 67.125 1 26.11 31 LEU B N 1
ATOM 2664 C CA . LEU B 1 31 ? 6.363 64.438 67.75 1 26.11 31 LEU B CA 1
ATOM 2665 C C . LEU B 1 31 ? 5.355 63.375 67.438 1 26.11 31 LEU B C 1
ATOM 2667 O O . LEU B 1 31 ? 4.281 63.312 68.062 1 26.11 31 LEU B O 1
ATOM 2671 N N . GLN B 1 32 ? 4.934 63.125 66.25 1 21.83 32 GLN B N 1
ATOM 2672 C CA . GLN B 1 32 ? 3.703 62.438 65.875 1 21.83 32 GLN B CA 1
ATOM 2673 C C . GLN B 1 32 ? 3.719 60.969 66.25 1 21.83 32 GLN B C 1
ATOM 2675 O O . GLN B 1 32 ? 4.699 60.281 66.062 1 21.83 32 GLN B O 1
ATOM 2680 N N . PRO B 1 33 ? 2.865 60.719 67.125 1 28.09 33 PRO B N 1
ATOM 2681 C CA . PRO B 1 33 ? 2.791 59.406 67.812 1 28.09 33 PRO B CA 1
ATOM 2682 C C . PRO B 1 33 ? 2.887 58.25 66.812 1 28.09 33 PRO B C 1
ATOM 2684 O O . PRO B 1 33 ? 2.418 58.375 65.688 1 28.09 33 PRO B O 1
ATOM 2687 N N . GLN B 1 34 ? 3.877 57.438 66.875 1 22.67 34 GLN B N 1
ATOM 2688 C CA . GLN B 1 34 ? 4.258 56.531 65.75 1 22.67 34 GLN B CA 1
ATOM 2689 C C . GLN B 1 34 ? 3.143 55.531 65.438 1 22.67 34 GLN B C 1
ATOM 2691 O O . GLN B 1 34 ? 2.744 54.75 66.312 1 22.67 34 GLN B O 1
ATOM 2696 N N . ALA B 1 35 ? 2.031 56 64.812 1 23.97 35 ALA B N 1
ATOM 2697 C CA . ALA B 1 35 ? 0.991 55.031 64.438 1 23.97 35 ALA B CA 1
ATOM 2698 C C . ALA B 1 35 ? 1.599 53.719 63.906 1 23.97 35 ALA B C 1
ATOM 2700 O O . ALA B 1 35 ? 2.48 53.719 63.062 1 23.97 35 ALA B O 1
ATOM 2701 N N . ARG B 1 36 ? 1.684 52.781 64.812 1 22.86 36 ARG B N 1
ATOM 2702 C CA . ARG B 1 36 ? 2.227 51.531 64.312 1 22.86 36 ARG B CA 1
ATOM 2703 C C . ARG B 1 36 ? 1.725 51.188 62.938 1 22.86 36 ARG B C 1
ATOM 2705 O O . ARG B 1 36 ? 0.52 51.031 62.719 1 22.86 36 ARG B O 1
ATOM 2712 N N . THR B 1 37 ? 2.25 51.875 61.969 1 24.2 37 THR B N 1
ATOM 2713 C CA . THR B 1 37 ? 1.727 51.625 60.625 1 24.2 37 THR B CA 1
ATOM 2714 C C . THR B 1 37 ? 1.57 50.156 60.375 1 24.2 37 THR B C 1
ATOM 2716 O O . THR B 1 37 ? 2.465 49.344 60.688 1 24.2 37 THR B O 1
ATOM 2719 N N . GLN B 1 38 ? 0.309 49.688 60.625 1 23.95 38 GLN B N 1
ATOM 2720 C CA . GLN B 1 38 ? 0.04 48.344 60.094 1 23.95 38 GLN B CA 1
ATOM 2721 C C . GLN B 1 38 ? 0.842 48.062 58.844 1 23.95 38 GLN B C 1
ATOM 2723 O O . GLN B 1 38 ? 0.943 48.906 57.969 1 23.95 38 GLN B O 1
ATOM 2728 N N . PRO B 1 39 ? 1.946 47.281 58.938 1 23.47 39 PRO B N 1
ATOM 2729 C CA . PRO B 1 39 ? 2.635 47.156 57.656 1 23.47 39 PRO B CA 1
ATOM 2730 C C . PRO B 1 39 ? 1.675 47.188 56.469 1 23.47 39 PRO B C 1
ATOM 2732 O O . PRO B 1 39 ? 0.607 46.562 56.531 1 23.47 39 PRO B O 1
ATOM 2735 N N . GLN B 1 40 ? 1.348 48.469 56 1 23.78 40 GLN B N 1
ATOM 2736 C CA . GLN B 1 40 ? 0.609 48.312 54.75 1 23.78 40 GLN B CA 1
ATOM 2737 C C . GLN B 1 40 ? 1.137 47.125 53.969 1 23.78 40 GLN B C 1
ATOM 2739 O O . GLN B 1 40 ? 2.32 47.062 53.625 1 23.78 40 GLN B O 1
ATOM 2744 N N . LEU B 1 41 ? 0.642 45.969 54.219 1 25.91 41 LEU B N 1
ATOM 2745 C CA . LEU B 1 41 ? 1.009 44.938 53.25 1 25.91 41 LEU B CA 1
ATOM 2746 C C . LEU B 1 41 ? 1.126 45.562 51.844 1 25.91 41 LEU B C 1
ATOM 2748 O O . LEU B 1 41 ? 0.159 46.125 51.344 1 25.91 41 LEU B O 1
ATOM 2752 N N . GLN B 1 42 ? 2.283 46.312 51.688 1 26.22 42 GLN B N 1
ATOM 2753 C CA . GLN B 1 42 ? 2.359 46.719 50.281 1 26.22 42 GLN B CA 1
ATOM 2754 C C . GLN B 1 42 ? 1.644 45.719 49.375 1 26.22 42 GLN B C 1
ATOM 2756 O O . GLN B 1 42 ? 1.724 44.5 49.594 1 26.22 42 GLN B O 1
ATOM 2761 N N . PRO B 1 43 ? 0.435 46.281 48.812 1 27.02 43 PRO B N 1
ATOM 2762 C CA . PRO B 1 43 ? -0.039 45.219 47.906 1 27.02 43 PRO B CA 1
ATOM 2763 C C . PRO B 1 43 ? 1.102 44.469 47.219 1 27.02 43 PRO B C 1
ATOM 2765 O O . PRO B 1 43 ? 2.148 45.062 46.938 1 27.02 43 PRO B O 1
ATOM 2768 N N . SER B 1 44 ? 1.451 43.281 47.844 1 28.62 44 SER B N 1
ATOM 2769 C CA . SER B 1 44 ? 2.35 42.562 46.969 1 28.62 44 SER B CA 1
ATOM 2770 C C . SER B 1 44 ? 2.219 43.031 45.531 1 28.62 44 SER B C 1
ATOM 2772 O O . SER B 1 44 ? 1.107 43.156 45 1 28.62 44 SER B O 1
ATOM 2774 N N . GLU B 1 45 ? 3.088 44.156 45.281 1 31.27 45 GLU B N 1
ATOM 2775 C CA . GLU B 1 45 ? 3.049 44.344 43.844 1 31.27 45 GLU B CA 1
ATOM 2776 C C . GLU B 1 45 ? 2.637 43.031 43.125 1 31.27 45 GLU B C 1
ATOM 2778 O O . GLU B 1 45 ? 3.328 42.031 43.219 1 31.27 45 GLU B O 1
ATOM 2783 N N . LYS B 1 46 ? 1.222 42.781 43.125 1 32.94 46 LYS B N 1
ATOM 2784 C CA . LYS B 1 46 ? 0.91 41.781 42.094 1 32.94 46 LYS B CA 1
ATOM 2785 C C . LYS B 1 46 ? 1.921 41.812 40.969 1 32.94 46 LYS B C 1
ATOM 2787 O O . LYS B 1 46 ? 2.115 42.875 40.344 1 32.94 46 LYS B O 1
ATOM 2792 N N . SER B 1 47 ? 3.08 41.188 41.312 1 33.5 47 SER B N 1
ATOM 2793 C CA . SER B 1 47 ? 3.883 41.031 40.094 1 33.5 47 SER B CA 1
ATOM 2794 C C . SER B 1 47 ? 3.037 41.219 38.844 1 33.5 47 SER B C 1
ATOM 2796 O O . SER B 1 47 ? 1.966 40.625 38.719 1 33.5 47 SER B O 1
ATOM 2798 N N . GLN B 1 48 ? 2.936 42.594 38.406 1 32.5 48 GLN B N 1
ATOM 2799 C CA . GLN B 1 48 ? 2.303 42.594 37.062 1 32.5 48 GLN B CA 1
ATOM 2800 C C . GLN B 1 48 ? 2.492 41.281 36.375 1 32.5 48 GLN B C 1
ATOM 2802 O O . GLN B 1 48 ? 3.545 40.625 36.5 1 32.5 48 GLN B O 1
ATOM 2807 N N . PRO B 1 49 ? 1.378 40.562 36.188 1 33.94 49 PRO B N 1
ATOM 2808 C CA . PRO B 1 49 ? 1.683 39.375 35.344 1 33.94 49 PRO B CA 1
ATOM 2809 C C . PRO B 1 49 ? 2.818 39.656 34.375 1 33.94 49 PRO B C 1
ATOM 2811 O O . PRO B 1 49 ? 2.924 40.75 33.812 1 33.94 49 PRO B O 1
ATOM 2814 N N . GLN B 1 50 ? 4.09 39.25 34.812 1 38.62 50 GLN B N 1
ATOM 2815 C CA . GLN B 1 50 ? 5.055 39.312 33.719 1 38.62 50 GLN B CA 1
ATOM 2816 C C . GLN B 1 50 ? 4.352 39.312 32.375 1 38.62 50 GLN B C 1
ATOM 2818 O O . GLN B 1 50 ? 3.301 38.719 32.188 1 38.62 50 GLN B O 1
ATOM 2823 N N . PRO B 1 51 ? 4.469 40.5 31.656 1 37.47 51 PRO B N 1
ATOM 2824 C CA . PRO B 1 51 ? 3.852 40.344 30.328 1 37.47 51 PRO B CA 1
ATOM 2825 C C . PRO B 1 51 ? 3.902 38.906 29.844 1 37.47 51 PRO B C 1
ATOM 2827 O O . PRO B 1 51 ? 4.789 38.125 30.234 1 37.47 51 PRO B O 1
ATOM 2830 N N . PRO B 1 52 ? 2.779 38.344 29.531 1 37.94 52 PRO B N 1
ATOM 2831 C CA . PRO B 1 52 ? 2.861 37 28.984 1 37.94 52 PRO B CA 1
ATOM 2832 C C . PRO B 1 52 ? 4.152 36.75 28.203 1 37.94 52 PRO B C 1
ATOM 2834 O O . PRO B 1 52 ? 4.723 37.688 27.641 1 37.94 52 PRO B O 1
ATOM 2837 N N . GLN B 1 53 ? 5.07 35.938 28.781 1 40.16 53 GLN B N 1
ATOM 2838 C CA . GLN B 1 53 ? 6.203 35.5 27.953 1 40.16 53 GLN B CA 1
ATOM 2839 C C . GLN B 1 53 ? 5.84 35.5 26.484 1 40.16 53 GLN B C 1
ATOM 2841 O O . GLN B 1 53 ? 4.711 35.188 26.109 1 40.16 53 GLN B O 1
ATOM 2846 N N . PRO B 1 54 ? 6.496 36.438 25.688 1 39.72 54 PRO B N 1
ATOM 2847 C CA . PRO B 1 54 ? 6.148 36.344 24.266 1 39.72 54 PRO B CA 1
ATOM 2848 C C . PRO B 1 54 ? 5.855 34.906 23.812 1 39.72 54 PRO B C 1
ATOM 2850 O O . PRO B 1 54 ? 6.398 33.969 24.375 1 39.72 54 PRO B O 1
ATOM 2853 N N . LEU B 1 55 ? 4.691 34.594 23.453 1 44.19 55 LEU B N 1
ATOM 2854 C CA . LEU B 1 55 ? 4.379 33.312 22.797 1 44.19 55 LEU B CA 1
ATOM 2855 C C . LEU B 1 55 ? 5.582 32.781 22.031 1 44.19 55 LEU B C 1
ATOM 2857 O O . LEU B 1 55 ? 6.285 33.562 21.359 1 44.19 55 LEU B O 1
ATOM 2861 N N . PRO B 1 56 ? 6.305 31.75 22.5 1 53.5 56 PRO B N 1
ATOM 2862 C CA . PRO B 1 56 ? 7.445 31.219 21.75 1 53.5 56 PRO B CA 1
ATOM 2863 C C . PRO B 1 56 ? 7.281 31.359 20.234 1 53.5 56 PRO B C 1
ATOM 2865 O O . PRO B 1 56 ? 6.168 31.234 19.719 1 53.5 56 PRO B O 1
ATOM 2868 N N . GLN B 1 57 ? 8 32.281 19.578 1 73.38 57 GLN B N 1
ATOM 2869 C CA . GLN B 1 57 ? 7.934 32.75 18.203 1 73.38 57 GLN B CA 1
ATOM 2870 C C . GLN B 1 57 ? 8.008 31.578 17.219 1 73.38 57 GLN B C 1
ATOM 2872 O O . GLN B 1 57 ? 8.938 30.766 17.281 1 73.38 57 GLN B O 1
ATOM 2877 N N . LEU B 1 58 ? 6.883 31.141 16.672 1 84.81 58 LEU B N 1
ATOM 2878 C CA . LEU B 1 58 ? 6.859 30.219 15.539 1 84.81 58 LEU B CA 1
ATOM 2879 C C . LEU B 1 58 ? 7.664 30.766 14.367 1 84.81 58 LEU B C 1
ATOM 2881 O O . LEU B 1 58 ? 7.621 31.969 14.086 1 84.81 58 LEU B O 1
ATOM 2885 N N . HIS B 1 59 ? 8.617 30 13.906 1 90.88 59 HIS B N 1
ATOM 2886 C CA . HIS B 1 59 ? 9.438 30.391 12.773 1 90.88 59 HIS B CA 1
ATOM 2887 C C . HIS B 1 59 ? 9.125 29.531 11.547 1 90.88 59 HIS B C 1
ATOM 2889 O O . HIS B 1 59 ? 9.367 28.328 11.539 1 90.88 59 HIS B O 1
ATOM 2895 N N . PHE B 1 60 ? 8.469 30.203 10.555 1 94.56 60 PHE B N 1
ATOM 2896 C CA . PHE B 1 60 ? 8.219 29.547 9.273 1 94.56 60 PHE B CA 1
ATOM 2897 C C . PHE B 1 60 ? 8.938 30.281 8.148 1 94.56 60 PHE B C 1
ATOM 2899 O O . PHE B 1 60 ? 8.867 31.5 8.047 1 94.56 60 PHE B O 1
ATOM 2906 N N . SER B 1 61 ? 9.562 29.5 7.297 1 94.56 61 SER B N 1
ATOM 2907 C CA . SER B 1 61 ? 10.25 30.125 6.164 1 94.56 61 SER B CA 1
ATOM 2908 C C . SER B 1 61 ? 9.312 30.281 4.969 1 94.56 61 SER B C 1
ATOM 2910 O O . SER B 1 61 ? 9.602 31.031 4.043 1 94.56 61 SER B O 1
ATOM 2912 N N . VAL B 1 62 ? 8.203 29.469 4.977 1 94.25 62 VAL B N 1
ATOM 2913 C CA . VAL B 1 62 ? 7.227 29.5 3.891 1 94.25 62 VAL B CA 1
ATOM 2914 C C . VAL B 1 62 ? 5.828 29.234 4.445 1 94.25 62 VAL B C 1
ATOM 2916 O O . VAL B 1 62 ? 5.676 28.719 5.551 1 94.25 62 VAL B O 1
ATOM 2919 N N . ASP B 1 63 ? 4.852 29.766 3.645 1 95.69 63 ASP B N 1
ATOM 2920 C CA . ASP B 1 63 ? 3.457 29.531 3.996 1 95.69 63 ASP B CA 1
ATOM 2921 C C . ASP B 1 63 ? 2.723 28.812 2.865 1 95.69 63 ASP B C 1
ATOM 2923 O O . ASP B 1 63 ? 2.176 29.453 1.967 1 95.69 63 ASP B O 1
ATOM 2927 N N . TRP B 1 64 ? 2.58 27.484 3.004 1 94.12 64 TRP B N 1
ATOM 2928 C CA . TRP B 1 64 ? 1.906 26.688 1.99 1 94.12 64 TRP B CA 1
ATOM 2929 C C . TRP B 1 64 ? 0.508 26.281 2.451 1 94.12 64 TRP B C 1
ATOM 2931 O O . TRP B 1 64 ? -0.18 25.516 1.775 1 94.12 64 TRP B O 1
ATOM 2941 N N . MET B 1 65 ? 0.059 26.797 3.551 1 95.94 65 MET B N 1
ATOM 2942 C CA . MET B 1 65 ? -1.218 26.375 4.117 1 95.94 65 MET B CA 1
ATOM 2943 C C . MET B 1 65 ? -2.281 27.453 3.93 1 95.94 65 MET B C 1
ATOM 2945 O O . MET B 1 65 ? -3.404 27.156 3.521 1 95.94 65 MET B O 1
ATOM 2949 N N . THR B 1 66 ? -1.892 28.703 4.191 1 95.5 66 THR B N 1
ATOM 2950 C CA . THR B 1 66 ? -2.842 29.797 4.27 1 95.5 66 THR B CA 1
ATOM 2951 C C . THR B 1 66 ? -3.643 29.922 2.975 1 95.5 66 THR B C 1
ATOM 2953 O O . THR B 1 66 ? -4.863 30.109 3.008 1 95.5 66 THR B O 1
ATOM 2956 N N . PRO B 1 67 ? -3.074 29.766 1.811 1 96.62 67 PRO B N 1
ATOM 2957 C CA . PRO B 1 67 ? -3.842 29.922 0.573 1 96.62 67 PRO B CA 1
ATOM 2958 C C . PRO B 1 67 ? -4.945 28.875 0.432 1 96.62 67 PRO B C 1
ATOM 2960 O O . PRO B 1 67 ? -5.918 29.094 -0.3 1 96.62 67 PRO B O 1
ATOM 2963 N N . HIS B 1 68 ? -4.906 27.75 1.094 1 97.5 68 HIS B N 1
ATOM 2964 C CA . HIS B 1 68 ? -5.855 26.656 0.91 1 97.5 68 HIS B CA 1
ATOM 2965 C C . HIS B 1 68 ? -6.906 26.656 2.014 1 97.5 68 HIS B C 1
ATOM 2967 O O . HIS B 1 68 ? -7.867 25.875 1.958 1 97.5 68 HIS B O 1
ATOM 2973 N N . GLN B 1 69 ? -6.805 27.547 2.982 1 97.5 69 GLN B N 1
ATOM 2974 C CA . GLN B 1 69 ? -7.641 27.578 4.176 1 97.5 69 GLN B CA 1
ATOM 2975 C C . GLN B 1 69 ? -9.117 27.703 3.814 1 97.5 69 GLN B C 1
ATOM 2977 O O . GLN B 1 69 ? -9.969 27.031 4.406 1 97.5 69 GLN B O 1
ATOM 2982 N N . PRO B 1 70 ? -9.523 28.562 2.84 1 98.06 70 PRO B N 1
ATOM 2983 C CA . PRO B 1 70 ? -10.945 28.703 2.553 1 98.06 70 PRO B CA 1
ATOM 2984 C C . PRO B 1 70 ? -11.609 27.375 2.166 1 98.06 70 PRO B C 1
ATOM 2986 O O . PRO B 1 70 ? -12.734 27.109 2.578 1 98.06 70 PRO B O 1
ATOM 2989 N N . VAL B 1 71 ? -10.906 26.562 1.359 1 98.62 71 VAL B N 1
ATOM 2990 C CA . VAL B 1 71 ? -11.477 25.281 0.936 1 98.62 71 VAL B CA 1
ATOM 2991 C C . VAL B 1 71 ? -11.547 24.328 2.127 1 98.62 71 VAL B C 1
ATOM 2993 O O . VAL B 1 71 ? -12.531 23.594 2.279 1 98.62 71 VAL B O 1
ATOM 2996 N N . TRP B 1 72 ? -10.539 24.344 3.027 1 98.81 72 TRP B N 1
ATOM 2997 C CA . TRP B 1 72 ? -10.531 23.516 4.23 1 98.81 72 TRP B CA 1
ATOM 2998 C C . TRP B 1 72 ? -11.664 23.906 5.168 1 98.81 72 TRP B C 1
ATOM 3000 O O . TRP B 1 72 ? -12.32 23.047 5.766 1 98.81 72 TRP B O 1
ATOM 3010 N N . LEU B 1 73 ? -11.867 25.25 5.324 1 98.62 73 LEU B N 1
ATOM 3011 C CA . LEU B 1 73 ? -12.922 25.781 6.188 1 98.62 73 LEU B CA 1
ATOM 3012 C C . LEU B 1 73 ? -14.297 25.391 5.656 1 98.62 73 LEU B C 1
ATOM 3014 O O . LEU B 1 73 ? -15.242 25.234 6.434 1 98.62 73 LEU B O 1
ATOM 3018 N N . GLN B 1 74 ? -14.391 25.141 4.387 1 98.62 74 GLN B N 1
ATOM 3019 C CA . GLN B 1 74 ? -15.664 24.766 3.768 1 98.62 74 GLN B CA 1
ATOM 3020 C C . GLN B 1 74 ? -15.906 23.266 3.869 1 98.62 74 GLN B C 1
ATOM 3022 O O . GLN B 1 74 ? -17.016 22.828 4.184 1 98.62 74 GLN B O 1
ATOM 3027 N N . HIS B 1 75 ? -14.867 22.406 3.66 1 98.62 75 HIS B N 1
ATOM 3028 C CA . HIS B 1 75 ? -15.141 21 3.387 1 98.62 75 HIS B CA 1
ATOM 3029 C C . HIS B 1 75 ? -14.602 20.109 4.5 1 98.62 75 HIS B C 1
ATOM 3031 O O . HIS B 1 75 ? -15.016 18.953 4.629 1 98.62 75 HIS B O 1
ATOM 3037 N N . VAL B 1 76 ? -13.672 20.594 5.328 1 98.81 76 VAL B N 1
ATOM 3038 C CA . VAL B 1 76 ? -13 19.719 6.277 1 98.81 76 VAL B CA 1
ATOM 3039 C C . VAL B 1 76 ? -13.359 20.125 7.707 1 98.81 76 VAL B C 1
ATOM 3041 O O . VAL B 1 76 ? -13.867 19.312 8.477 1 98.81 76 VAL B O 1
ATOM 3044 N N . VAL B 1 77 ? -13.188 21.406 8.023 1 98.81 77 VAL B N 1
ATOM 3045 C CA . VAL B 1 77 ? -13.273 21.906 9.391 1 98.81 77 VAL B CA 1
ATOM 3046 C C . VAL B 1 77 ? -14.656 21.594 9.969 1 98.81 77 VAL B C 1
ATOM 3048 O O . VAL B 1 77 ? -14.773 21.078 11.078 1 98.81 77 VAL B O 1
ATOM 3051 N N . PRO B 1 78 ? -15.781 21.812 9.25 1 98.56 78 PRO B N 1
ATOM 3052 C CA . PRO B 1 78 ? -17.109 21.578 9.844 1 98.56 78 PRO B CA 1
ATOM 3053 C C . PRO B 1 78 ? -17.328 20.109 10.203 1 98.56 78 PRO B C 1
ATOM 3055 O O . PRO B 1 78 ? -18.188 19.797 11.039 1 98.56 78 PRO B O 1
ATOM 3058 N N . ARG B 1 79 ? -16.578 19.219 9.68 1 97.94 79 ARG B N 1
ATOM 3059 C CA . ARG B 1 79 ? -16.781 17.797 9.891 1 97.94 79 ARG B CA 1
ATOM 3060 C C . ARG B 1 79 ? -16.125 17.344 11.195 1 97.94 79 ARG B C 1
ATOM 3062 O O . ARG B 1 79 ? -16.562 16.375 11.812 1 97.94 79 ARG B O 1
ATOM 3069 N N . PHE B 1 80 ? -15.078 18.109 11.617 1 98.5 80 PHE B N 1
ATOM 3070 C CA . PHE B 1 80 ? -14.25 17.5 12.648 1 98.5 80 PHE B CA 1
ATOM 3071 C C . PHE B 1 80 ? -14.039 18.453 13.812 1 98.5 80 PHE B C 1
ATOM 3073 O O . PHE B 1 80 ? -13.766 18.031 14.938 1 98.5 80 PHE B O 1
ATOM 3080 N N . ALA B 1 81 ? -14.148 19.734 13.555 1 98.38 81 ALA B N 1
ATOM 3081 C CA . ALA B 1 81 ? -13.852 20.734 14.578 1 98.38 81 ALA B CA 1
ATOM 3082 C C . ALA B 1 81 ? -14.656 20.469 15.852 1 98.38 81 ALA B C 1
ATOM 3084 O O . ALA B 1 81 ? -15.859 20.188 15.781 1 98.38 81 ALA B O 1
ATOM 3085 N N . GLY B 1 82 ? -13.922 20.5 16.969 1 97.75 82 GLY B N 1
ATOM 3086 C CA . GLY B 1 82 ? -14.578 20.391 18.266 1 97.75 82 GLY B CA 1
ATOM 3087 C C . GLY B 1 82 ? -14.844 18.953 18.672 1 97.75 82 GLY B C 1
ATOM 3088 O O . GLY B 1 82 ? -15.211 18.688 19.812 1 97.75 82 GLY B O 1
ATOM 3089 N N . ARG B 1 83 ? -14.664 18 17.844 1 97.94 83 ARG B N 1
ATOM 3090 C CA . ARG B 1 83 ? -14.945 16.594 18.125 1 97.94 83 ARG B CA 1
ATOM 3091 C C . ARG B 1 83 ? -13.789 15.945 18.891 1 97.94 83 ARG B C 1
ATOM 3093 O O . ARG B 1 83 ? -12.625 16.141 18.531 1 97.94 83 ARG B O 1
ATOM 3100 N N . PRO B 1 84 ? -14.141 15.211 19.922 1 98.06 84 PRO B N 1
ATOM 3101 C CA . PRO B 1 84 ? -13.086 14.477 20.609 1 98.06 84 PRO B CA 1
ATOM 3102 C C . PRO B 1 84 ? -12.594 13.266 19.797 1 98.06 84 PRO B C 1
ATOM 3104 O O . PRO B 1 84 ? -13.344 12.703 19 1 98.06 84 PRO B O 1
ATOM 3107 N N . GLY B 1 85 ? -11.398 12.93 19.969 1 97.38 85 GLY B N 1
ATOM 3108 C CA . GLY B 1 85 ? -10.852 11.688 19.469 1 97.38 85 GLY B CA 1
ATOM 3109 C C . GLY B 1 85 ? -10.586 11.719 17.969 1 97.38 85 GLY B C 1
ATOM 3110 O O . GLY B 1 85 ? -10.453 10.672 17.328 1 97.38 85 GLY B O 1
ATOM 3111 N N . VAL B 1 86 ? -10.516 12.93 17.328 1 98.5 86 VAL B N 1
ATOM 3112 C CA . VAL B 1 86 ? -10.188 13.047 15.906 1 98.5 86 VAL B CA 1
ATOM 3113 C C . VAL B 1 86 ? -8.719 12.703 15.688 1 98.5 86 VAL B C 1
ATOM 3115 O O . VAL B 1 86 ? -7.836 13.227 16.375 1 98.5 86 VAL B O 1
ATOM 3118 N N . ARG B 1 87 ? -8.469 11.812 14.789 1 98.38 87 ARG B N 1
ATOM 3119 C CA . ARG B 1 87 ? -7.109 11.391 14.453 1 98.38 87 ARG B CA 1
ATOM 3120 C C . ARG B 1 87 ? -6.746 11.797 13.031 1 98.38 87 ARG B C 1
ATOM 3122 O O . ARG B 1 87 ? -7.457 11.453 12.086 1 98.38 87 ARG B O 1
ATOM 3129 N N . VAL B 1 88 ? -5.613 12.477 12.883 1 98.81 88 VAL B N 1
ATOM 3130 C CA . VAL B 1 88 ? -5.152 12.984 11.586 1 98.81 88 VAL B CA 1
ATOM 3131 C C . VAL B 1 88 ? -3.822 12.328 11.227 1 98.81 88 VAL B C 1
ATOM 3133 O O . VAL B 1 88 ? -2.949 12.164 12.078 1 98.81 88 VAL B O 1
ATOM 3136 N N . LEU B 1 89 ? -3.697 11.93 9.984 1 98.88 89 LEU B N 1
ATOM 3137 C CA . LEU B 1 89 ? -2.428 11.5 9.406 1 98.88 89 LEU B CA 1
ATOM 3138 C C . LEU B 1 89 ? -1.931 12.508 8.383 1 98.88 89 LEU B C 1
ATOM 3140 O O . LEU B 1 89 ? -2.643 12.828 7.426 1 98.88 89 LEU B O 1
ATOM 3144 N N . GLU B 1 90 ? -0.79 13.047 8.617 1 98.94 90 GLU B N 1
ATOM 3145 C CA . GLU B 1 90 ? -0.151 13.953 7.672 1 98.94 90 GLU B CA 1
ATOM 3146 C C . GLU B 1 90 ? 1.137 13.352 7.113 1 98.94 90 GLU B C 1
ATOM 3148 O O . GLU B 1 90 ? 2.023 12.961 7.875 1 98.94 90 GLU B O 1
ATOM 3153 N N . ILE B 1 91 ? 1.188 13.273 5.805 1 98.94 91 ILE B N 1
ATOM 3154 C CA . ILE B 1 91 ? 2.395 12.852 5.105 1 98.94 91 ILE B CA 1
ATOM 3155 C C . ILE B 1 91 ? 3.08 14.062 4.477 1 98.94 91 ILE B C 1
ATOM 3157 O O . ILE B 1 91 ? 2.553 14.664 3.537 1 98.94 91 ILE B O 1
ATOM 3161 N N . GLY B 1 92 ? 4.242 14.398 4.93 1 98.62 92 GLY B N 1
ATOM 3162 C CA . GLY B 1 92 ? 4.902 15.641 4.574 1 98.62 92 GLY B CA 1
ATOM 3163 C C . GLY B 1 92 ? 4.523 16.797 5.477 1 98.62 92 GLY B C 1
ATOM 3164 O O . GLY B 1 92 ? 3.475 17.422 5.293 1 98.62 92 GLY B O 1
ATOM 3165 N N . CYS B 1 93 ? 5.504 17.141 6.43 1 97.19 93 CYS B N 1
ATOM 3166 C CA . CYS B 1 93 ? 5.102 18.125 7.426 1 97.19 93 CYS B CA 1
ATOM 3167 C C . CYS B 1 93 ? 5.969 19.375 7.34 1 97.19 93 CYS B C 1
ATOM 3169 O O . CYS B 1 93 ? 5.633 20.422 7.914 1 97.19 93 CYS B O 1
ATOM 3171 N N . TRP B 1 94 ? 7.094 19.266 6.594 1 96.94 94 TRP B N 1
ATOM 3172 C CA . TRP B 1 94 ? 7.98 20.406 6.367 1 96.94 94 TRP B CA 1
ATOM 3173 C C . TRP B 1 94 ? 8.32 21.109 7.684 1 96.94 94 TRP B C 1
ATOM 3175 O O . TRP B 1 94 ? 8.883 20.484 8.594 1 96.94 94 TRP B O 1
ATOM 3185 N N . GLU B 1 95 ? 7.836 22.375 7.879 1 97.94 95 GLU B N 1
ATOM 3186 C CA . GLU B 1 95 ? 8.195 23.109 9.086 1 97.94 95 GLU B CA 1
ATOM 3187 C C . GLU B 1 95 ? 7.066 23.094 10.109 1 97.94 95 GLU B C 1
ATOM 3189 O O . GLU B 1 95 ? 7.152 23.734 11.148 1 97.94 95 GLU B O 1
ATOM 3194 N N . GLY B 1 96 ? 5.875 22.406 9.859 1 98.25 96 GLY B N 1
ATOM 3195 C CA . GLY B 1 96 ? 4.863 22.109 10.859 1 98.25 96 GLY B CA 1
ATOM 3196 C C . GLY B 1 96 ? 3.668 23.047 10.781 1 98.25 96 GLY B C 1
ATOM 3197 O O . GLY B 1 96 ? 2.74 22.938 11.586 1 98.25 96 GLY B O 1
ATOM 3198 N N . ARG B 1 97 ? 3.645 23.969 9.789 1 98.06 97 ARG B N 1
ATOM 3199 C CA . ARG B 1 97 ? 2.543 24.938 9.711 1 98.06 97 ARG B CA 1
ATOM 3200 C C . ARG B 1 97 ? 1.211 24.219 9.508 1 98.06 97 ARG B C 1
ATOM 3202 O O . ARG B 1 97 ? 0.227 24.531 10.188 1 98.06 97 ARG B O 1
ATOM 3209 N N . SER B 1 98 ? 1.182 23.25 8.555 1 98.31 98 SER B N 1
ATOM 3210 C CA . SER B 1 98 ? -0.062 22.516 8.32 1 98.31 98 SER B CA 1
ATOM 3211 C C . SER B 1 98 ? -0.44 21.672 9.523 1 98.31 98 SER B C 1
ATOM 3213 O O . SER B 1 98 ? -1.616 21.578 9.883 1 98.31 98 SER B O 1
ATOM 3215 N N . ALA B 1 99 ? 0.501 21.047 10.141 1 98.44 99 ALA B N 1
ATOM 3216 C CA . ALA B 1 99 ? 0.229 20.25 11.336 1 98.44 99 ALA B CA 1
ATOM 3217 C C . ALA B 1 99 ? -0.413 21.109 12.43 1 98.44 99 ALA B C 1
ATOM 3219 O O . ALA B 1 99 ? -1.445 20.734 12.992 1 98.44 99 ALA B O 1
ATOM 3220 N N . LEU B 1 100 ? 0.207 22.281 12.68 1 98.12 100 LEU B N 1
ATOM 3221 C CA . LEU B 1 100 ? -0.31 23.156 13.711 1 98.12 100 LEU B CA 1
ATOM 3222 C C . LEU B 1 100 ? -1.684 23.703 13.328 1 98.12 100 LEU B C 1
ATOM 3224 O O . LEU B 1 100 ? -2.559 23.844 14.188 1 98.12 100 LEU B O 1
ATOM 3228 N N . TRP B 1 101 ? -1.825 24.016 12.062 1 98.31 101 TRP B N 1
ATOM 3229 C CA . TRP B 1 101 ? -3.125 24.484 11.602 1 98.31 101 TRP B CA 1
ATOM 3230 C C . TRP B 1 101 ? -4.203 23.438 11.836 1 98.31 101 TRP B C 1
ATOM 3232 O O . TRP B 1 101 ? -5.289 23.75 12.32 1 98.31 101 TRP B O 1
ATOM 3242 N N . MET B 1 102 ? -3.93 22.141 11.523 1 98.69 102 MET B N 1
ATOM 3243 C CA . MET B 1 102 ? -4.895 21.062 11.703 1 98.69 102 MET B CA 1
ATOM 3244 C C . MET B 1 102 ? -5.16 20.812 13.18 1 98.69 102 MET B C 1
ATOM 3246 O O . MET B 1 102 ? -6.289 20.5 13.57 1 98.69 102 MET B O 1
ATOM 3250 N N . LEU B 1 103 ? -4.168 21 13.992 1 98.5 103 LEU B N 1
ATOM 3251 C CA . LEU B 1 103 ? -4.355 20.844 15.43 1 98.5 103 LEU B CA 1
ATOM 3252 C C . LEU B 1 103 ? -5.25 21.953 15.977 1 98.5 103 LEU B C 1
ATOM 3254 O O . LEU B 1 103 ? -5.988 21.734 16.938 1 98.5 103 LEU B O 1
ATOM 3258 N N . GLN B 1 104 ? -5.199 23.094 15.359 1 97.94 104 GLN B N 1
ATOM 3259 C CA . GLN B 1 104 ? -5.953 24.25 15.828 1 97.94 104 GLN B CA 1
ATOM 3260 C C . GLN B 1 104 ? -7.391 24.219 15.32 1 97.94 104 GLN B C 1
ATOM 3262 O O . GLN B 1 104 ? -8.312 24.641 16.016 1 97.94 104 GLN B O 1
ATOM 3267 N N . HIS B 1 105 ? -7.621 23.641 14.141 1 98.5 105 HIS B N 1
ATOM 3268 C CA . HIS B 1 105 ? -8.914 23.875 13.5 1 98.5 105 HIS B CA 1
ATOM 3269 C C . HIS B 1 105 ? -9.656 22.562 13.281 1 98.5 105 HIS B C 1
ATOM 3271 O O . HIS B 1 105 ? -10.859 22.547 13.047 1 98.5 105 HIS B O 1
ATOM 3277 N N . VAL B 1 106 ? -8.938 21.391 13.258 1 98.69 106 VAL B N 1
ATOM 3278 C CA . VAL B 1 106 ? -9.531 20.109 12.914 1 98.69 106 VAL B CA 1
ATOM 3279 C C . VAL B 1 106 ? -9.445 19.172 14.117 1 98.69 106 VAL B C 1
ATOM 3281 O O . VAL B 1 106 ? -10.461 18.672 14.609 1 98.69 106 VAL B O 1
ATOM 3284 N N . ALA B 1 107 ? -8.25 18.953 14.539 1 98.62 107 ALA B N 1
ATOM 3285 C CA . ALA B 1 107 ? -7.984 18.141 15.727 1 98.62 107 ALA B CA 1
ATOM 3286 C C . ALA B 1 107 ? -7.797 19.031 16.953 1 98.62 107 ALA B C 1
ATOM 3288 O O . ALA B 1 107 ? -6.812 18.891 17.688 1 98.62 107 ALA B O 1
ATOM 3289 N N . ASP B 1 108 ? -8.781 19.906 17.203 1 97.94 108 ASP B N 1
ATOM 3290 C CA . ASP B 1 108 ? -8.609 20.969 18.172 1 97.94 108 ASP B CA 1
ATOM 3291 C C . ASP B 1 108 ? -9 20.5 19.578 1 97.94 108 ASP B C 1
ATOM 3293 O O . ASP B 1 108 ? -8.648 21.141 20.562 1 97.94 108 ASP B O 1
ATOM 3297 N N . HIS B 1 109 ? -9.695 19.391 19.75 1 97.94 109 HIS B N 1
ATOM 3298 C CA . HIS B 1 109 ? -10 18.828 21.062 1 97.94 109 HIS B CA 1
ATOM 3299 C C . HIS B 1 109 ? -8.75 18.234 21.703 1 97.94 109 HIS B C 1
ATOM 3301 O O . HIS B 1 109 ? -7.926 17.625 21.016 1 97.94 109 HIS B O 1
ATOM 3307 N N . PRO B 1 110 ? -8.609 18.297 22.984 1 96.19 110 PRO B N 1
ATOM 3308 C CA . PRO B 1 110 ? -7.398 17.844 23.656 1 96.19 110 PRO B CA 1
ATOM 3309 C C . PRO B 1 110 ? -7.148 16.344 23.469 1 96.19 110 PRO B C 1
ATOM 3311 O O . PRO B 1 110 ? -6.012 15.883 23.594 1 96.19 110 PRO B O 1
ATOM 3314 N N . SER B 1 111 ? -8.211 15.586 23.188 1 97.38 111 SER B N 1
ATOM 3315 C CA . SER B 1 111 ? -8.055 14.148 23.016 1 97.38 111 SER B CA 1
ATOM 3316 C C . SER B 1 111 ? -7.715 13.805 21.562 1 97.38 111 SER B C 1
ATOM 3318 O O . SER B 1 111 ? -7.469 12.641 21.234 1 97.38 111 SER B O 1
ATOM 3320 N N . SER B 1 112 ? -7.75 14.758 20.703 1 98.25 112 SER B N 1
ATOM 3321 C CA . SER B 1 112 ? -7.461 14.57 19.281 1 98.25 112 SER B CA 1
ATOM 3322 C C . SER B 1 112 ? -5.973 14.758 19 1 98.25 112 SER B C 1
ATOM 3324 O O . SER B 1 112 ? -5.234 15.273 19.828 1 98.25 112 SER B O 1
ATOM 3326 N N . GLY B 1 113 ? -5.496 14.219 17.859 1 98.31 113 GLY B N 1
ATOM 3327 C CA . GLY B 1 113 ? -4.07 14.32 17.594 1 98.31 113 GLY B CA 1
ATOM 3328 C C . GLY B 1 113 ? -3.723 14.125 16.125 1 98.31 113 GLY B C 1
ATOM 3329 O O . GLY B 1 113 ? -4.598 13.844 15.312 1 98.31 113 GLY B O 1
ATOM 3330 N N . VAL B 1 114 ? -2.449 14.359 15.836 1 98.62 114 VAL B N 1
ATOM 3331 C CA . VAL B 1 114 ? -1.922 14.242 14.477 1 98.62 114 VAL B CA 1
ATOM 3332 C C . VAL B 1 114 ? -0.696 13.336 14.477 1 98.62 114 VAL B C 1
ATOM 3334 O O . VAL B 1 114 ? 0.151 13.422 15.367 1 98.62 114 VAL B O 1
ATOM 3337 N N . VAL B 1 115 ? -0.691 12.375 13.594 1 98.69 115 VAL B N 1
ATOM 3338 C CA . VAL B 1 115 ? 0.506 11.609 13.258 1 98.69 115 VAL B CA 1
ATOM 3339 C C . VAL B 1 115 ? 1.185 12.219 12.039 1 98.69 115 VAL B C 1
ATOM 3341 O O . VAL B 1 115 ? 0.584 12.305 10.961 1 98.69 115 VAL B O 1
ATOM 3344 N N . CYS B 1 116 ? 2.4 12.688 12.219 1 98.75 116 CYS B N 1
ATOM 3345 C CA . CYS B 1 116 ? 3.182 13.312 11.156 1 98.75 116 CYS B CA 1
ATOM 3346 C C . CYS B 1 116 ? 4.25 12.359 10.633 1 98.75 116 CYS B C 1
ATOM 3348 O O . CYS B 1 116 ? 5.09 11.883 11.398 1 98.75 116 CYS B O 1
ATOM 3350 N N . VAL B 1 117 ? 4.242 12.141 9.336 1 98.88 117 VAL B N 1
ATOM 3351 C CA . VAL B 1 117 ? 5.23 11.281 8.695 1 98.88 117 VAL B CA 1
ATOM 3352 C C . VAL B 1 117 ? 6.113 12.117 7.77 1 98.88 117 VAL B C 1
ATOM 3354 O O . VAL B 1 117 ? 5.621 12.742 6.824 1 98.88 117 VAL B O 1
ATOM 3357 N N . ASP B 1 118 ? 7.371 12.133 8.039 1 98.75 118 ASP B N 1
ATOM 3358 C CA . ASP B 1 118 ? 8.344 12.852 7.219 1 98.75 118 ASP B CA 1
ATOM 3359 C C . ASP B 1 118 ? 9.758 12.328 7.469 1 98.75 118 ASP B C 1
ATOM 3361 O O . ASP B 1 118 ? 10.211 12.273 8.617 1 98.75 118 ASP B O 1
ATOM 3365 N N . PRO B 1 119 ? 10.453 11.977 6.379 1 98.12 119 PRO B N 1
ATOM 3366 C CA . PRO B 1 119 ? 11.812 11.469 6.59 1 98.12 119 PRO B CA 1
ATOM 3367 C C . PRO B 1 119 ? 12.836 12.586 6.789 1 98.12 119 PRO B C 1
ATOM 3369 O O . PRO B 1 119 ? 13.922 12.344 7.328 1 98.12 119 PRO B O 1
ATOM 3372 N N . PHE B 1 120 ? 12.508 13.789 6.293 1 97.81 120 PHE B N 1
ATOM 3373 C CA . PHE B 1 120 ? 13.398 14.945 6.391 1 97.81 120 PHE B CA 1
ATOM 3374 C C . PHE B 1 120 ? 14.797 14.586 5.914 1 97.81 120 PHE B C 1
ATOM 3376 O O . PHE B 1 120 ? 14.984 14.156 4.773 1 97.81 120 PHE B O 1
ATOM 3383 N N . GLU B 1 121 ? 15.852 14.711 6.773 1 96.5 121 GLU B N 1
ATOM 3384 C CA . GLU B 1 121 ? 17.25 14.57 6.387 1 96.5 121 GLU B CA 1
ATOM 3385 C C . GLU B 1 121 ? 17.578 13.117 6.047 1 96.5 121 GLU B C 1
ATOM 3387 O O . GLU B 1 121 ? 18.609 12.844 5.422 1 96.5 121 GLU B O 1
ATOM 3392 N N . LEU B 1 122 ? 16.781 12.188 6.488 1 94.62 122 LEU B N 1
ATOM 3393 C CA . LEU B 1 122 ? 17.062 10.789 6.172 1 94.62 122 LEU B CA 1
ATOM 3394 C C . LEU B 1 122 ? 17.016 10.547 4.668 1 94.62 122 LEU B C 1
ATOM 3396 O O . LEU B 1 122 ? 17.719 9.68 4.148 1 94.62 122 LEU B O 1
ATOM 3400 N N . CYS B 1 123 ? 16.219 11.359 3.959 1 94.06 123 CYS B N 1
ATOM 3401 C CA . CYS B 1 123 ? 16.141 11.242 2.508 1 94.06 123 CYS B CA 1
ATOM 3402 C C . CYS B 1 123 ? 16.844 12.414 1.832 1 94.06 123 CYS B C 1
ATOM 3404 O O . CYS B 1 123 ? 17.375 12.273 0.727 1 94.06 123 CYS B O 1
ATOM 3406 N N . HIS B 1 124 ? 16.781 13.539 2.52 1 94.62 124 HIS B N 1
ATOM 3407 C CA . HIS B 1 124 ? 17.406 14.758 2.006 1 94.62 124 HIS B CA 1
ATOM 3408 C C . HIS B 1 124 ? 18.188 15.477 3.098 1 94.62 124 HIS B C 1
ATOM 3410 O O . HIS B 1 124 ? 17.641 16.297 3.824 1 94.62 124 HIS B O 1
ATOM 3416 N N . PRO B 1 125 ? 19.484 15.266 3.129 1 94.75 125 PRO B N 1
ATOM 3417 C CA . PRO B 1 125 ? 20.312 15.758 4.23 1 94.75 125 PRO B CA 1
ATOM 3418 C C . PRO B 1 125 ? 20.062 17.234 4.543 1 94.75 125 PRO B C 1
ATOM 3420 O O . PRO B 1 125 ? 19.953 17.609 5.715 1 94.75 125 PRO B O 1
ATOM 3423 N N . PRO B 1 126 ? 19.812 18.141 3.58 1 94.94 126 PRO B N 1
ATOM 3424 C CA . PRO B 1 126 ? 19.578 19.562 3.908 1 94.94 126 PRO B CA 1
ATOM 3425 C C . PRO B 1 126 ? 18.281 19.781 4.68 1 94.94 126 PRO B C 1
ATOM 3427 O O . PRO B 1 126 ? 18.078 20.844 5.266 1 94.94 126 PRO B O 1
ATOM 3430 N N . PHE B 1 127 ? 17.422 18.766 4.785 1 96.38 127 PHE B N 1
ATOM 3431 C CA . PHE B 1 127 ? 16.125 18.938 5.441 1 96.38 127 PHE B CA 1
ATOM 3432 C C . PHE B 1 127 ? 16.234 18.672 6.938 1 96.38 127 PHE B C 1
ATOM 3434 O O . PHE B 1 127 ? 15.234 18.672 7.652 1 96.38 127 PHE B O 1
ATOM 3441 N N . LEU B 1 128 ? 17.484 18.484 7.379 1 96.81 128 LEU B N 1
ATOM 3442 C CA . LEU B 1 128 ? 17.703 18.484 8.82 1 96.81 128 LEU B CA 1
ATOM 3443 C C . LEU B 1 128 ? 17.172 19.781 9.445 1 96.81 128 LEU B C 1
ATOM 3445 O O . LEU B 1 128 ? 16.531 19.75 10.5 1 96.81 128 LEU B O 1
ATOM 3449 N N . ARG B 1 129 ? 17.469 20.875 8.773 1 96.25 129 ARG B N 1
ATOM 3450 C CA . ARG B 1 129 ? 17 22.172 9.242 1 96.25 129 ARG B CA 1
ATOM 3451 C C . ARG B 1 129 ? 15.477 22.172 9.383 1 96.25 129 ARG B C 1
ATOM 3453 O O . ARG B 1 129 ? 14.945 22.656 10.391 1 96.25 129 ARG B O 1
ATOM 3460 N N . ASN B 1 130 ? 14.742 21.641 8.406 1 96.69 130 ASN B N 1
ATOM 3461 C CA . ASN B 1 130 ? 13.289 21.609 8.438 1 96.69 130 ASN B CA 1
ATOM 3462 C C . ASN B 1 130 ? 12.773 20.781 9.609 1 96.69 130 ASN B C 1
ATOM 3464 O O . ASN B 1 130 ? 11.789 21.156 10.25 1 96.69 130 ASN B O 1
ATOM 3468 N N . ARG B 1 131 ? 13.406 19.625 9.867 1 97.81 131 ARG B N 1
ATOM 3469 C CA . ARG B 1 131 ? 12.977 18.797 10.984 1 97.81 131 ARG B CA 1
ATOM 3470 C C . ARG B 1 131 ? 13.117 19.531 12.312 1 97.81 131 ARG B C 1
ATOM 3472 O O . ARG B 1 131 ? 12.219 19.5 13.148 1 97.81 131 ARG B O 1
ATOM 3479 N N . LEU B 1 132 ? 14.266 20.219 12.43 1 97.31 132 LEU B N 1
ATOM 3480 C CA . LEU B 1 132 ? 14.516 20.953 13.672 1 97.31 132 LEU B CA 1
ATOM 3481 C C . LEU B 1 132 ? 13.5 22.078 13.859 1 97.31 132 LEU B C 1
ATOM 3483 O O . LEU B 1 132 ? 13 22.281 14.961 1 97.31 132 LEU B O 1
ATOM 3487 N N . VAL B 1 133 ? 13.195 22.797 12.812 1 97.56 133 VAL B N 1
ATOM 3488 C CA . VAL B 1 133 ? 12.219 23.891 12.859 1 97.56 133 VAL B CA 1
ATOM 3489 C C . VAL B 1 133 ? 10.828 23.312 13.141 1 97.56 133 VAL B C 1
ATOM 3491 O O . VAL B 1 133 ? 10.07 23.875 13.938 1 97.56 133 VAL B O 1
ATOM 3494 N N . PHE B 1 134 ? 10.5 22.203 12.555 1 98.12 134 PHE B N 1
ATOM 3495 C CA . PHE B 1 134 ? 9.25 21.484 12.773 1 98.12 134 PHE B CA 1
ATOM 3496 C C . PHE B 1 134 ? 9.062 21.172 14.258 1 98.12 134 PHE B C 1
ATOM 3498 O O . PHE B 1 134 ? 8.039 21.531 14.852 1 98.12 134 PHE B O 1
ATOM 3505 N N . GLU B 1 135 ? 10.016 20.562 14.82 1 97.31 135 GLU B N 1
ATOM 3506 C CA . GLU B 1 135 ? 9.953 20.203 16.234 1 97.31 135 GLU B CA 1
ATOM 3507 C C . GLU B 1 135 ? 9.867 21.438 17.125 1 97.31 135 GLU B C 1
ATOM 3509 O O . GLU B 1 135 ? 9.078 21.469 18.062 1 97.31 135 GLU B O 1
ATOM 3514 N N . ALA B 1 136 ? 10.664 22.422 16.781 1 97.19 136 ALA B N 1
ATOM 3515 C CA . ALA B 1 136 ? 10.688 23.656 17.562 1 97.19 136 ALA B CA 1
ATOM 3516 C C . ALA B 1 136 ? 9.336 24.359 17.516 1 97.19 136 ALA B C 1
ATOM 3518 O O . ALA B 1 136 ? 8.844 24.844 18.547 1 97.19 136 ALA B O 1
ATOM 3519 N N . ASN B 1 137 ? 8.727 24.406 16.344 1 98 137 ASN B N 1
ATOM 3520 C CA . ASN B 1 137 ? 7.434 25.062 16.188 1 98 137 ASN B CA 1
ATOM 3521 C C . ASN B 1 137 ? 6.348 24.344 16.984 1 98 137 ASN B C 1
ATOM 3523 O O . ASN B 1 137 ? 5.539 24.984 17.656 1 98 137 ASN B O 1
ATOM 3527 N N . LEU B 1 138 ? 6.336 23.031 16.938 1 97.81 138 LEU B N 1
ATOM 3528 C CA . LEU B 1 138 ? 5.305 22.281 17.641 1 97.81 138 LEU B CA 1
ATOM 3529 C C . LEU B 1 138 ? 5.496 22.375 19.141 1 97.81 138 LEU B C 1
ATOM 3531 O O . LEU B 1 138 ? 4.523 22.406 19.906 1 97.81 138 LEU B O 1
ATOM 3535 N N . ARG B 1 139 ? 6.738 22.453 19.562 1 96.5 139 ARG B N 1
ATOM 3536 C CA . ARG B 1 139 ? 7.02 22.656 20.984 1 96.5 139 ARG B CA 1
ATOM 3537 C C . ARG B 1 139 ? 6.586 24.047 21.438 1 96.5 139 ARG B C 1
ATOM 3539 O O . ARG B 1 139 ? 5.949 24.188 22.484 1 96.5 139 ARG B O 1
ATOM 3546 N N . ALA B 1 140 ? 6.98 25.062 20.656 1 96.25 140 ALA B N 1
ATOM 3547 C CA . ALA B 1 140 ? 6.637 26.438 21 1 96.25 140 ALA B CA 1
ATOM 3548 C C . ALA B 1 140 ? 5.125 26.625 21.094 1 96.25 140 ALA B C 1
ATOM 3550 O O . ALA B 1 140 ? 4.637 27.406 21.906 1 96.25 140 ALA B O 1
ATOM 3551 N N . ALA B 1 141 ? 4.43 25.812 20.297 1 96.31 141 ALA B N 1
ATOM 3552 C CA . ALA B 1 141 ? 2.971 25.891 20.297 1 96.31 141 ALA B CA 1
ATOM 3553 C C . ALA B 1 141 ? 2.373 25.094 21.453 1 96.31 141 ALA B C 1
ATOM 3555 O O . ALA B 1 141 ? 1.156 25.094 21.641 1 96.31 141 ALA B O 1
ATOM 3556 N N . GLY B 1 142 ? 3.207 24.312 22.188 1 95.25 142 GLY B N 1
ATOM 3557 C CA . GLY B 1 142 ? 2.758 23.531 23.328 1 95.25 142 GLY B CA 1
ATOM 3558 C C . GLY B 1 142 ? 2.1 22.234 22.922 1 95.25 142 GLY B C 1
ATOM 3559 O O . GLY B 1 142 ? 1.36 21.641 23.719 1 95.25 142 GLY B O 1
ATOM 3560 N N . GLU B 1 143 ? 2.32 21.797 21.719 1 96.88 143 GLU B N 1
ATOM 3561 C CA . GLU B 1 143 ? 1.611 20.625 21.203 1 96.88 143 GLU B CA 1
ATOM 3562 C C . GLU B 1 143 ? 2.498 19.375 21.25 1 96.88 143 GLU B C 1
ATOM 3564 O O . GLU B 1 143 ? 1.999 18.266 21.344 1 96.88 143 GLU B O 1
ATOM 3569 N N . TRP B 1 144 ? 3.752 19.484 21.25 1 95.81 144 TRP B N 1
ATOM 3570 C CA . TRP B 1 144 ? 4.723 18.422 21.016 1 95.81 144 TRP B CA 1
ATOM 3571 C C . TRP B 1 144 ? 4.773 17.453 22.203 1 95.81 144 TRP B C 1
ATOM 3573 O O . TRP B 1 144 ? 4.844 16.234 22.016 1 95.81 144 TRP B O 1
ATOM 3583 N N . ASP B 1 145 ? 4.656 17.969 23.391 1 92.62 145 ASP B N 1
ATOM 3584 C CA . ASP B 1 145 ? 4.934 17.156 24.562 1 92.62 145 ASP B CA 1
ATOM 3585 C C . ASP B 1 145 ? 3.641 16.641 25.203 1 92.62 145 ASP B C 1
ATOM 3587 O O . ASP B 1 145 ? 3.676 15.898 26.188 1 92.62 145 ASP B O 1
ATOM 3591 N N . ARG B 1 146 ? 2.525 16.984 24.672 1 94.38 146 ARG B N 1
ATOM 3592 C CA . ARG B 1 146 ? 1.251 16.469 25.172 1 94.38 146 ARG B CA 1
ATOM 3593 C C . ARG B 1 146 ? 0.994 15.055 24.656 1 94.38 146 ARG B C 1
ATOM 3595 O O . ARG B 1 146 ? 1.014 14.812 23.453 1 94.38 146 ARG B O 1
ATOM 3602 N N . PRO B 1 147 ? 0.733 14.172 25.578 1 92.94 147 PRO B N 1
ATOM 3603 C CA . PRO B 1 147 ? 0.542 12.781 25.141 1 92.94 147 PRO B CA 1
ATOM 3604 C C . PRO B 1 147 ? -0.598 12.625 24.141 1 92.94 147 PRO B C 1
ATOM 3606 O O . PRO B 1 147 ? -1.701 13.125 24.375 1 92.94 147 PRO B O 1
ATOM 3609 N N . GLY B 1 148 ? -0.277 12.023 23.078 1 93.5 148 GLY B N 1
ATOM 3610 C CA . GLY B 1 148 ? -1.288 11.656 22.094 1 93.5 148 GLY B CA 1
ATOM 3611 C C . GLY B 1 148 ? -1.604 12.781 21.125 1 93.5 148 GLY B C 1
ATOM 3612 O O . GLY B 1 148 ? -2.363 12.586 20.172 1 93.5 148 GLY B O 1
ATOM 3613 N N . ARG B 1 149 ? -1.061 13.945 21.344 1 97.19 149 ARG B N 1
ATOM 3614 C CA . ARG B 1 149 ? -1.391 15.109 20.531 1 97.19 149 ARG B CA 1
ATOM 3615 C C . ARG B 1 149 ? -0.641 15.07 19.203 1 97.19 149 ARG B C 1
ATOM 3617 O O . ARG B 1 149 ? -1.228 15.305 18.141 1 97.19 149 ARG B O 1
ATOM 3624 N N . VAL B 1 150 ? 0.718 14.82 19.328 1 98.38 150 VAL B N 1
ATOM 3625 C CA . VAL B 1 150 ? 1.557 14.75 18.141 1 98.38 150 VAL B CA 1
ATOM 3626 C C . VAL B 1 150 ? 2.43 13.5 18.188 1 98.38 150 VAL B C 1
ATOM 3628 O O . VAL B 1 150 ? 3.084 13.234 19.203 1 98.38 150 VAL B O 1
ATOM 3631 N N . THR B 1 151 ? 2.363 12.688 17.25 1 98 151 THR B N 1
ATOM 3632 C CA . THR B 1 151 ? 3.314 11.609 17 1 98 151 THR B CA 1
ATOM 3633 C C . THR B 1 151 ? 4.105 11.859 15.727 1 98 151 THR B C 1
ATOM 3635 O O . THR B 1 151 ? 3.521 12.047 14.656 1 98 151 THR B O 1
ATOM 3638 N N . HIS B 1 152 ? 5.344 11.953 15.852 1 98.25 152 HIS B N 1
ATOM 3639 C CA . HIS B 1 152 ? 6.207 12.125 14.688 1 98.25 152 HIS B CA 1
ATOM 3640 C C . HIS B 1 152 ? 6.863 10.805 14.289 1 98.25 152 HIS B C 1
ATOM 3642 O O . HIS B 1 152 ? 7.613 10.219 15.07 1 98.25 152 HIS B O 1
ATOM 3648 N N . MET B 1 153 ? 6.535 10.367 13.125 1 98.44 153 MET B N 1
ATOM 3649 C CA . MET B 1 153 ? 7.227 9.227 12.531 1 98.44 153 MET B CA 1
ATOM 3650 C C . MET B 1 153 ? 8.312 9.688 11.57 1 98.44 153 MET B C 1
ATOM 3652 O O . MET B 1 153 ? 8.047 9.961 10.398 1 98.44 153 MET B O 1
ATOM 3656 N N . HIS B 1 154 ? 9.492 9.758 12.086 1 98.38 154 HIS B N 1
ATOM 3657 C CA . HIS B 1 154 ? 10.672 10.227 11.359 1 98.38 154 HIS B CA 1
ATOM 3658 C C . HIS B 1 154 ? 11.195 9.148 10.414 1 98.38 154 HIS B C 1
ATOM 3660 O O . HIS B 1 154 ? 12.234 8.531 10.688 1 98.38 154 HIS B O 1
ATOM 3666 N N . MET B 1 155 ? 10.539 8.906 9.367 1 96.88 155 MET B N 1
ATOM 3667 C CA . MET B 1 155 ? 10.852 7.859 8.398 1 96.88 155 MET B CA 1
ATOM 3668 C C . MET B 1 155 ? 10.086 8.07 7.102 1 96.88 155 MET B C 1
ATOM 3670 O O . MET B 1 155 ? 9.188 8.914 7.035 1 96.88 155 MET B O 1
ATOM 3674 N N . GLU B 1 156 ? 10.422 7.414 6.035 1 97 156 GLU B N 1
ATOM 3675 C CA . GLU B 1 156 ? 9.703 7.461 4.766 1 97 156 GLU B CA 1
ATOM 3676 C C . GLU B 1 156 ? 8.281 6.922 4.918 1 97 156 GLU B C 1
ATOM 3678 O O . GLU B 1 156 ? 8.055 5.973 5.668 1 97 156 GLU B O 1
ATOM 3683 N N . SER B 1 157 ? 7.375 7.504 4.141 1 98.19 157 SER B N 1
ATOM 3684 C CA . SER B 1 157 ? 5.984 7.07 4.219 1 98.19 157 SER B CA 1
ATOM 3685 C C . SER B 1 157 ? 5.836 5.605 3.811 1 98.19 157 SER B C 1
ATOM 3687 O O . SER B 1 157 ? 5 4.887 4.359 1 98.19 157 SER B O 1
ATOM 3689 N N . ARG B 1 158 ? 6.629 5.125 2.85 1 95.81 158 ARG B N 1
ATOM 3690 C CA . ARG B 1 158 ? 6.539 3.738 2.398 1 95.81 158 ARG B CA 1
ATOM 3691 C C . ARG B 1 158 ? 6.914 2.773 3.518 1 95.81 158 ARG B C 1
ATOM 3693 O O . ARG B 1 158 ? 6.621 1.579 3.439 1 95.81 158 ARG B O 1
ATOM 3700 N N . ILE B 1 159 ? 7.621 3.238 4.539 1 96.12 159 ILE B N 1
ATOM 3701 C CA . ILE B 1 159 ? 7.988 2.451 5.711 1 96.12 159 ILE B CA 1
ATOM 3702 C C . ILE B 1 159 ? 6.957 2.662 6.82 1 96.12 159 ILE B C 1
ATOM 3704 O O . ILE B 1 159 ? 6.531 1.706 7.469 1 96.12 159 ILE B O 1
ATOM 3708 N N . ALA B 1 160 ? 6.527 3.861 6.988 1 97.94 160 ALA B N 1
ATOM 3709 C CA . ALA B 1 160 ? 5.629 4.238 8.078 1 97.94 160 ALA B CA 1
ATOM 3710 C C . ALA B 1 160 ? 4.234 3.662 7.855 1 97.94 160 ALA B C 1
ATOM 3712 O O . ALA B 1 160 ? 3.615 3.146 8.789 1 97.94 160 ALA B O 1
ATOM 3713 N N . LEU B 1 161 ? 3.729 3.791 6.621 1 98.12 161 LEU B N 1
ATOM 3714 C CA . LEU B 1 161 ? 2.324 3.486 6.363 1 98.12 161 LEU B CA 1
ATOM 3715 C C . LEU B 1 161 ? 2.049 1.998 6.551 1 98.12 161 LEU B C 1
ATOM 3717 O O . LEU B 1 161 ? 1.062 1.621 7.188 1 98.12 161 LEU B O 1
ATOM 3721 N N . PRO B 1 162 ? 2.938 1.098 6.059 1 97.5 162 PRO B N 1
ATOM 3722 C CA . PRO B 1 162 ? 2.701 -0.313 6.379 1 97.5 162 PRO B CA 1
ATOM 3723 C C . PRO B 1 162 ? 2.703 -0.586 7.883 1 97.5 162 PRO B C 1
ATOM 3725 O O . PRO B 1 162 ? 1.929 -1.417 8.359 1 97.5 162 PRO B O 1
ATOM 3728 N N . ARG B 1 163 ? 3.539 0.043 8.609 1 97.44 163 ARG B N 1
ATOM 3729 C CA . ARG B 1 163 ? 3.58 -0.135 10.055 1 97.44 163 ARG B CA 1
ATOM 3730 C C . ARG B 1 163 ? 2.281 0.333 10.703 1 97.44 163 ARG B C 1
ATOM 3732 O O . ARG B 1 163 ? 1.775 -0.309 11.625 1 97.44 163 ARG B O 1
ATOM 3739 N N . LEU B 1 164 ? 1.797 1.42 10.195 1 97.94 164 LEU B N 1
ATOM 3740 C CA . LEU B 1 164 ? 0.525 1.921 10.711 1 97.94 164 LEU B CA 1
ATOM 3741 C C . LEU B 1 164 ? -0.61 0.958 10.375 1 97.94 164 LEU B C 1
ATOM 3743 O O . LEU B 1 164 ? -1.508 0.744 11.195 1 97.94 164 LEU B O 1
ATOM 3747 N N . ILE B 1 165 ? -0.601 0.365 9.172 1 97.62 165 ILE B N 1
ATOM 3748 C CA . ILE B 1 165 ? -1.637 -0.58 8.773 1 97.62 165 ILE B CA 1
ATOM 3749 C C . ILE B 1 165 ? -1.582 -1.815 9.672 1 97.62 165 ILE B C 1
ATOM 3751 O O . ILE B 1 165 ? -2.611 -2.271 10.172 1 97.62 165 ILE B O 1
ATOM 3755 N N . VAL B 1 166 ? -0.358 -2.328 9.898 1 96.81 166 VAL B N 1
ATOM 3756 C CA . VAL B 1 166 ? -0.186 -3.516 10.727 1 96.81 166 VAL B CA 1
ATOM 3757 C C . VAL B 1 166 ? -0.654 -3.227 12.148 1 96.81 166 VAL B C 1
ATOM 3759 O O . VAL B 1 166 ? -1.369 -4.031 12.75 1 96.81 166 VAL B O 1
ATOM 3762 N N . ALA B 1 167 ? -0.27 -2.078 12.664 1 95.81 167 ALA B N 1
ATOM 3763 C CA . ALA B 1 167 ? -0.681 -1.709 14.016 1 95.81 167 ALA B CA 1
ATOM 3764 C C . ALA B 1 167 ? -2.201 -1.618 14.125 1 95.81 167 ALA B C 1
ATOM 3766 O O . ALA B 1 167 ? -2.789 -2.064 15.109 1 95.81 167 ALA B O 1
ATOM 3767 N N . ALA B 1 168 ? -2.791 -1.018 13.117 1 95.06 168 ALA B N 1
ATOM 3768 C CA . ALA B 1 168 ? -4.246 -0.875 13.109 1 95.06 168 ALA B CA 1
ATOM 3769 C C . ALA B 1 168 ? -4.93 -2.238 13.062 1 95.06 168 ALA B C 1
ATOM 3771 O O . ALA B 1 168 ? -5.91 -2.471 13.773 1 95.06 168 ALA B O 1
ATOM 3772 N N . GLU B 1 169 ? -4.406 -3.121 12.219 1 93.38 169 GLU B N 1
ATOM 3773 C CA . GLU B 1 169 ? -4.977 -4.457 12.086 1 93.38 169 GLU B CA 1
ATOM 3774 C C . GLU B 1 169 ? -4.816 -5.262 13.375 1 93.38 169 GLU B C 1
ATOM 3776 O O . GLU B 1 169 ? -5.727 -5.988 13.773 1 93.38 169 GLU B O 1
ATOM 3781 N N . ASP B 1 170 ? -3.637 -5.148 14 1 92.81 170 ASP B N 1
ATOM 3782 C CA . ASP B 1 170 ? -3.391 -5.848 15.258 1 92.81 170 ASP B CA 1
ATOM 3783 C C . ASP B 1 170 ? -4.312 -5.336 16.359 1 92.81 170 ASP B C 1
ATOM 3785 O O . ASP B 1 170 ? -4.828 -6.121 17.156 1 92.81 170 ASP B O 1
ATOM 3789 N N . ALA B 1 171 ? -4.52 -4.07 16.391 1 90.62 171 ALA B N 1
ATOM 3790 C CA . ALA B 1 171 ? -5.418 -3.484 17.391 1 90.62 171 ALA B CA 1
ATOM 3791 C C . ALA B 1 171 ? -6.852 -3.963 17.172 1 90.62 171 ALA B C 1
ATOM 3793 O O . ALA B 1 171 ? -7.562 -4.27 18.125 1 90.62 171 ALA B O 1
ATOM 3794 N N . ALA B 1 172 ? -7.258 -4.02 15.945 1 89.25 172 ALA B N 1
ATOM 3795 C CA . ALA B 1 172 ? -8.602 -4.484 15.617 1 89.25 172 ALA B CA 1
ATOM 3796 C C . ALA B 1 172 ? -8.789 -5.945 16.016 1 89.25 172 ALA B C 1
ATOM 3798 O O . ALA B 1 172 ? -9.836 -6.316 16.562 1 89.25 172 ALA B O 1
ATOM 3799 N N . ALA B 1 173 ? -7.801 -6.723 15.742 1 88.31 173 ALA B N 1
ATOM 3800 C CA . ALA B 1 173 ? -7.863 -8.141 16.094 1 88.31 173 ALA B CA 1
ATOM 3801 C C . ALA B 1 173 ? -7.945 -8.312 17.609 1 88.31 173 ALA B C 1
ATOM 3803 O O . ALA B 1 173 ? -8.688 -9.164 18.109 1 88.31 173 ALA B O 1
ATOM 3804 N N . ALA B 1 174 ? -7.191 -7.52 18.312 1 88.31 174 ALA B N 1
ATOM 3805 C CA . ALA B 1 174 ? -7.203 -7.582 19.766 1 88.31 174 ALA B CA 1
ATOM 3806 C C . ALA B 1 174 ? -8.562 -7.168 20.328 1 88.31 174 ALA B C 1
ATOM 3808 O O . ALA B 1 174 ? -9.062 -7.785 21.266 1 88.31 174 ALA B O 1
ATOM 3809 N N . ALA B 1 175 ? -9.102 -6.207 19.75 1 86.5 175 ALA B N 1
ATOM 3810 C CA . ALA B 1 175 ? -10.414 -5.738 20.188 1 86.5 175 ALA B CA 1
ATOM 3811 C C . ALA B 1 175 ? -11.484 -6.793 19.938 1 86.5 175 ALA B C 1
ATOM 3813 O O . ALA B 1 175 ? -12.359 -7.008 20.781 1 86.5 175 ALA B O 1
ATOM 3814 N N . GLU B 1 176 ? -11.375 -7.414 18.797 1 84.31 176 GLU B N 1
ATOM 3815 C CA . GLU B 1 176 ? -12.328 -8.469 18.484 1 84.31 176 GLU B CA 1
ATOM 3816 C C . GLU B 1 176 ? -12.188 -9.648 19.438 1 84.31 176 GLU B C 1
ATOM 3818 O O . GLU B 1 176 ? -13.188 -10.219 19.875 1 84.31 176 GLU B O 1
ATOM 3823 N N . ALA B 1 177 ? -11 -9.961 19.719 1 86.75 177 ALA B N 1
ATOM 3824 C CA . ALA B 1 177 ? -10.75 -11.055 20.656 1 86.75 177 ALA B CA 1
ATOM 3825 C C . ALA B 1 177 ? -11.281 -10.727 22.047 1 86.75 177 ALA B C 1
ATOM 3827 O O . ALA B 1 177 ? -11.875 -11.578 22.703 1 86.75 177 ALA B O 1
ATOM 3828 N N . ALA B 1 178 ? -11.07 -9.555 22.375 1 87 178 ALA B N 1
ATOM 3829 C CA . ALA B 1 178 ? -11.539 -9.102 23.688 1 87 178 ALA B CA 1
ATOM 3830 C C . ALA B 1 178 ? -13.062 -9.109 23.75 1 87 178 ALA B C 1
ATOM 3832 O O . ALA B 1 178 ? -13.656 -9.508 24.75 1 87 178 ALA B O 1
ATOM 3833 N N . ALA B 1 179 ? -13.609 -8.727 22.688 1 86.19 179 ALA B N 1
ATOM 3834 C CA . ALA B 1 179 ? -15.062 -8.695 22.641 1 86.19 179 ALA B CA 1
ATOM 3835 C C . ALA B 1 179 ? -15.641 -10.109 22.688 1 86.19 179 ALA B C 1
ATOM 3837 O O . ALA B 1 179 ? -16.656 -10.352 23.359 1 86.19 179 ALA B O 1
ATOM 3838 N N . THR B 1 180 ? -15.008 -10.977 21.984 1 86.19 180 THR B N 1
ATOM 3839 C CA . THR B 1 180 ? -15.438 -12.367 21.969 1 86.19 180 THR B CA 1
ATOM 3840 C C . THR B 1 180 ? -15.289 -12.992 23.359 1 86.19 180 THR B C 1
ATOM 3842 O O . THR B 1 180 ? -16.188 -13.703 23.828 1 86.19 180 THR B O 1
ATOM 3845 N N . ALA B 1 181 ? -14.227 -12.672 23.984 1 87.94 181 ALA B N 1
ATOM 3846 C CA . ALA B 1 181 ? -13.984 -13.18 25.344 1 87.94 181 ALA B CA 1
ATOM 3847 C C . ALA B 1 181 ? -15.008 -12.625 26.328 1 87.94 181 ALA B C 1
ATOM 3849 O O . ALA B 1 181 ? -15.523 -13.352 27.172 1 87.94 181 ALA B O 1
ATOM 3850 N N . ALA B 1 182 ? -15.297 -11.398 26.172 1 88 182 ALA B N 1
ATOM 3851 C CA . ALA B 1 182 ? -16.266 -10.758 27.047 1 88 182 ALA B CA 1
ATOM 3852 C C . ALA B 1 182 ? -17.672 -11.336 26.828 1 88 182 ALA B C 1
ATOM 3854 O O . ALA B 1 182 ? -18.422 -11.547 27.797 1 88 182 ALA B O 1
ATOM 3855 N N . ALA B 1 183 ? -17.984 -11.641 25.625 1 86.75 183 ALA B N 1
ATOM 3856 C CA . ALA B 1 183 ? -19.281 -12.227 25.297 1 86.75 183 ALA B CA 1
ATOM 3857 C C . ALA B 1 183 ? -19.391 -13.648 25.844 1 86.75 183 ALA B C 1
ATOM 3859 O O . ALA B 1 183 ? -20.453 -14.055 26.328 1 86.75 183 ALA B O 1
ATOM 3860 N N . ALA B 1 184 ? -18.328 -14.352 25.75 1 84.5 184 ALA B N 1
ATOM 3861 C CA . ALA B 1 184 ? -18.312 -15.711 26.281 1 84.5 184 ALA B CA 1
ATOM 3862 C C . ALA B 1 184 ? -18.469 -15.703 27.797 1 84.5 184 ALA B C 1
ATOM 3864 O O . ALA B 1 184 ? -19.156 -16.562 28.359 1 84.5 184 ALA B O 1
ATOM 3865 N N . LEU B 1 185 ? -17.953 -14.742 28.422 1 82.25 185 LEU B N 1
ATOM 3866 C CA . LEU B 1 185 ? -18.062 -14.602 29.859 1 82.25 185 LEU B CA 1
ATOM 3867 C C . LEU B 1 185 ? -19.469 -14.188 30.266 1 82.25 185 LEU B C 1
ATOM 3869 O O . LEU B 1 185 ? -19.984 -14.648 31.297 1 82.25 185 LEU B O 1
ATOM 3873 N N . ALA B 1 186 ? -20.031 -13.398 29.422 1 82 186 ALA B N 1
ATOM 3874 C CA . ALA B 1 186 ? -21.375 -12.938 29.703 1 82 186 ALA B CA 1
ATOM 3875 C C . ALA B 1 186 ? -22.406 -14.047 29.469 1 82 186 ALA B C 1
ATOM 3877 O O . ALA B 1 186 ? -23.453 -14.07 30.109 1 82 186 ALA B O 1
ATOM 3878 N N . ALA B 1 187 ? -22.172 -14.867 28.531 1 69.94 187 ALA B N 1
ATOM 3879 C CA . ALA B 1 187 ? -23.062 -15.977 28.203 1 69.94 187 ALA B CA 1
ATOM 3880 C C . ALA B 1 187 ? -22.891 -17.125 29.203 1 69.94 187 ALA B C 1
ATOM 3882 O O . ALA B 1 187 ? -23.688 -18.062 29.219 1 69.94 187 ALA B O 1
ATOM 3883 N N . ALA B 1 188 ? -21.938 -17.094 29.969 1 61.41 188 ALA B N 1
ATOM 3884 C CA . ALA B 1 188 ? -21.812 -18.141 30.969 1 61.41 188 ALA B CA 1
ATOM 3885 C C . ALA B 1 188 ? -23 -18.141 31.922 1 61.41 188 ALA B C 1
ATOM 3887 O O . ALA B 1 188 ? -23.328 -17.109 32.5 1 61.41 188 ALA B O 1
ATOM 3888 N N . PRO B 1 189 ? -23.969 -19.016 31.641 1 53.84 189 PRO B N 1
ATOM 3889 C CA . PRO B 1 189 ? -25.219 -19.094 32.406 1 53.84 189 PRO B CA 1
ATOM 3890 C C . PRO B 1 189 ? -25 -18.828 33.906 1 53.84 189 PRO B C 1
ATOM 3892 O O . PRO B 1 189 ? -23.906 -19.062 34.438 1 53.84 189 PRO B O 1
ATOM 3895 N N . ASP B 1 190 ? -25.781 -18 34.531 1 46.69 190 ASP B N 1
ATOM 3896 C CA . ASP B 1 190 ? -25.953 -18.062 36 1 46.69 190 ASP B CA 1
ATOM 3897 C C . ASP B 1 190 ? -26 -19.5 36.469 1 46.69 190 ASP B C 1
ATOM 3899 O O . ASP B 1 190 ? -26.312 -20.422 35.719 1 46.69 190 ASP B O 1
ATOM 3903 N N . GLY B 1 191 ? -25.984 -19.875 37.938 1 34.16 191 GLY B N 1
ATOM 3904 C CA . GLY B 1 191 ? -26.094 -21.188 38.594 1 34.16 191 GLY B CA 1
ATOM 3905 C C . GLY B 1 191 ? -27.266 -22 38.062 1 34.16 191 GLY B C 1
ATOM 3906 O O . GLY B 1 191 ? -28.297 -21.438 37.688 1 34.16 191 GLY B O 1
ATOM 3907 N N . ALA B 1 192 ? -27 -23.328 37.719 1 29.94 192 ALA B N 1
ATOM 3908 C CA . ALA B 1 192 ? -27.797 -24.516 37.406 1 29.94 192 ALA B CA 1
ATOM 3909 C C . ALA B 1 192 ? -29.031 -24.594 38.312 1 29.94 192 ALA B C 1
ATOM 3911 O O . ALA B 1 192 ? -28.906 -24.828 39.531 1 29.94 192 ALA B O 1
ATOM 3912 N N . ALA B 1 193 ? -29.984 -23.703 38.188 1 26.73 193 ALA B N 1
ATOM 3913 C CA . ALA B 1 193 ? -31.156 -24.234 38.906 1 26.73 193 ALA B CA 1
ATOM 3914 C C . ALA B 1 193 ? -31.375 -25.703 38.594 1 26.73 193 ALA B C 1
ATOM 3916 O O . ALA B 1 193 ? -31.359 -26.094 37.406 1 26.73 193 ALA B O 1
ATOM 3917 N N . ALA B 1 194 ? -31.172 -26.672 39.594 1 24.66 194 ALA B N 1
ATOM 3918 C CA . ALA B 1 194 ? -31.328 -28.109 39.656 1 24.66 194 ALA B CA 1
ATOM 3919 C C . ALA B 1 194 ? -32.656 -28.562 39.062 1 24.66 194 ALA B C 1
ATOM 3921 O O . ALA B 1 194 ? -33.719 -28.312 39.656 1 24.66 194 ALA B O 1
ATOM 3922 N N . ALA B 1 195 ? -32.938 -28.219 37.875 1 24.86 195 ALA B N 1
ATOM 3923 C CA . ALA B 1 195 ? -34.188 -28.734 37.344 1 24.86 195 ALA B CA 1
ATOM 3924 C C . ALA B 1 195 ? -34.344 -30.234 37.656 1 24.86 195 ALA B C 1
ATOM 3926 O O . ALA B 1 195 ? -33.344 -30.953 37.688 1 24.86 195 ALA B O 1
ATOM 3927 N N . GLY B 1 196 ? -35.531 -30.594 38.312 1 26.45 196 GLY B N 1
ATOM 3928 C CA . GLY B 1 196 ? -36.031 -31.859 38.844 1 26.45 196 GLY B CA 1
ATOM 3929 C C . GLY B 1 196 ? -35.969 -33 37.812 1 26.45 196 GLY B C 1
ATOM 3930 O O . GLY B 1 196 ? -35.781 -32.75 36.625 1 26.45 196 GLY B O 1
ATOM 3931 N N . PRO B 1 197 ? -35.969 -34.25 38.281 1 24.28 197 PRO B N 1
ATOM 3932 C CA . PRO B 1 197 ? -35.625 -35.562 37.75 1 24.28 197 PRO B CA 1
ATOM 3933 C C . PRO B 1 197 ? -36.562 -35.969 36.625 1 24.28 197 PRO B C 1
ATOM 3935 O O . PRO B 1 197 ? -37.781 -36.094 36.812 1 24.28 197 PRO B O 1
ATOM 3938 N N . ALA B 1 198 ? -36.656 -35.156 35.5 1 22.09 198 ALA B N 1
ATOM 3939 C CA . ALA B 1 198 ? -37.688 -35.656 34.562 1 22.09 198 ALA B CA 1
ATOM 3940 C C . ALA B 1 198 ? -37.562 -37.156 34.344 1 22.09 198 ALA B C 1
ATOM 3942 O O . ALA B 1 198 ? -36.469 -37.719 34.438 1 22.09 198 ALA B O 1
ATOM 3943 N N . ASP B 1 199 ? -38.688 -37.812 34.531 1 22.14 199 ASP B N 1
ATOM 3944 C CA . ASP B 1 199 ? -39.094 -39.219 34.438 1 22.14 199 ASP B CA 1
ATOM 3945 C C . ASP B 1 199 ? -38.75 -39.781 33.062 1 22.14 199 ASP B C 1
ATOM 3947 O O . ASP B 1 199 ? -38.781 -39.094 32.062 1 22.14 199 ASP B O 1
ATOM 3951 N N . GLY B 1 200 ? -38.031 -40.906 32.969 1 21.64 200 GLY B N 1
ATOM 3952 C CA . GLY B 1 200 ? -37.25 -41.781 32.062 1 21.64 200 GLY B CA 1
ATOM 3953 C C . GLY B 1 200 ? -38.094 -42.375 30.969 1 21.64 200 GLY B C 1
ATOM 3954 O O . GLY B 1 200 ? -37.656 -43.25 30.25 1 21.64 200 GLY B O 1
ATOM 3955 N N . ASN B 1 201 ? -39.469 -41.906 30.875 1 18.86 201 ASN B N 1
ATOM 3956 C CA . ASN B 1 201 ? -40.094 -43.125 30.391 1 18.86 201 ASN B CA 1
ATOM 3957 C C . ASN B 1 201 ? -39.562 -43.5 29 1 18.86 201 ASN B C 1
ATOM 3959 O O . ASN B 1 201 ? -39.188 -44.656 28.766 1 18.86 201 ASN B O 1
ATOM 3963 N N . ALA B 1 202 ? -40.094 -42.781 27.984 1 20.66 202 ALA B N 1
ATOM 3964 C CA . ALA B 1 202 ? -40.812 -43.531 26.953 1 20.66 202 ALA B CA 1
ATOM 3965 C C . ALA B 1 202 ? -39.844 -44.125 25.938 1 20.66 202 ALA B C 1
ATOM 3967 O O . ALA B 1 202 ? -38.719 -43.688 25.797 1 20.66 202 ALA B O 1
ATOM 3968 N N . GLY B 1 203 ? -40.219 -45.406 25.406 1 21.64 203 GLY B N 1
ATOM 3969 C CA . GLY B 1 203 ? -39.75 -46.562 24.641 1 21.64 203 GLY B CA 1
ATOM 3970 C C . GLY B 1 203 ? -39.469 -46.219 23.188 1 21.64 203 GLY B C 1
ATOM 3971 O O . GLY B 1 203 ? -40.281 -45.562 22.531 1 21.64 203 GLY B O 1
ATOM 3972 N N . PRO B 1 204 ? -38.25 -45.938 22.828 1 21.84 204 PRO B N 1
ATOM 3973 C CA . PRO B 1 204 ? -37.844 -45.438 21.516 1 21.84 204 PRO B CA 1
ATOM 3974 C C . PRO B 1 204 ? -38.188 -46.406 20.375 1 21.84 204 PRO B C 1
ATOM 3976 O O . PRO B 1 204 ? -37.812 -47.594 20.406 1 21.84 204 PRO B O 1
ATOM 3979 N N . SER B 1 205 ? -39.531 -46.469 20.031 1 20.73 205 SER B N 1
ATOM 3980 C CA . SER B 1 205 ? -39.844 -47.406 18.969 1 20.73 205 SER B CA 1
ATOM 3981 C C . SER B 1 205 ? -39 -47.156 17.719 1 20.73 205 SER B C 1
ATOM 3983 O O . SER B 1 205 ? -38.812 -46 17.328 1 20.73 205 SER B O 1
ATOM 3985 N N . THR B 1 206 ? -38.031 -48 17.469 1 21.3 206 THR B N 1
ATOM 3986 C CA . THR B 1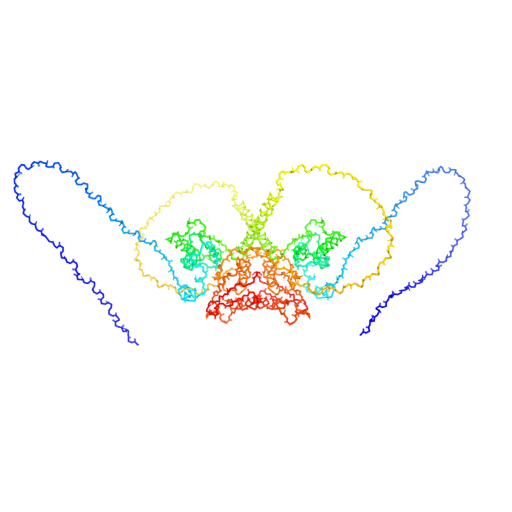 206 ? -36.938 -48.062 16.516 1 21.3 206 THR B CA 1
ATOM 3987 C C . THR B 1 206 ? -37.469 -48.219 15.094 1 21.3 206 THR B C 1
ATOM 3989 O O . THR B 1 206 ? -36.656 -48.344 14.148 1 21.3 206 THR B O 1
ATOM 3992 N N . SER B 1 207 ? -38.625 -47.531 14.68 1 21.05 207 SER B N 1
ATOM 3993 C CA . SER B 1 207 ? -39.031 -48.125 13.414 1 21.05 207 SER B CA 1
ATOM 3994 C C . SER B 1 207 ? -37.969 -47.969 12.352 1 21.05 207 SER B C 1
ATOM 3996 O O . SER B 1 207 ? -37.219 -47 12.344 1 21.05 207 SER B O 1
ATOM 3998 N N . PRO B 1 208 ? -37.75 -49.094 11.547 1 22.64 208 PRO B N 1
ATOM 3999 C CA . PRO B 1 208 ? -36.719 -49.469 10.578 1 22.64 208 PRO B CA 1
ATOM 4000 C C . PRO B 1 208 ? -36.844 -48.688 9.273 1 22.64 208 PRO B C 1
ATOM 4002 O O . PRO B 1 208 ? -37.844 -48.75 8.586 1 22.64 208 PRO B O 1
ATOM 4005 N N . GLY B 1 209 ? -36.812 -47.375 9.32 1 19.81 209 GLY B N 1
ATOM 4006 C CA . GLY B 1 209 ? -37.156 -46.75 8.039 1 19.81 209 GLY B CA 1
ATOM 4007 C C . GLY B 1 209 ? -36.281 -47.25 6.895 1 19.81 209 GLY B C 1
ATOM 4008 O O . GLY B 1 209 ? -35.188 -47.781 7.117 1 19.81 209 GLY B O 1
ATOM 4009 N N . THR B 1 210 ? -37 -47.594 5.805 1 23.06 210 THR B N 1
ATOM 4010 C CA . THR B 1 210 ? -36.75 -48.125 4.469 1 23.06 210 THR B CA 1
ATOM 4011 C C . THR B 1 210 ? -35.781 -47.25 3.709 1 23.06 210 THR B C 1
ATOM 4013 O O . THR B 1 210 ? -35.781 -46.031 3.85 1 23.06 210 THR B O 1
ATOM 4016 N N . ALA B 1 211 ? -34.656 -47.875 3.162 1 21.81 211 ALA B N 1
ATOM 4017 C CA . ALA B 1 211 ? -33.406 -47.5 2.49 1 21.81 211 ALA B CA 1
ATOM 4018 C C . ALA B 1 211 ? -33.688 -46.812 1.159 1 21.81 211 ALA B C 1
ATOM 4020 O O . ALA B 1 211 ? -34.219 -47.438 0.23 1 21.81 211 ALA B O 1
ATOM 4021 N N . ALA B 1 212 ? -34.531 -45.656 1.146 1 22.36 212 ALA B N 1
ATOM 4022 C CA . ALA B 1 212 ? -34.875 -45.25 -0.211 1 22.36 212 ALA B CA 1
ATOM 4023 C C . ALA B 1 212 ? -33.625 -45.094 -1.063 1 22.36 212 ALA B C 1
ATOM 4025 O O . ALA B 1 212 ? -32.531 -44.812 -0.54 1 22.36 212 ALA B O 1
ATOM 4026 N N . PRO B 1 213 ? -33.875 -45.219 -2.408 1 24.23 213 PRO B N 1
ATOM 4027 C CA . PRO B 1 213 ? -33 -45.344 -3.562 1 24.23 213 PRO B CA 1
ATOM 4028 C C . PRO B 1 213 ? -32.062 -44.156 -3.736 1 24.23 213 PRO B C 1
ATOM 4030 O O . PRO B 1 213 ? -32.344 -43.062 -3.195 1 24.23 213 PRO B O 1
ATOM 4033 N N . GLY B 1 214 ? -30.828 -44.375 -4.211 1 25.02 214 GLY B N 1
ATOM 4034 C CA . GLY B 1 214 ? -29.609 -43.625 -4.41 1 25.02 214 GLY B CA 1
ATOM 4035 C C . GLY B 1 214 ? -29.812 -42.406 -5.32 1 25.02 214 GLY B C 1
ATOM 4036 O O . GLY B 1 214 ? -30.25 -42.562 -6.465 1 25.02 214 GLY B O 1
ATOM 4037 N N . PRO B 1 215 ? -30.422 -41.25 -4.848 1 27.02 215 PRO B N 1
ATOM 4038 C CA . PRO B 1 215 ? -30.797 -40.25 -5.848 1 27.02 215 PRO B CA 1
ATOM 4039 C C . PRO B 1 215 ? -29.656 -39.969 -6.84 1 27.02 215 PRO B C 1
ATOM 4041 O O . PRO B 1 215 ? -28.5 -40.219 -6.543 1 27.02 215 PRO B O 1
ATOM 4044 N N . PRO B 1 216 ? -30.078 -39.656 -8.094 1 26.64 216 PRO B N 1
ATOM 4045 C CA . PRO B 1 216 ? -29.281 -39.406 -9.297 1 26.64 216 PRO B CA 1
ATOM 4046 C C . PRO B 1 216 ? -28.234 -38.312 -9.102 1 26.64 216 PRO B C 1
ATOM 4048 O O . PRO B 1 216 ? -28.406 -37.438 -8.227 1 26.64 216 PRO B O 1
ATOM 4051 N N . VAL B 1 217 ? -27.031 -38.5 -9.578 1 27.97 217 VAL B N 1
ATOM 4052 C CA . VAL B 1 217 ? -25.828 -37.688 -9.531 1 27.97 217 VAL B CA 1
ATOM 4053 C C . VAL B 1 217 ? -26.156 -36.281 -10.062 1 27.97 217 VAL B C 1
ATOM 4055 O O . VAL B 1 217 ? -26.562 -36.125 -11.219 1 27.97 217 VAL B O 1
ATOM 4058 N N . PRO B 1 218 ? -26.859 -35.406 -9.227 1 29.44 218 PRO B N 1
ATOM 4059 C CA . PRO B 1 218 ? -27.234 -34.156 -9.891 1 29.44 218 PRO B CA 1
ATOM 4060 C C . PRO B 1 218 ? -26.094 -33.531 -10.695 1 29.44 218 PRO B C 1
ATOM 4062 O O . PRO B 1 218 ? -24.922 -33.812 -10.406 1 29.44 218 PRO B O 1
ATOM 4065 N N . PRO B 1 219 ? -26.438 -33.031 -11.883 1 29.53 219 PRO B N 1
ATOM 4066 C CA . PRO B 1 219 ? -25.5 -32.406 -12.812 1 29.53 219 PRO B CA 1
ATOM 4067 C C . PRO B 1 219 ? -24.594 -31.375 -12.125 1 29.53 219 PRO B C 1
ATOM 4069 O O . PRO B 1 219 ? -24.969 -30.812 -11.094 1 29.53 219 PRO B O 1
ATOM 4072 N N . LEU B 1 220 ? -23.359 -31.531 -12.344 1 29.62 220 LEU B N 1
ATOM 4073 C CA . LEU B 1 220 ? -22.312 -30.688 -11.773 1 29.62 220 LEU B CA 1
ATOM 4074 C C . LEU B 1 220 ? -22.719 -29.219 -11.82 1 29.62 220 LEU B C 1
ATOM 4076 O O . LEU B 1 220 ? -23.016 -28.688 -12.891 1 29.62 220 LEU B O 1
ATOM 4080 N N . PRO B 1 221 ? -23.547 -28.688 -10.773 1 31.09 221 PRO B N 1
ATOM 4081 C CA . PRO B 1 221 ? -24.016 -27.297 -10.906 1 31.09 221 PRO B CA 1
ATOM 4082 C C . PRO B 1 221 ? -22.938 -26.375 -11.469 1 31.09 221 PRO B C 1
ATOM 4084 O O . PRO B 1 221 ? -21.75 -26.641 -11.32 1 31.09 221 PRO B O 1
ATOM 4087 N N . LEU B 1 222 ? -23.312 -25.641 -12.555 1 32.97 222 LEU B N 1
ATOM 4088 C CA . LEU B 1 222 ? -22.625 -24.5 -13.133 1 32.97 222 LEU B CA 1
ATOM 4089 C C . LEU B 1 222 ? -21.969 -23.656 -12.039 1 32.97 222 LEU B C 1
ATOM 4091 O O . LEU B 1 222 ? -22.484 -23.578 -10.922 1 32.97 222 LEU B O 1
ATOM 4095 N N . PRO B 1 223 ? -20.672 -23.5 -12.062 1 35.09 223 PRO B N 1
ATOM 4096 C CA . PRO B 1 223 ? -20.125 -22.688 -10.961 1 35.09 223 PRO B CA 1
ATOM 4097 C C . PRO B 1 223 ? -21.047 -21.531 -10.57 1 35.09 223 PRO B C 1
ATOM 4099 O O . PRO B 1 223 ? -21.672 -20.922 -11.43 1 35.09 223 PRO B O 1
ATOM 4102 N N . PRO B 1 224 ? -21.844 -21.688 -9.445 1 35.88 224 PRO B N 1
ATOM 4103 C CA . PRO B 1 224 ? -22.812 -20.656 -9.094 1 35.88 224 PRO B CA 1
ATOM 4104 C C . PRO B 1 224 ? -22.328 -19.25 -9.438 1 35.88 224 PRO B C 1
ATOM 4106 O O . PRO B 1 224 ? -21.125 -19.016 -9.555 1 35.88 224 PRO B O 1
ATOM 4109 N N . PRO B 1 225 ? -23.281 -18.422 -10.039 1 35.12 225 PRO B N 1
ATOM 4110 C CA . PRO B 1 225 ? -23 -17.016 -10.281 1 35.12 225 PRO B CA 1
ATOM 4111 C C . PRO B 1 225 ? -22.109 -16.406 -9.195 1 35.12 225 PRO B C 1
ATOM 4113 O O . PRO B 1 225 ? -22.047 -16.922 -8.078 1 35.12 225 PRO B O 1
ATOM 4116 N N . PRO B 1 226 ? -21.203 -15.586 -9.578 1 35.75 226 PRO B N 1
ATOM 4117 C CA . PRO B 1 226 ? -20.391 -15.008 -8.508 1 35.75 226 PRO B CA 1
ATOM 4118 C C . PRO B 1 226 ? -21.203 -14.688 -7.254 1 35.75 226 PRO B C 1
ATOM 4120 O O . PRO B 1 226 ? -22.344 -14.25 -7.352 1 35.75 226 PRO B O 1
ATOM 4123 N N . PRO B 1 227 ? -21.094 -15.547 -6.195 1 34.41 227 PRO B N 1
ATOM 4124 C CA . PRO B 1 227 ? -21.984 -15.281 -5.055 1 34.41 227 PRO B CA 1
ATOM 4125 C C . PRO B 1 227 ? -22.266 -13.797 -4.859 1 34.41 227 PRO B C 1
ATOM 4127 O O . PRO B 1 227 ? -21.484 -12.953 -5.293 1 34.41 227 PRO B O 1
ATOM 4130 N N . ALA B 1 228 ? -23.625 -13.453 -4.629 1 32.88 228 ALA B N 1
ATOM 4131 C CA . ALA B 1 228 ? -24.062 -12.156 -4.121 1 32.88 228 ALA B CA 1
ATOM 4132 C C . ALA B 1 228 ? -22.984 -11.531 -3.23 1 32.88 228 ALA B C 1
ATOM 4134 O O . ALA B 1 228 ? -22.203 -12.242 -2.609 1 32.88 228 ALA B O 1
ATOM 4135 N N . VAL B 1 229 ? -22.75 -10.234 -3.445 1 35.31 229 VAL B N 1
ATOM 4136 C CA . VAL B 1 229 ? -21.906 -9.469 -2.537 1 35.31 229 VAL B CA 1
ATOM 4137 C C . VAL B 1 229 ? -22 -10.039 -1.125 1 35.31 229 VAL B C 1
ATOM 4139 O O . VAL B 1 229 ? -23.109 -10.266 -0.62 1 35.31 229 VAL B O 1
ATOM 4142 N N . PRO B 1 230 ? -21.141 -10.945 -0.743 1 36.06 230 PRO B N 1
ATOM 4143 C CA . PRO B 1 230 ? -21.344 -11.477 0.607 1 36.06 230 PRO B CA 1
ATOM 4144 C C . PRO B 1 230 ? -22.031 -10.477 1.537 1 36.06 230 PRO B C 1
ATOM 4146 O O . PRO B 1 230 ? -21.938 -9.266 1.33 1 36.06 230 PRO B O 1
ATOM 4149 N N . PRO B 1 231 ? -23.062 -10.938 2.312 1 32.56 231 PRO B N 1
ATOM 4150 C CA . PRO B 1 231 ? -23.766 -10.102 3.287 1 32.56 231 PRO B CA 1
ATOM 4151 C C . PRO B 1 231 ? -22.828 -9.133 4.012 1 32.56 231 PRO B C 1
ATOM 4153 O O . PRO B 1 231 ? -21.625 -9.383 4.094 1 32.56 231 PRO B O 1
ATOM 4156 N N . SER B 1 232 ? -23.406 -7.898 4.391 1 33.38 232 SER B N 1
ATOM 4157 C CA . SER B 1 232 ? -22.953 -6.715 5.121 1 33.38 232 SER B CA 1
ATOM 4158 C C . SER B 1 232 ? -22.062 -7.098 6.285 1 33.38 232 SER B C 1
ATOM 4160 O O . SER B 1 232 ? -21.281 -6.27 6.77 1 33.38 232 SER B O 1
ATOM 4162 N N . THR B 1 233 ? -22.344 -8.289 6.82 1 32.06 233 THR B N 1
ATOM 4163 C CA . THR B 1 233 ? -21.672 -8.547 8.086 1 32.06 233 THR B CA 1
ATOM 4164 C C . THR B 1 233 ? -20.172 -8.773 7.852 1 32.06 233 THR B C 1
ATOM 4166 O O . THR B 1 233 ? -19.344 -8.383 8.68 1 32.06 233 THR B O 1
ATOM 4169 N N . ALA B 1 234 ? -19.859 -9.695 6.891 1 36 234 ALA B N 1
ATOM 4170 C CA . ALA B 1 234 ? -18.453 -9.969 6.676 1 36 234 ALA B CA 1
ATOM 4171 C C . ALA B 1 234 ? -17.703 -8.711 6.242 1 36 234 ALA B C 1
ATOM 4173 O O . ALA B 1 234 ? -16.516 -8.555 6.547 1 36 234 ALA B O 1
ATOM 4174 N N . ARG B 1 235 ? -18.359 -7.852 5.535 1 37.62 235 ARG B N 1
ATOM 4175 C CA . ARG B 1 235 ? -17.844 -6.527 5.207 1 37.62 235 ARG B CA 1
ATOM 4176 C C . ARG B 1 235 ? -17.75 -5.648 6.453 1 37.62 235 ARG B C 1
ATOM 4178 O O . ARG B 1 235 ? -17.094 -4.613 6.445 1 37.62 235 ARG B O 1
ATOM 4185 N N . ALA B 1 236 ? -18.766 -5.883 7.414 1 37.09 236 ALA B N 1
ATOM 4186 C CA . ALA B 1 236 ? -18.703 -5.125 8.664 1 37.09 236 ALA B CA 1
ATOM 4187 C C . ALA B 1 236 ? -17.328 -5.281 9.328 1 37.09 236 ALA B C 1
ATOM 4189 O O . ALA B 1 236 ? -16.812 -4.34 9.93 1 37.09 236 ALA B O 1
ATOM 4190 N N . ALA B 1 237 ? -16.859 -6.555 9.422 1 39 237 ALA B N 1
ATOM 4191 C CA . ALA B 1 237 ? -15.531 -6.781 9.984 1 39 237 ALA B CA 1
ATOM 4192 C C . ALA B 1 237 ? -14.461 -6.039 9.188 1 39 237 ALA B C 1
ATOM 4194 O O . ALA B 1 237 ? -13.305 -5.969 9.609 1 39 237 ALA B O 1
ATOM 4195 N N . ALA B 1 238 ? -14.773 -5.75 7.957 1 42.94 238 ALA B N 1
ATOM 4196 C CA . ALA B 1 238 ? -13.75 -5.031 7.203 1 42.94 238 ALA B CA 1
ATOM 4197 C C . ALA B 1 238 ? -13.484 -3.656 7.809 1 42.94 238 ALA B C 1
ATOM 4199 O O . ALA B 1 238 ? -12.773 -2.838 7.223 1 42.94 238 ALA B O 1
ATOM 4200 N N . LEU B 1 239 ? -14.5 -3.25 8.633 1 45.31 239 LEU B N 1
ATOM 4201 C CA . LEU B 1 239 ? -14.242 -1.969 9.281 1 45.31 239 LEU B CA 1
ATOM 4202 C C . LEU B 1 239 ? -12.898 -1.984 10 1 45.31 239 LEU B C 1
ATOM 4204 O O . LEU B 1 239 ? -12.727 -1.316 11.016 1 45.31 239 LEU B O 1
ATOM 4208 N N . ALA B 1 240 ? -12.203 -3.055 9.773 1 50.62 240 ALA B N 1
ATOM 4209 C CA . ALA B 1 240 ? -10.961 -3.205 10.523 1 50.62 240 ALA B CA 1
ATOM 4210 C C . ALA B 1 240 ? -10.32 -1.849 10.812 1 50.62 240 ALA B C 1
ATOM 4212 O O . ALA B 1 240 ? -11.016 -0.895 11.172 1 50.62 240 ALA B O 1
ATOM 4213 N N . ALA B 1 241 ? -9.016 -1.709 10.281 1 60.66 241 ALA B N 1
ATOM 4214 C CA . ALA B 1 241 ? -7.816 -1.016 10.75 1 60.66 241 ALA B CA 1
ATOM 4215 C C . ALA B 1 241 ? -7.855 0.463 10.375 1 60.66 241 ALA B C 1
ATOM 4217 O O . ALA B 1 241 ? -6.82 1.129 10.336 1 60.66 241 ALA B O 1
ATOM 4218 N N . HIS B 1 242 ? -9.188 0.938 10.289 1 77.25 242 HIS B N 1
ATOM 4219 C CA . HIS B 1 242 ? -9.203 2.352 9.93 1 77.25 242 HIS B CA 1
ATOM 4220 C C . HIS B 1 242 ? -8.977 3.23 11.164 1 77.25 242 HIS B C 1
ATOM 4222 O O . HIS B 1 242 ? -9.75 3.166 12.125 1 77.25 242 HIS B O 1
ATOM 4228 N N . GLN B 1 243 ? -7.992 3.977 11.086 1 89.31 243 GLN B N 1
ATOM 4229 C CA . GLN B 1 243 ? -7.523 4.656 12.297 1 89.31 243 GLN B CA 1
ATOM 4230 C C . GLN B 1 243 ? -7.711 6.168 12.18 1 89.31 243 GLN B C 1
ATOM 4232 O O . GLN B 1 243 ? -7.789 6.863 13.195 1 89.31 243 GLN B O 1
ATOM 4237 N N . PHE B 1 244 ? -7.922 6.66 10.992 1 97.94 244 PHE B N 1
ATOM 4238 C CA . PHE B 1 244 ? -7.812 8.109 10.867 1 97.94 244 PHE B CA 1
ATOM 4239 C C . PHE B 1 244 ? -9.102 8.703 10.32 1 97.94 244 PHE B C 1
ATOM 4241 O O . PHE B 1 244 ? -9.75 8.109 9.453 1 97.94 244 PHE B O 1
ATOM 4248 N N . ASP B 1 245 ? -9.445 9.859 10.82 1 98.31 245 ASP B N 1
ATOM 4249 C CA . ASP B 1 245 ? -10.594 10.633 10.352 1 98.31 245 ASP B CA 1
ATOM 4250 C C . ASP B 1 245 ? -10.211 11.508 9.156 1 98.31 245 ASP B C 1
ATOM 4252 O O . ASP B 1 245 ? -11.055 11.812 8.312 1 98.31 245 ASP B O 1
ATOM 4256 N N . LEU B 1 246 ? -8.969 11.945 9.148 1 98.81 246 LEU B N 1
ATOM 4257 C CA . LEU B 1 246 ? -8.43 12.812 8.109 1 98.81 246 LEU B CA 1
ATOM 4258 C C . LEU B 1 246 ? -7.023 12.367 7.711 1 98.81 246 LEU B C 1
ATOM 4260 O O . LEU B 1 246 ? -6.199 12.055 8.57 1 98.81 246 LEU B O 1
ATOM 4264 N N . VAL B 1 247 ? -6.816 12.289 6.398 1 98.88 247 VAL B N 1
ATOM 4265 C CA . VAL B 1 247 ? -5.488 12.039 5.844 1 98.88 247 VAL B CA 1
ATOM 4266 C C . VAL B 1 247 ? -5.102 13.18 4.902 1 98.88 247 VAL B C 1
ATOM 4268 O O . VAL B 1 247 ? -5.871 13.547 4.008 1 98.88 247 VAL B O 1
ATOM 4271 N N . TYR B 1 248 ? -3.969 13.797 5.18 1 98.94 248 TYR B N 1
ATOM 4272 C CA . TYR B 1 248 ? -3.4 14.836 4.328 1 98.94 248 TYR B CA 1
ATOM 4273 C C . TYR B 1 248 ? -2.105 14.359 3.678 1 98.94 248 TYR B C 1
ATOM 4275 O O . TYR B 1 248 ? -1.11 14.125 4.363 1 98.94 248 TYR B O 1
ATOM 4283 N N . VAL B 1 249 ? -2.111 14.203 2.309 1 98.94 249 VAL B N 1
ATOM 4284 C CA . VAL B 1 249 ? -0.96 13.695 1.565 1 98.94 249 VAL B CA 1
ATOM 4285 C C . VAL B 1 249 ? -0.233 14.859 0.891 1 98.94 249 VAL B C 1
ATOM 4287 O O . VAL B 1 249 ? -0.737 15.438 -0.073 1 98.94 249 VAL B O 1
ATOM 4290 N N . ASP B 1 250 ? 0.926 15.18 1.364 1 98.69 250 ASP B N 1
ATOM 4291 C CA . ASP B 1 250 ? 1.744 16.266 0.828 1 98.69 250 ASP B CA 1
ATOM 4292 C C . ASP B 1 250 ? 3.232 15.969 1.007 1 98.69 250 ASP B C 1
ATOM 4294 O O . ASP B 1 250 ? 3.998 16.844 1.409 1 98.69 250 ASP B O 1
ATOM 4298 N N . GLY B 1 251 ? 3.598 14.648 0.775 1 98 251 GLY B N 1
ATOM 4299 C CA . GLY B 1 251 ? 4.996 14.25 0.805 1 98 251 GLY B CA 1
ATOM 4300 C C . GLY B 1 251 ? 5.695 14.43 -0.53 1 98 251 GLY B C 1
ATOM 4301 O O . GLY B 1 251 ? 5.727 15.531 -1.078 1 98 251 GLY B O 1
ATOM 4302 N N . SER B 1 252 ? 6.23 13.328 -1.101 1 97.38 252 SER B N 1
ATOM 4303 C CA . SER B 1 252 ? 6.891 13.305 -2.4 1 97.38 252 SER B CA 1
ATOM 4304 C C . SER B 1 252 ? 5.938 13.719 -3.516 1 97.38 252 SER B C 1
ATOM 4306 O O . SER B 1 252 ? 4.75 13.391 -3.477 1 97.38 252 SER B O 1
ATOM 4308 N N . HIS B 1 253 ? 6.52 14.383 -4.551 1 97.81 253 HIS B N 1
ATOM 4309 C CA . HIS B 1 253 ? 5.707 14.773 -5.699 1 97.81 253 HIS B CA 1
ATOM 4310 C C . HIS B 1 253 ? 5.867 13.781 -6.844 1 97.81 253 HIS B C 1
ATOM 4312 O O . HIS B 1 253 ? 5.246 13.938 -7.898 1 97.81 253 HIS B O 1
ATOM 4318 N N . LEU B 1 254 ? 6.742 12.75 -6.664 1 96.94 254 LEU B N 1
ATOM 4319 C CA . LEU B 1 254 ? 6.828 11.68 -7.656 1 96.94 254 LEU B CA 1
ATOM 4320 C C . LEU B 1 254 ? 5.527 10.891 -7.715 1 96.94 254 LEU B C 1
ATOM 4322 O O . LEU B 1 254 ? 5.051 10.398 -6.691 1 96.94 254 LEU B O 1
ATOM 4326 N N . ARG B 1 255 ? 5.004 10.797 -8.852 1 97.81 255 ARG B N 1
ATOM 4327 C CA . ARG B 1 255 ? 3.662 10.234 -8.992 1 97.81 255 ARG B CA 1
ATOM 4328 C C . ARG B 1 255 ? 3.594 8.82 -8.422 1 97.81 255 ARG B C 1
ATOM 4330 O O . ARG B 1 255 ? 2.582 8.43 -7.832 1 97.81 255 ARG B O 1
ATOM 4337 N N . ALA B 1 256 ? 4.676 8 -8.539 1 97.75 256 ALA B N 1
ATOM 4338 C CA . ALA B 1 256 ? 4.68 6.648 -7.992 1 97.75 256 ALA B CA 1
ATOM 4339 C C . ALA B 1 256 ? 4.605 6.68 -6.465 1 97.75 256 ALA B C 1
ATOM 4341 O O . ALA B 1 256 ? 3.885 5.883 -5.859 1 97.75 256 ALA B O 1
ATOM 4342 N N . ASP B 1 257 ? 5.336 7.605 -5.836 1 98 257 ASP B N 1
ATOM 4343 C CA . ASP B 1 257 ? 5.293 7.773 -4.387 1 98 257 ASP B CA 1
ATOM 4344 C C . ASP B 1 257 ? 3.918 8.258 -3.93 1 98 257 ASP B C 1
ATOM 4346 O O . ASP B 1 257 ? 3.398 7.793 -2.916 1 98 257 ASP B O 1
ATOM 4350 N N . VAL B 1 258 ? 3.355 9.164 -4.719 1 98.81 258 VAL B N 1
ATOM 4351 C CA . VAL B 1 258 ? 2.061 9.75 -4.379 1 98.81 258 VAL B CA 1
ATOM 4352 C C . VAL B 1 258 ? 0.987 8.664 -4.391 1 98.81 258 VAL B C 1
ATOM 4354 O O . VAL B 1 258 ? 0.207 8.539 -3.443 1 98.81 258 VAL B O 1
ATOM 4357 N N . LEU B 1 259 ? 0.959 7.852 -5.434 1 98.88 259 LEU B N 1
ATOM 4358 C CA . LEU B 1 259 ? -0.053 6.801 -5.488 1 98.88 259 LEU B CA 1
ATOM 4359 C C . LEU B 1 259 ? 0.16 5.785 -4.375 1 98.88 259 LEU B C 1
ATOM 4361 O O . LEU B 1 259 ? -0.805 5.281 -3.793 1 98.88 259 LEU B O 1
ATOM 4365 N N . THR B 1 260 ? 1.417 5.438 -4.082 1 98.62 260 THR B N 1
ATOM 4366 C CA . THR B 1 260 ? 1.722 4.52 -2.992 1 98.62 260 THR B CA 1
ATOM 4367 C C . THR B 1 260 ? 1.182 5.055 -1.669 1 98.62 260 THR B C 1
ATOM 4369 O O . THR B 1 260 ? 0.512 4.332 -0.928 1 98.62 260 THR B O 1
ATOM 4372 N N . ASP B 1 261 ? 1.426 6.324 -1.406 1 98.88 261 ASP B N 1
ATOM 4373 C CA . ASP B 1 261 ? 0.924 6.961 -0.191 1 98.88 261 ASP B CA 1
ATOM 4374 C C . ASP B 1 261 ? -0.602 6.922 -0.141 1 98.88 261 ASP B C 1
ATOM 4376 O O . ASP B 1 261 ? -1.187 6.582 0.89 1 98.88 261 ASP B O 1
ATOM 4380 N N . ILE B 1 262 ? -1.214 7.258 -1.274 1 98.94 262 ILE B N 1
ATOM 4381 C CA . ILE B 1 262 ? -2.67 7.344 -1.337 1 98.94 262 ILE B CA 1
ATOM 4382 C C . ILE B 1 262 ? -3.277 5.973 -1.049 1 98.94 262 ILE B C 1
ATOM 4384 O O . ILE B 1 262 ? -4.16 5.844 -0.196 1 98.94 262 ILE B O 1
ATOM 4388 N N . VAL B 1 263 ? -2.76 4.984 -1.691 1 98.5 263 VAL B N 1
ATOM 4389 C CA . VAL B 1 263 ? -3.342 3.648 -1.612 1 98.5 263 VAL B CA 1
ATOM 4390 C C . VAL B 1 263 ? -3.162 3.088 -0.204 1 98.5 263 VAL B C 1
ATOM 4392 O O . VAL B 1 263 ? -4.098 2.531 0.375 1 98.5 263 VAL B O 1
ATOM 4395 N N . MET B 1 264 ? -2.01 3.242 0.362 1 98.06 264 MET B N 1
ATOM 4396 C CA . MET B 1 264 ? -1.772 2.711 1.701 1 98.06 264 MET B CA 1
ATOM 4397 C C . MET B 1 264 ? -2.541 3.51 2.748 1 98.06 264 MET B C 1
ATOM 4399 O O . MET B 1 264 ? -3.135 2.936 3.662 1 98.06 264 MET B O 1
ATOM 4403 N N . ALA B 1 265 ? -2.586 4.801 2.553 1 98.38 265 ALA B N 1
ATOM 4404 C CA . ALA B 1 265 ? -3.301 5.637 3.516 1 98.38 265 ALA B CA 1
ATOM 4405 C C . ALA B 1 265 ? -4.809 5.41 3.424 1 98.38 265 ALA B C 1
ATOM 4407 O O . ALA B 1 265 ? -5.523 5.535 4.422 1 98.38 265 ALA B O 1
ATOM 4408 N N . TRP B 1 266 ? -5.297 5.121 2.229 1 97.69 266 TRP B N 1
ATOM 4409 C CA . TRP B 1 266 ? -6.715 4.832 2.039 1 97.69 266 TRP B CA 1
ATOM 4410 C C . TRP B 1 266 ? -7.152 3.664 2.918 1 97.69 266 TRP B C 1
ATOM 4412 O O . TRP B 1 266 ? -8.281 3.645 3.416 1 97.69 266 TRP B O 1
ATOM 4422 N N . GLN B 1 267 ? -6.176 2.711 3.195 1 96.38 267 GLN B N 1
ATOM 4423 C CA . GLN B 1 267 ? -6.488 1.563 4.043 1 96.38 267 GLN B CA 1
ATOM 4424 C C . GLN B 1 267 ? -6.695 1.991 5.492 1 96.38 267 GLN B C 1
ATOM 4426 O O . GLN B 1 267 ? -7.281 1.252 6.285 1 96.38 267 GLN B O 1
ATOM 4431 N N . LEU B 1 268 ? -6.242 3.164 5.824 1 97.31 268 LEU B N 1
ATOM 4432 C CA . LEU B 1 268 ? -6.23 3.635 7.207 1 97.31 268 LEU B CA 1
ATOM 4433 C C . LEU B 1 268 ? -7.375 4.609 7.461 1 97.31 268 LEU B C 1
ATOM 4435 O O . LEU B 1 268 ? -7.676 4.934 8.609 1 97.31 268 LEU B O 1
ATOM 4439 N N . LEU B 1 269 ? -7.973 5.082 6.391 1 97.62 269 LEU B N 1
ATOM 4440 C CA . LEU B 1 269 ? -9 6.109 6.492 1 97.62 269 LEU B CA 1
ATOM 4441 C C . LEU B 1 269 ? -10.352 5.488 6.844 1 97.62 269 LEU B C 1
ATOM 4443 O O . LEU B 1 269 ? -10.781 4.531 6.203 1 97.62 269 LEU B O 1
ATOM 4447 N N . LYS B 1 270 ? -11.023 6.047 7.824 1 96.06 270 LYS B N 1
ATOM 4448 C CA . LYS B 1 270 ? -12.344 5.594 8.258 1 96.06 270 LYS B CA 1
ATOM 4449 C C . LYS B 1 270 ? -13.406 5.902 7.199 1 96.06 270 LYS B C 1
ATOM 4451 O O . LYS B 1 270 ? -13.289 6.891 6.469 1 96.06 270 LYS B O 1
ATOM 4456 N N . PRO B 1 271 ? -14.477 4.977 7.121 1 94.56 271 PRO B N 1
ATOM 4457 C CA . PRO B 1 271 ? -15.656 5.449 6.395 1 94.56 271 PRO B CA 1
ATOM 4458 C C . PRO B 1 271 ? -16.172 6.789 6.918 1 94.56 271 PRO B C 1
ATOM 4460 O O . PRO B 1 271 ? -16.234 6.996 8.133 1 94.56 271 PRO B O 1
ATOM 4463 N N . GLY B 1 272 ? -16.422 7.668 6.043 1 95.94 272 GLY B N 1
ATOM 4464 C CA . GLY B 1 272 ? -16.828 9.008 6.438 1 95.94 272 GLY B CA 1
ATOM 4465 C C . GLY B 1 272 ? -15.656 9.953 6.613 1 95.94 272 GLY B C 1
ATOM 4466 O O . GLY B 1 272 ? -15.844 11.164 6.75 1 95.94 272 GLY B O 1
ATOM 4467 N N . GLY B 1 273 ? -14.445 9.375 6.598 1 97.94 273 GLY B N 1
ATOM 4468 C CA . GLY B 1 273 ? -13.25 10.188 6.691 1 97.94 273 GLY B CA 1
ATOM 4469 C C . GLY B 1 273 ? -12.953 10.969 5.422 1 97.94 273 GLY B C 1
ATOM 4470 O O . GLY B 1 273 ? -13.578 10.734 4.387 1 97.94 273 GLY B O 1
ATOM 4471 N N . VAL B 1 274 ? -12 11.922 5.52 1 98.81 274 VAL B N 1
ATOM 4472 C CA . VAL B 1 274 ? -11.648 12.781 4.391 1 98.81 274 VAL B CA 1
ATOM 4473 C C . VAL B 1 274 ? -10.164 12.625 4.062 1 98.81 274 VAL B C 1
ATOM 4475 O O . VAL B 1 274 ? -9.328 12.523 4.969 1 98.81 274 VAL B O 1
ATOM 4478 N N . MET B 1 275 ? -9.906 12.547 2.791 1 98.88 275 MET B N 1
ATOM 4479 C CA . MET B 1 275 ? -8.531 12.586 2.305 1 98.88 275 MET B CA 1
ATOM 4480 C C . MET B 1 275 ? -8.289 13.828 1.454 1 98.88 275 MET B C 1
ATOM 4482 O O . MET B 1 275 ? -9.086 14.141 0.568 1 98.88 275 MET B O 1
ATOM 4486 N N . VAL B 1 276 ? -7.219 14.555 1.809 1 98.94 276 VAL B N 1
ATOM 4487 C CA . VAL B 1 276 ? -6.797 15.734 1.06 1 98.94 276 VAL B CA 1
ATOM 4488 C C . VAL B 1 276 ? -5.484 15.445 0.335 1 98.94 276 VAL B C 1
ATOM 4490 O O . VAL B 1 276 ? -4.5 15.039 0.959 1 98.94 276 VAL B O 1
ATOM 4493 N N . LEU B 1 277 ? -5.508 15.594 -0.977 1 98.94 277 LEU B N 1
ATOM 4494 C CA . LEU B 1 277 ? -4.355 15.352 -1.841 1 98.94 277 LEU B CA 1
ATOM 4495 C C . LEU B 1 277 ? -3.811 16.656 -2.402 1 98.94 277 LEU B C 1
ATOM 4497 O O . LEU B 1 277 ? -4.5 17.359 -3.15 1 98.94 277 LEU B O 1
ATOM 4501 N N . ASP B 1 278 ? -2.604 16.969 -2.064 1 98.69 278 ASP B N 1
ATOM 4502 C CA . ASP B 1 278 ? -2.023 18.281 -2.371 1 98.69 278 ASP B CA 1
ATOM 4503 C C . ASP B 1 278 ? -1.43 18.297 -3.777 1 98.69 278 ASP B C 1
ATOM 4505 O O . ASP B 1 278 ? -1.151 17.25 -4.355 1 98.69 278 ASP B O 1
ATOM 4509 N N . ASP B 1 279 ? -1.313 19.469 -4.391 1 98.31 279 ASP B N 1
ATOM 4510 C CA . ASP B 1 279 ? -0.519 19.812 -5.566 1 98.31 279 ASP B CA 1
ATOM 4511 C C . ASP B 1 279 ? -1.139 19.219 -6.836 1 98.31 279 ASP B C 1
ATOM 4513 O O . ASP B 1 279 ? -0.428 18.922 -7.797 1 98.31 279 ASP B O 1
ATOM 4517 N N . TYR B 1 280 ? -2.402 19.016 -6.855 1 98.38 280 TYR B N 1
ATOM 4518 C CA . TYR B 1 280 ? -3.07 18.5 -8.047 1 98.38 280 TYR B CA 1
ATOM 4519 C C . TYR B 1 280 ? -2.91 19.453 -9.219 1 98.38 280 TYR B C 1
ATOM 4521 O O . TYR B 1 280 ? -2.676 19.031 -10.352 1 98.38 280 TYR B O 1
ATOM 4529 N N . SER B 1 281 ? -3.021 20.75 -8.961 1 97.12 281 SER B N 1
ATOM 4530 C CA . SER B 1 281 ? -2.883 21.75 -10.016 1 97.12 281 SER B CA 1
ATOM 4531 C C . SER B 1 281 ? -1.564 22.516 -9.891 1 97.12 281 SER B C 1
ATOM 4533 O O . SER B 1 281 ? -1.497 23.703 -10.188 1 97.12 281 SER B O 1
ATOM 4535 N N . TRP B 1 282 ? -0.542 21.812 -9.336 1 95.44 282 TRP B N 1
ATOM 4536 C CA . TRP B 1 282 ? 0.786 22.406 -9.242 1 95.44 282 TRP B CA 1
ATOM 4537 C C . TRP B 1 282 ? 1.287 22.828 -10.617 1 95.44 282 TRP B C 1
ATOM 4539 O O . TRP B 1 282 ? 1.19 22.078 -11.578 1 95.44 282 TRP B O 1
ATOM 4549 N N . ASP B 1 283 ? 1.771 24 -10.75 1 94.44 283 ASP B N 1
ATOM 4550 C CA . ASP B 1 283 ? 2.115 24.562 -12.055 1 94.44 283 ASP B CA 1
ATOM 4551 C C . ASP B 1 283 ? 3.57 24.266 -12.414 1 94.44 283 ASP B C 1
ATOM 4553 O O . ASP B 1 283 ? 4.137 24.906 -13.305 1 94.44 283 ASP B O 1
ATOM 4557 N N . GLN B 1 284 ? 4.152 23.344 -11.75 1 92.12 284 GLN B N 1
ATOM 4558 C CA . GLN B 1 284 ? 5.527 22.953 -12.055 1 92.12 284 GLN B CA 1
ATOM 4559 C C . GLN B 1 284 ? 5.586 21.531 -12.602 1 92.12 284 GLN B C 1
ATOM 4561 O O . GLN B 1 284 ? 4.629 20.766 -12.469 1 92.12 284 GLN B O 1
ATOM 4566 N N . TYR B 1 285 ? 6.684 21.156 -13.344 1 91.88 285 TYR B N 1
ATOM 4567 C CA . TYR B 1 285 ? 7 19.844 -13.867 1 91.88 285 TYR B CA 1
ATOM 4568 C C . TYR B 1 285 ? 5.918 19.359 -14.828 1 91.88 285 TYR B C 1
ATOM 4570 O O . TYR B 1 285 ? 5.586 18.172 -14.859 1 91.88 285 TYR B O 1
ATOM 4578 N N . LEU B 1 286 ? 5.332 20.281 -15.539 1 92.06 286 LEU B N 1
ATOM 4579 C CA . LEU B 1 286 ? 4.285 19.938 -16.5 1 92.06 286 LEU B CA 1
ATOM 4580 C C . LEU B 1 286 ? 4.871 19.234 -17.719 1 92.06 286 LEU B C 1
ATOM 4582 O O . LEU B 1 286 ? 4.145 18.594 -18.484 1 92.06 286 LEU B O 1
ATOM 4586 N N . ASP B 1 287 ? 6.234 19.281 -17.828 1 92.75 287 ASP B N 1
ATOM 4587 C CA . ASP B 1 287 ? 6.922 18.625 -18.938 1 92.75 287 ASP B CA 1
ATOM 4588 C C . ASP B 1 287 ? 7.449 17.25 -18.516 1 92.75 287 ASP B C 1
ATOM 4590 O O . ASP B 1 287 ? 7.988 16.516 -19.344 1 92.75 287 ASP B O 1
ATOM 4594 N N . ASN B 1 288 ? 7.406 16.938 -17.312 1 93.5 288 ASN B N 1
ATOM 4595 C CA . ASN B 1 288 ? 7.793 15.633 -16.766 1 93.5 288 ASN B CA 1
ATOM 4596 C C . ASN B 1 288 ? 6.797 15.148 -15.719 1 93.5 288 ASN B C 1
ATOM 4598 O O . ASN B 1 288 ? 7.055 15.242 -14.516 1 93.5 288 ASN B O 1
ATOM 4602 N N . LEU B 1 289 ? 5.883 14.516 -16.141 1 93.69 289 LEU B N 1
ATOM 4603 C CA . LEU B 1 289 ? 4.727 14.203 -15.305 1 93.69 289 LEU B CA 1
ATOM 4604 C C . LEU B 1 289 ? 5.074 13.133 -14.273 1 93.69 289 LEU B C 1
ATOM 4606 O O . LEU B 1 289 ? 4.316 12.906 -13.328 1 93.69 289 LEU B O 1
ATOM 4610 N N . ALA B 1 290 ? 6.199 12.445 -14.43 1 94 290 ALA B N 1
ATOM 4611 C CA . ALA B 1 290 ? 6.652 11.5 -13.406 1 94 290 ALA B CA 1
ATOM 4612 C C . ALA B 1 290 ? 6.953 12.227 -12.094 1 94 290 ALA B C 1
ATOM 4614 O O . ALA B 1 290 ? 6.938 11.609 -11.023 1 94 290 ALA B O 1
ATOM 4615 N N . CYS B 1 291 ? 7.141 13.555 -12.164 1 96.5 291 CYS B N 1
ATOM 4616 C CA . CYS B 1 291 ? 7.484 14.367 -11 1 96.5 291 CYS B CA 1
ATOM 4617 C C . CYS B 1 291 ? 6.305 15.219 -10.562 1 96.5 291 CYS B C 1
ATOM 4619 O O . CYS B 1 291 ? 6.488 16.25 -9.922 1 96.5 291 CYS B O 1
ATOM 4621 N N . HIS B 1 292 ? 5.156 14.844 -10.945 1 97.94 292 HIS B N 1
ATOM 4622 C CA . HIS B 1 292 ? 3.928 15.586 -10.68 1 97.94 292 HIS B CA 1
ATOM 4623 C C . HIS B 1 292 ? 2.85 14.68 -10.094 1 97.94 292 HIS B C 1
ATOM 4625 O O . HIS B 1 292 ? 2.639 13.57 -10.586 1 97.94 292 HIS B O 1
ATOM 4631 N N . PRO B 1 293 ? 2.047 15.141 -9.109 1 98.5 293 PRO B N 1
ATOM 4632 C CA . PRO B 1 293 ? 1.095 14.281 -8.406 1 98.5 293 PRO B CA 1
ATOM 4633 C C . PRO B 1 293 ? -0.14 13.953 -9.242 1 98.5 293 PRO B C 1
ATOM 4635 O O . PRO B 1 293 ? -0.866 13.008 -8.938 1 98.5 293 PRO B O 1
ATOM 4638 N N . LYS B 1 294 ? -0.403 14.648 -10.273 1 98.56 294 LYS B N 1
ATOM 4639 C CA . LYS B 1 294 ? -1.706 14.672 -10.93 1 98.56 294 LYS B CA 1
ATOM 4640 C C . LYS B 1 294 ? -2.086 13.281 -11.438 1 98.56 294 LYS B C 1
ATOM 4642 O O . LYS B 1 294 ? -3.211 12.828 -11.227 1 98.56 294 LYS B O 1
ATOM 4647 N N . GLN B 1 295 ? -1.162 12.617 -12.117 1 98.5 295 GLN B N 1
ATOM 4648 C CA . GLN B 1 295 ? -1.506 11.328 -12.695 1 98.5 295 GLN B CA 1
ATOM 4649 C C . GLN B 1 295 ? -1.8 10.297 -11.609 1 98.5 295 GLN B C 1
ATOM 4651 O O . GLN B 1 295 ? -2.646 9.422 -11.797 1 98.5 295 GLN B O 1
ATOM 4656 N N . ALA B 1 296 ? -1.082 10.367 -10.484 1 98.88 296 ALA B N 1
ATOM 4657 C CA . ALA B 1 296 ? -1.362 9.484 -9.359 1 98.88 296 ALA B CA 1
ATOM 4658 C C . ALA B 1 296 ? -2.758 9.734 -8.797 1 98.88 296 ALA B C 1
ATOM 4660 O O . ALA B 1 296 ? -3.51 8.789 -8.531 1 98.88 296 ALA B O 1
ATOM 4661 N N . ILE B 1 297 ? -3.104 11 -8.672 1 98.94 297 ILE B N 1
ATOM 4662 C CA . ILE B 1 297 ? -4.395 11.383 -8.117 1 98.94 297 ILE B CA 1
ATOM 4663 C C . ILE B 1 297 ? -5.512 10.992 -9.078 1 98.94 297 ILE B C 1
ATOM 4665 O O . ILE B 1 297 ? -6.547 10.469 -8.664 1 98.94 297 ILE B O 1
ATOM 4669 N N . ASP B 1 298 ? -5.293 11.18 -10.383 1 98.81 298 ASP B N 1
ATOM 4670 C CA . ASP B 1 298 ? -6.258 10.758 -11.391 1 98.81 298 ASP B CA 1
ATOM 4671 C C . ASP B 1 298 ? -6.496 9.25 -11.32 1 98.81 298 ASP B C 1
ATOM 4673 O O . ASP B 1 298 ? -7.637 8.789 -11.406 1 98.81 298 ASP B O 1
ATOM 4677 N N . ALA B 1 299 ? -5.461 8.531 -11.219 1 98.88 299 ALA B N 1
ATOM 4678 C CA . ALA B 1 299 ? -5.57 7.078 -11.117 1 98.88 299 ALA B CA 1
ATOM 4679 C C . ALA B 1 299 ? -6.387 6.676 -9.891 1 98.88 299 ALA B C 1
ATOM 4681 O O . ALA B 1 299 ? -7.254 5.805 -9.969 1 98.88 299 ALA B O 1
ATOM 4682 N N . PHE B 1 300 ? -6.086 7.328 -8.758 1 98.88 300 PHE B N 1
ATOM 4683 C CA . PHE B 1 300 ? -6.82 7.074 -7.527 1 98.88 300 PHE B CA 1
ATOM 4684 C C . PHE B 1 300 ? -8.305 7.348 -7.719 1 98.88 300 PHE B C 1
ATOM 4686 O O . PHE B 1 300 ? -9.148 6.508 -7.387 1 98.88 300 PHE B O 1
ATOM 4693 N N . LEU B 1 301 ? -8.633 8.461 -8.305 1 98.81 301 LEU B N 1
ATOM 4694 C CA . LEU B 1 301 ? -10.023 8.844 -8.5 1 98.81 301 LEU B CA 1
ATOM 4695 C C . LEU B 1 301 ? -10.734 7.867 -9.43 1 98.81 301 LEU B C 1
ATOM 4697 O O . LEU B 1 301 ? -11.914 7.566 -9.242 1 98.81 301 LEU B O 1
ATOM 4701 N N . THR B 1 302 ? -10.016 7.379 -10.391 1 98.38 302 THR B N 1
ATOM 4702 C CA . THR B 1 302 ? -10.602 6.426 -11.336 1 98.38 302 THR B CA 1
ATOM 4703 C C . THR B 1 302 ? -10.836 5.078 -10.664 1 98.38 302 THR B C 1
ATOM 4705 O O . THR B 1 302 ? -11.945 4.547 -10.695 1 98.38 302 THR B O 1
ATOM 4708 N N . VAL B 1 303 ? -9.891 4.551 -10.008 1 98.56 303 VAL B N 1
ATOM 4709 C CA . VAL B 1 303 ? -9.906 3.172 -9.539 1 98.56 303 VAL B CA 1
ATOM 4710 C C . VAL B 1 303 ? -10.75 3.068 -8.266 1 98.56 303 VAL B C 1
ATOM 4712 O O . VAL B 1 303 ? -11.469 2.088 -8.07 1 98.56 303 VAL B O 1
ATOM 4715 N N . PHE B 1 304 ? -10.734 4.086 -7.441 1 98.12 304 PHE B N 1
ATOM 4716 C CA . PHE B 1 304 ? -11.453 4.043 -6.172 1 98.12 304 PHE B CA 1
ATOM 4717 C C . PHE B 1 304 ? -12.734 4.867 -6.246 1 98.12 304 PHE B C 1
ATOM 4719 O O . PHE B 1 304 ? -13.398 5.074 -5.23 1 98.12 304 PHE B O 1
ATOM 4726 N N . GLY B 1 305 ? -13.086 5.34 -7.41 1 97.38 305 GLY B N 1
ATOM 4727 C CA . GLY B 1 305 ? -14.195 6.254 -7.602 1 97.38 305 GLY B CA 1
ATOM 4728 C C . GLY B 1 305 ? -15.5 5.742 -7.008 1 97.38 305 GLY B C 1
ATOM 4729 O O . GLY B 1 305 ? -16.297 6.523 -6.492 1 97.38 305 GLY B O 1
ATOM 4730 N N . HIS B 1 306 ? -15.766 4.445 -6.992 1 94.75 306 HIS B N 1
ATOM 4731 C CA . HIS B 1 306 ? -17.016 3.85 -6.523 1 94.75 306 HIS B CA 1
ATOM 4732 C C . HIS B 1 306 ? -17.094 3.867 -5 1 94.75 306 HIS B C 1
ATOM 4734 O O . HIS B 1 306 ? -18.141 3.582 -4.426 1 94.75 306 HIS B O 1
ATOM 4740 N N . GLN B 1 307 ? -15.953 4.254 -4.344 1 95.75 307 GLN B N 1
ATOM 4741 C CA . GLN B 1 307 ? -15.883 4.227 -2.887 1 95.75 307 GLN B CA 1
ATOM 4742 C C . GLN B 1 307 ? -15.797 5.641 -2.314 1 95.75 307 GLN B C 1
ATOM 4744 O O . GLN B 1 307 ? -15.562 5.816 -1.118 1 95.75 307 GLN B O 1
ATOM 4749 N N . LEU B 1 308 ? -15.898 6.66 -3.217 1 97.88 308 LEU B N 1
ATOM 4750 C CA . LEU B 1 308 ? -15.617 7.988 -2.684 1 97.88 308 LEU B CA 1
ATOM 4751 C C . LEU B 1 308 ? -16.562 9.023 -3.283 1 97.88 308 LEU B C 1
ATOM 4753 O O . LEU B 1 308 ? -17.219 8.766 -4.289 1 97.88 308 LEU B O 1
ATOM 4757 N N . ARG B 1 309 ? -16.703 10.102 -2.545 1 98.19 309 ARG B N 1
ATOM 4758 C CA . ARG B 1 309 ? -17.344 11.328 -3.01 1 98.19 309 ARG B CA 1
ATOM 4759 C C . ARG B 1 309 ? -16.344 12.477 -3.074 1 98.19 309 ARG B C 1
ATOM 4761 O O . ARG B 1 309 ? -15.633 12.734 -2.105 1 98.19 309 ARG B O 1
ATOM 4768 N N . ILE B 1 310 ? -16.297 13.125 -4.215 1 98.69 310 ILE B N 1
ATOM 4769 C CA . ILE B 1 310 ? -15.391 14.258 -4.371 1 98.69 310 ILE B CA 1
ATOM 4770 C C . ILE B 1 310 ? -15.984 15.492 -3.703 1 98.69 310 ILE B C 1
ATOM 4772 O O . ILE B 1 310 ? -17.109 15.891 -4.012 1 98.69 310 ILE B O 1
ATOM 4776 N N . LEU B 1 311 ? -15.25 16.047 -2.775 1 98.75 311 LEU B N 1
ATOM 4777 C CA . LEU B 1 311 ? -15.68 17.25 -2.068 1 98.75 311 LEU B CA 1
ATOM 4778 C C . LEU B 1 311 ? -15.148 18.516 -2.752 1 98.75 311 LEU B C 1
ATOM 4780 O O . LEU B 1 311 ? -15.812 19.547 -2.771 1 98.75 311 LEU B O 1
ATOM 4784 N N . SER B 1 312 ? -13.953 18.453 -3.279 1 98.69 312 SER B N 1
ATOM 4785 C CA . SER B 1 312 ? -13.297 19.562 -3.967 1 98.69 312 SER B CA 1
ATOM 4786 C C . SER B 1 312 ? -12.281 19.062 -4.988 1 98.69 312 SER B C 1
ATOM 4788 O O . SER B 1 312 ? -11.547 18.109 -4.723 1 98.69 312 SER B O 1
ATOM 4790 N N . LEU B 1 313 ? -12.258 19.625 -6.199 1 98.44 313 LEU B N 1
ATOM 4791 C CA . LEU B 1 313 ? -11.305 19.328 -7.262 1 98.44 313 LEU B CA 1
ATOM 4792 C C . LEU B 1 313 ? -10.609 20.609 -7.73 1 98.44 313 LEU B C 1
ATOM 4794 O O . LEU B 1 313 ? -10.867 21.094 -8.836 1 98.44 313 LEU B O 1
ATOM 4798 N N . LEU B 1 314 ? -9.742 21.141 -6.926 1 97.88 314 LEU B N 1
ATOM 4799 C CA . LEU B 1 314 ? -8.992 22.375 -7.156 1 97.88 314 LEU B CA 1
ATOM 4800 C C . LEU B 1 314 ? -7.496 22.125 -7.027 1 97.88 314 LEU B C 1
ATOM 4802 O O . LEU B 1 314 ? -6.973 21.141 -7.547 1 97.88 314 LEU B O 1
ATOM 4806 N N . TYR B 1 315 ? -6.746 23.094 -6.469 1 98.25 315 TYR B N 1
ATOM 4807 C CA . TYR B 1 315 ? -5.316 22.875 -6.277 1 98.25 315 TYR B CA 1
ATOM 4808 C C . TYR B 1 315 ? -5.055 21.656 -5.418 1 98.25 315 TYR B C 1
ATOM 4810 O O . TYR B 1 315 ? -4.098 20.906 -5.66 1 98.25 315 TYR B O 1
ATOM 4818 N N . GLN B 1 316 ? -5.859 21.5 -4.426 1 98.75 316 GLN B N 1
ATOM 4819 C CA . GLN B 1 316 ? -5.938 20.266 -3.65 1 98.75 316 GLN B CA 1
ATOM 4820 C C . GLN B 1 316 ? -7.215 19.5 -3.973 1 98.75 316 GLN B C 1
ATOM 4822 O O . GLN B 1 316 ? -8.281 20.094 -4.148 1 98.75 316 GLN B O 1
ATOM 4827 N N . VAL B 1 317 ? -7.109 18.172 -4.062 1 98.94 317 VAL B N 1
ATOM 4828 C CA . VAL B 1 317 ? -8.281 17.312 -4.227 1 98.94 317 VAL B CA 1
ATOM 4829 C C . VAL B 1 317 ? -8.711 16.766 -2.869 1 98.94 317 VAL B C 1
ATOM 4831 O O . VAL B 1 317 ? -7.879 16.312 -2.086 1 98.94 317 VAL B O 1
ATOM 4834 N N . MET B 1 318 ? -10.031 16.922 -2.568 1 98.94 318 MET B N 1
ATOM 4835 C CA . MET B 1 318 ? -10.586 16.422 -1.319 1 98.94 318 MET B CA 1
ATOM 4836 C C . MET B 1 318 ? -11.68 15.391 -1.593 1 98.94 318 MET B C 1
ATOM 4838 O O . MET B 1 318 ? -12.57 15.625 -2.406 1 98.94 318 MET B O 1
ATOM 4842 N N . VAL B 1 319 ? -11.555 14.242 -0.968 1 98.88 319 VAL B N 1
ATOM 4843 C CA . VAL B 1 319 ? -12.555 13.203 -1.152 1 98.88 319 VAL B CA 1
ATOM 4844 C C . VAL B 1 319 ? -13.016 12.68 0.208 1 98.88 319 VAL B C 1
ATOM 4846 O O . VAL B 1 319 ? -12.273 12.742 1.188 1 98.88 319 VAL B O 1
ATOM 4849 N N . GLU B 1 320 ? -14.25 12.211 0.279 1 98.62 320 GLU B N 1
ATOM 4850 C CA . GLU B 1 320 ? -14.805 11.484 1.418 1 98.62 320 GLU B CA 1
ATOM 4851 C C . GLU B 1 320 ? -14.93 9.992 1.117 1 98.62 320 GLU B C 1
ATOM 4853 O O . GLU B 1 320 ? -15.414 9.609 0.05 1 98.62 320 GLU B O 1
ATOM 4858 N N . ARG B 1 321 ? -14.445 9.156 1.973 1 97.44 321 ARG B N 1
ATOM 4859 C CA . ARG B 1 321 ? -14.664 7.723 1.821 1 97.44 321 ARG B CA 1
ATOM 4860 C C . ARG B 1 321 ? -16.109 7.348 2.168 1 97.44 321 ARG B C 1
ATOM 4862 O O . ARG B 1 321 ? -16.547 7.531 3.307 1 97.44 321 ARG B O 1
ATOM 4869 N N . THR B 1 322 ? -16.875 6.762 1.23 1 94.19 322 THR B N 1
ATOM 4870 C CA . THR B 1 322 ? -18.297 6.488 1.442 1 94.19 322 THR B CA 1
ATOM 4871 C C . THR B 1 322 ? -18.516 5.016 1.782 1 94.19 322 THR B C 1
ATOM 4873 O O . THR B 1 322 ? -19.531 4.656 2.373 1 94.19 322 THR B O 1
ATOM 4876 N N . LEU B 1 323 ? -17.703 4.082 1.339 1 74.62 323 LEU B N 1
ATOM 4877 C CA . LEU B 1 323 ? -17.891 2.652 1.566 1 74.62 323 LEU B CA 1
ATOM 4878 C C . LEU B 1 323 ? -16.781 2.092 2.451 1 74.62 323 LEU B C 1
ATOM 4880 O O . LEU B 1 323 ? -15.68 2.639 2.492 1 74.62 323 LEU B O 1
ATOM 4884 N N . PRO B 1 324 ? -17.281 0.992 3.17 1 66.38 324 PRO B N 1
ATOM 4885 C CA . PRO B 1 324 ? -16.203 0.348 3.936 1 66.38 324 PRO B CA 1
ATOM 4886 C C . PRO B 1 324 ? -15.211 -0.401 3.049 1 66.38 324 PRO B C 1
ATOM 4888 O O . PRO B 1 324 ? -15.555 -0.805 1.936 1 66.38 324 PRO B O 1
#

Nearest PDB structures (foldseek):
  3ssn-assembly1_A  TM=6.541E-01  e=4.888E-07  Micromonospora griseorubida
  3ssm-assembly1_A  TM=6.229E-01  e=1.841E-07  Micromonospora griseorubida
  3ssn-assembly1_C  TM=6.574E-01  e=6.769E-07  Micromonospora griseorubida
  3ssm-assembly1_C  TM=6.360E-01  e=4.292E-07  Micromonospora griseorubida
  8ia9-assembly1_A-2  TM=6.523E-01  e=1.298E-06  Saccharopolyspora spinosa

Organism: Gonium pectorale (NCBI:txid33097)

Sequence (648 aa):
MEGTAVPTSAAKGQQAAQQQQQRDQVGGEELQPQARTQPQLQPSEKSQPQPPQPLPQLHFSVDWMTPHQPVWLQHVVPRFAGRPGVRVLEIGCWEGRSALWMLQHVADHPSSGVVCVDPFELCHPPFLRNRLVFEANLRAAGEWDRPGRVTHMHMESRIALPRLIVAAEDAAAAAEAAATAAAALAAAPDGAAAAGPADGNAGPSTSPGTAAPGPPVPPLPLPPPPPAVPPSTARAAALAAHQFDLVYVDGSHLRADVLTDIVMAWQLLKPGGVMVLDDYSWDQYLDNLACHPKQAIDAFLTVFGHQLRILSLLYQVMVERTLPMEGTAVPTSAAKGQQAAQQQQQRDQVGGEELQPQARTQPQLQPSEKSQPQPPQPLPQLHFSVDWMTPHQPVWLQHVVPRFAGRPGVRVLEIGCWEGRSALWMLQHVADHPSSGVVCVDPFELCHPPFLRNRLVFEANLRAAGEWDRPGRVTHMHMESRIALPRLIVAAEDAAAAAEAAATAAAALAAAPDGAAAAGPADGNAGPSTSPGTAAPGPPVPPLPLPPPPPAVPPSTARAAALAAHQFDLVYVDGSHLRADVLTDIVMAWQLLKPGGVMVLDDYSWDQYLDNLACHPKQAIDAFLTVFGHQLRILSLLYQVMVERTLP

Foldseek 3Di:
DDPPDPDPDDDPDDDDDDDDDDDDDDDDDDDCPPPPPPPPPVPPPPPPPPPPPPLLDQDDPDDPDVVCVVLCVVFPLVLAFPDAPAEEEEEDQQLNPVVVVCCVRGVVDLRYAYEYEDQQCVVPVVSVVRVVNNQSNCVSVVQNPRPPHYHYDNDALLVVLVVLQVVQLVVLVVVVVVVVVVVVVVPPDDDDPPPPDPDPDDPPPPPPDDPPDDDDPPDPPDPPDPPDPPDPPVQVSLQRRARHQEYEYDHAQQQVSLLSNVVSNVSRHGQQHKYKYAQLVPPPCPVPCSRHNNVSVVVCCVVCVVQWDWSDDDNMTMIGGHGD/DDPDDPPPVPCVDDDDPDPDDPDDDDDDDDDPDPPPPPPPPPPPPPPPPPPPPPLLDQDDPDDPDVVCVVLCVVFPLVLAFPDAAAEEEEEDQQLNPVVVVCCVRGVVDLNYAYEYEDQQCVVPVVSVVRVVNNQSNCVSVVQNPRPPHYHYDNDALLVVLVVLQVVQQVVQVVVVVVVVVVVVVVPPDDDPPPPDDPDPDDDPPPPPDDPDDDDDPPDPPDPPDPPDPPDPVVVVSLLTRANHQEYEYDHAQQQVSLLSNVVSNVSRHGQQHKYKYAQLVPPPCPVPCSRHNNVSVVVCCVPCVVQWDWSDDDNMTMIGGHGD